Protein AF-0000000069438773 (afdb_homodimer)

Structure (mmCIF, N/CA/C/O backbone):
data_AF-0000000069438773-model_v1
#
loop_
_entity.id
_entity.type
_entity.pdbx_description
1 polymer 'NAD-dependent epimerase/dehydratase domain-containing protein'
#
loop_
_atom_site.group_PDB
_atom_site.id
_atom_site.type_symbol
_atom_site.label_atom_id
_atom_site.label_alt_id
_atom_site.label_comp_id
_atom_site.label_asym_id
_atom_site.label_entity_id
_atom_site.label_seq_id
_atom_site.pdbx_PDB_ins_code
_atom_site.Cartn_x
_atom_site.Cartn_y
_atom_site.Cartn_z
_atom_site.occupancy
_atom_site.B_iso_or_equiv
_atom_site.auth_seq_id
_atom_site.auth_comp_id
_atom_site.auth_asym_id
_atom_site.auth_atom_id
_atom_site.pdbx_PDB_model_num
ATOM 1 N N . MET A 1 1 ? 11.805 35.062 -4.734 1 87.69 1 MET A N 1
ATOM 2 C CA . MET A 1 1 ? 10.352 35.062 -4.895 1 87.69 1 MET A CA 1
ATOM 3 C C . MET A 1 1 ? 9.93 34.094 -5.996 1 87.69 1 MET A C 1
ATOM 5 O O . MET A 1 1 ? 10.508 34.094 -7.086 1 87.69 1 MET A O 1
ATOM 9 N N . GLY A 1 2 ? 9.188 33.094 -5.648 1 96.06 2 GLY A N 1
ATOM 10 C CA . GLY A 1 2 ? 8.773 32.125 -6.648 1 96.06 2 GLY A CA 1
ATOM 11 C C . GLY A 1 2 ? 7.305 31.75 -6.555 1 96.06 2 GLY A C 1
ATOM 12 O O . GLY A 1 2 ? 6.57 32.312 -5.746 1 96.06 2 GLY A O 1
ATOM 13 N N . ILE A 1 3 ? 6.883 30.969 -7.504 1 98.62 3 ILE A N 1
ATOM 14 C CA . ILE A 1 3 ? 5.523 30.453 -7.539 1 98.62 3 ILE A CA 1
ATOM 15 C C . ILE A 1 3 ? 5.473 29.094 -6.844 1 98.62 3 ILE A C 1
ATOM 17 O O . ILE A 1 3 ? 6.27 28.203 -7.152 1 98.62 3 ILE A O 1
ATOM 21 N N . HIS A 1 4 ? 4.602 28.969 -5.91 1 98.88 4 HIS A N 1
ATOM 22 C CA . HIS A 1 4 ? 4.359 27.719 -5.199 1 98.88 4 HIS A CA 1
ATOM 23 C C . HIS A 1 4 ? 2.922 27.25 -5.383 1 98.88 4 HIS A C 1
ATOM 25 O O . HIS A 1 4 ? 1.986 28.047 -5.281 1 98.88 4 HIS A O 1
ATOM 31 N N . VAL A 1 5 ? 2.752 26 -5.727 1 98.94 5 VAL A N 1
ATOM 32 C CA . VAL A 1 5 ? 1.425 25.422 -5.895 1 98.94 5 VAL A CA 1
ATOM 33 C C . VAL A 1 5 ? 1.112 24.5 -4.715 1 98.94 5 VAL A C 1
ATOM 35 O O . VAL A 1 5 ? 1.876 23.578 -4.418 1 98.94 5 VAL A O 1
ATOM 38 N N . VAL A 1 6 ? 0.029 24.766 -4.02 1 98.94 6 VAL A N 1
ATOM 39 C CA . VAL A 1 6 ? -0.393 23.969 -2.873 1 98.94 6 VAL A CA 1
ATOM 40 C C . VAL A 1 6 ? -1.68 23.219 -3.211 1 98.94 6 VAL A C 1
ATOM 42 O O . VAL A 1 6 ? -2.738 23.828 -3.373 1 98.94 6 VAL A O 1
ATOM 45 N N . VAL A 1 7 ? -1.591 21.906 -3.359 1 98.88 7 VAL A N 1
ATOM 46 C CA . VAL A 1 7 ? -2.768 21.062 -3.555 1 98.88 7 VAL A CA 1
ATOM 47 C C . VAL A 1 7 ? -3.309 20.609 -2.201 1 98.88 7 VAL A C 1
ATOM 49 O O . VAL A 1 7 ? -2.566 20.062 -1.38 1 98.88 7 VAL A O 1
ATOM 52 N N . GLY A 1 8 ? -4.574 20.734 -1.988 1 98.06 8 GLY A N 1
ATOM 53 C CA . GLY A 1 8 ? -5.148 20.609 -0.657 1 98.06 8 GLY A CA 1
ATOM 54 C C . GLY A 1 8 ? -5.051 21.875 0.157 1 98.06 8 GLY A C 1
ATOM 55 O O . GLY A 1 8 ? -4.844 21.828 1.371 1 98.06 8 GLY A O 1
ATOM 56 N N . ALA A 1 9 ? -5.227 23 -0.482 1 98 9 ALA A N 1
ATOM 57 C CA . ALA A 1 9 ? -4.906 24.312 0.073 1 98 9 ALA A CA 1
ATOM 58 C C . ALA A 1 9 ? -5.945 24.734 1.104 1 98 9 ALA A C 1
ATOM 60 O O . ALA A 1 9 ? -5.707 25.672 1.886 1 98 9 ALA A O 1
ATOM 61 N N . ASN A 1 10 ? -7.094 24.125 1.098 1 95.19 10 ASN A N 1
ATOM 62 C CA . ASN A 1 10 ? -8.141 24.562 2.025 1 95.19 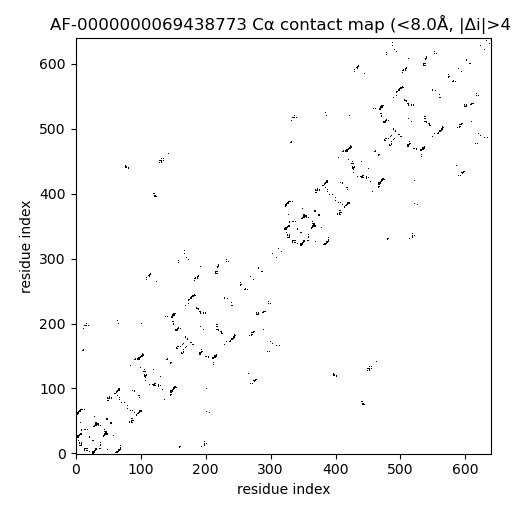10 ASN A CA 1
ATOM 63 C C . ASN A 1 10 ? -8.234 23.625 3.23 1 95.19 10 ASN A C 1
ATOM 65 O O . ASN A 1 10 ? -9.156 23.734 4.035 1 95.19 10 ASN A O 1
ATOM 69 N N . GLY A 1 11 ? -7.328 22.688 3.32 1 95.06 11 GLY A N 1
ATOM 70 C CA . GLY A 1 11 ? -7.227 21.844 4.508 1 95.06 11 GLY A CA 1
ATOM 71 C C . GLY A 1 11 ? -6.391 22.469 5.609 1 95.06 11 GLY A C 1
ATOM 72 O O . GLY A 1 11 ? -5.871 23.578 5.445 1 95.06 11 GLY A O 1
ATOM 73 N N . ALA A 1 12 ? -6.289 21.781 6.742 1 94.25 12 ALA A N 1
ATOM 74 C CA . ALA A 1 12 ? -5.559 22.281 7.902 1 94.25 12 ALA A CA 1
ATOM 75 C C . ALA A 1 12 ? -4.102 22.578 7.547 1 94.25 12 ALA A C 1
ATOM 77 O O . ALA A 1 12 ? -3.596 23.672 7.824 1 94.25 12 ALA A O 1
ATOM 78 N N . THR A 1 13 ? -3.439 21.625 6.934 1 97.19 13 THR A N 1
ATOM 79 C CA . THR A 1 13 ? -2.037 21.781 6.562 1 97.19 13 THR A CA 1
ATOM 80 C C . THR A 1 13 ? -1.884 22.812 5.453 1 97.19 13 THR A C 1
ATOM 82 O O . THR A 1 13 ? -1.046 23.719 5.551 1 97.19 13 THR A O 1
ATOM 85 N N . GLY A 1 14 ? -2.707 22.719 4.426 1 98.19 14 GLY A N 1
ATOM 86 C CA . GLY A 1 14 ? -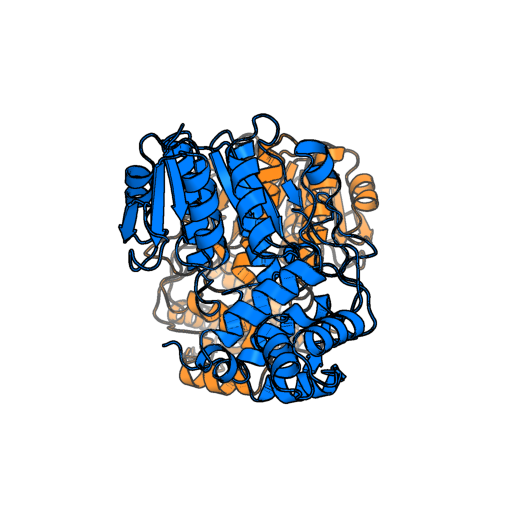2.609 23.594 3.268 1 98.19 14 GLY A CA 1
ATOM 87 C C . GLY A 1 14 ? -2.799 25.047 3.609 1 98.19 14 GLY A C 1
ATOM 88 O O . GLY A 1 14 ? -2.107 25.922 3.066 1 98.19 14 GLY A O 1
ATOM 89 N N . THR A 1 15 ? -3.715 25.344 4.508 1 97.56 15 THR A N 1
ATOM 90 C CA . THR A 1 15 ? -3.998 26.734 4.883 1 97.56 15 THR A CA 1
ATOM 91 C C . THR A 1 15 ? -2.789 27.359 5.562 1 97.56 15 THR A C 1
ATOM 93 O O . THR A 1 15 ? -2.422 28.5 5.25 1 97.56 15 THR A O 1
ATOM 96 N N . VAL A 1 16 ? -2.17 26.672 6.48 1 98.12 16 VAL A N 1
ATOM 97 C CA . VAL A 1 16 ? -0.993 27.172 7.176 1 98.12 16 VAL A CA 1
ATOM 98 C C . VAL A 1 16 ? 0.15 27.375 6.184 1 98.12 16 VAL A C 1
ATOM 100 O O . VAL A 1 16 ? 0.833 28.391 6.207 1 98.12 16 VAL A O 1
ATOM 103 N N . LEU A 1 17 ? 0.326 26.375 5.316 1 98.69 17 LEU A N 1
ATOM 104 C CA . LEU A 1 17 ? 1.387 26.438 4.316 1 98.69 17 LEU A CA 1
ATOM 105 C C . LEU A 1 17 ? 1.206 27.641 3.395 1 98.69 17 LEU A C 1
ATOM 107 O O . LEU A 1 17 ? 2.162 28.375 3.131 1 98.69 17 LEU A O 1
ATOM 111 N N . CYS A 1 18 ? -0.009 27.875 2.934 1 98.69 18 CYS A N 1
ATOM 112 C CA . CYS A 1 18 ? -0.308 29.031 2.084 1 98.69 18 CYS A CA 1
ATOM 113 C C . CYS A 1 18 ? 0.06 30.328 2.781 1 98.69 18 CYS A C 1
ATOM 115 O O . CYS A 1 18 ? 0.705 31.203 2.188 1 98.69 18 CYS A O 1
ATOM 117 N N . ARG A 1 19 ? -0.324 30.5 4.031 1 98.31 19 ARG A N 1
ATOM 118 C CA . ARG A 1 19 ? -0.033 31.719 4.785 1 98.31 19 ARG A CA 1
ATOM 119 C C . ARG A 1 19 ? 1.471 31.922 4.914 1 98.31 19 ARG A C 1
ATOM 121 O O . ARG A 1 19 ? 1.954 33.062 4.773 1 98.31 19 ARG A O 1
ATOM 128 N N . GLU A 1 20 ? 2.168 30.812 5.223 1 97.94 20 GLU A N 1
ATOM 129 C CA . GLU A 1 20 ? 3.615 30.891 5.402 1 97.94 20 GLU A CA 1
ATOM 130 C C . GLU A 1 20 ? 4.305 31.344 4.113 1 97.94 20 GLU A C 1
ATOM 132 O O . GLU A 1 20 ? 5.199 32.188 4.145 1 97.94 20 GLU A O 1
ATOM 137 N N . LEU A 1 21 ? 3.947 30.781 2.969 1 98.69 21 LEU A N 1
ATOM 138 C CA . LEU A 1 21 ? 4.539 31.109 1.677 1 98.69 21 LEU A CA 1
ATOM 139 C C . LEU A 1 21 ? 4.203 32.531 1.271 1 98.69 21 LEU A C 1
ATOM 141 O O . LEU A 1 21 ? 5.062 33.25 0.757 1 98.69 21 LEU A O 1
ATOM 145 N N . LEU A 1 22 ? 2.977 33 1.536 1 98.12 22 LEU A N 1
ATOM 146 C CA . LEU A 1 22 ? 2.568 34.375 1.256 1 98.12 22 LEU A CA 1
ATOM 147 C C . LEU A 1 22 ? 3.385 35.375 2.078 1 98.12 22 LEU A C 1
ATOM 149 O O . LEU A 1 22 ? 3.854 36.375 1.554 1 98.12 22 LEU A O 1
ATOM 153 N N . ALA A 1 23 ? 3.469 35.031 3.342 1 97.38 23 ALA A N 1
ATOM 154 C CA . ALA A 1 23 ? 4.211 35.906 4.25 1 97.38 23 ALA A CA 1
ATOM 155 C C . ALA A 1 23 ? 5.66 36.062 3.803 1 97.38 23 ALA A C 1
ATOM 157 O O . ALA A 1 23 ? 6.285 37.094 4.039 1 97.38 23 ALA A O 1
ATOM 158 N N . ALA A 1 24 ? 6.18 35.062 3.166 1 97.06 24 ALA A N 1
ATOM 159 C CA . ALA A 1 24 ? 7.555 35.062 2.682 1 97.06 24 ALA A CA 1
ATOM 160 C C . ALA A 1 24 ? 7.66 35.812 1.345 1 97.06 24 ALA A C 1
ATOM 162 O O . ALA A 1 24 ? 8.75 35.906 0.77 1 97.06 24 ALA A O 1
ATOM 163 N N . GLY A 1 25 ? 6.547 36.219 0.786 1 97.38 25 GLY A N 1
ATOM 164 C CA . GLY A 1 25 ? 6.559 37.062 -0.392 1 97.38 25 GLY A CA 1
ATOM 165 C C . GLY A 1 25 ? 6.379 36.312 -1.688 1 97.38 25 GLY A C 1
ATOM 166 O O . GLY A 1 25 ? 6.59 36.844 -2.773 1 97.38 25 GLY A O 1
ATOM 167 N N . HIS A 1 26 ? 5.961 35.062 -1.612 1 98.5 26 HIS A N 1
ATOM 168 C CA . HIS A 1 26 ? 5.816 34.219 -2.803 1 98.5 26 HIS A CA 1
ATOM 169 C C . HIS A 1 26 ? 4.418 34.344 -3.398 1 98.5 26 HIS A C 1
ATOM 171 O O . HIS A 1 26 ? 3.498 34.844 -2.73 1 98.5 26 HIS A O 1
ATOM 177 N N . THR A 1 27 ? 4.32 34.031 -4.668 1 98.62 27 THR A N 1
ATOM 178 C CA . THR A 1 27 ? 3.021 33.812 -5.289 1 98.62 27 THR A CA 1
ATOM 179 C C . THR A 1 27 ? 2.531 32.406 -5.004 1 98.62 27 THR A C 1
ATOM 181 O O . THR A 1 27 ? 3.266 31.422 -5.207 1 98.62 27 THR A O 1
ATOM 184 N N . VAL A 1 28 ? 1.314 32.312 -4.508 1 98.88 28 VAL A N 1
ATOM 185 C CA . VAL A 1 28 ? 0.79 31 -4.125 1 98.88 28 VAL A CA 1
ATOM 186 C C . VAL A 1 28 ? -0.445 30.672 -4.961 1 98.88 28 VAL A C 1
ATOM 188 O O . VAL A 1 28 ? -1.411 31.438 -4.98 1 98.88 28 VAL A O 1
ATOM 191 N N . ARG A 1 29 ? -0.417 29.609 -5.715 1 98.88 29 ARG A N 1
ATOM 192 C CA . ARG A 1 29 ? -1.595 29 -6.332 1 98.88 29 ARG A CA 1
ATOM 193 C C . ARG A 1 29 ? -2.188 27.922 -5.434 1 98.88 29 ARG A C 1
ATOM 195 O O . ARG A 1 29 ? -1.565 26.875 -5.215 1 98.88 29 ARG A O 1
ATOM 202 N N . ALA A 1 30 ? -3.371 28.203 -4.914 1 98.81 30 ALA A N 1
ATOM 203 C CA . ALA A 1 30 ? -4.043 27.344 -3.943 1 98.81 30 ALA A CA 1
ATOM 204 C C . ALA A 1 30 ? -5.102 26.484 -4.617 1 98.81 30 ALA A C 1
ATOM 206 O O . ALA A 1 30 ? -6.164 26.969 -5.008 1 98.81 30 ALA A O 1
ATOM 207 N N . VAL A 1 31 ? -4.832 25.203 -4.648 1 98.81 31 VAL A N 1
ATOM 208 C CA . VAL A 1 31 ? -5.688 24.281 -5.398 1 98.81 31 VAL A CA 1
ATOM 209 C C . VAL A 1 31 ? -6.547 23.469 -4.43 1 98.81 31 VAL A C 1
ATOM 211 O O . VAL A 1 31 ? -6.043 22.938 -3.443 1 98.81 31 VAL A O 1
ATOM 214 N N . SER A 1 32 ? -7.77 23.422 -4.625 1 97.88 32 SER A N 1
ATOM 215 C CA . SER A 1 32 ? -8.734 22.531 -3.979 1 97.88 32 SER A CA 1
ATOM 216 C C . SER A 1 32 ? -9.852 22.141 -4.938 1 97.88 32 SER A C 1
ATOM 218 O O . SER A 1 32 ? -9.969 22.703 -6.027 1 97.88 32 SER A O 1
ATOM 220 N N . ARG A 1 33 ? -10.68 21.125 -4.551 1 94.44 33 ARG A N 1
ATOM 221 C CA . ARG A 1 33 ? -11.789 20.688 -5.395 1 94.44 33 ARG A CA 1
ATOM 222 C C . ARG A 1 33 ? -12.789 21.812 -5.609 1 94.44 33 ARG A C 1
ATOM 224 O O . ARG A 1 33 ? -13.297 22 -6.719 1 94.44 33 ARG A O 1
ATOM 231 N N . SER A 1 34 ? -13.023 22.641 -4.551 1 93.69 34 SER A N 1
ATOM 232 C CA . SER A 1 34 ? -14.016 23.703 -4.598 1 93.69 34 SER A CA 1
ATOM 233 C C . SER A 1 34 ? -13.414 25.016 -5.125 1 93.69 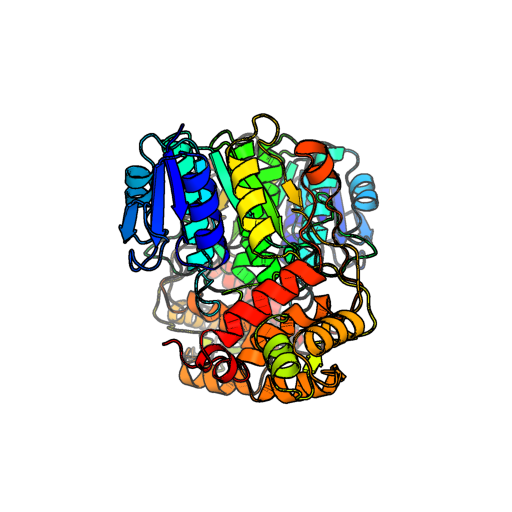34 SER A C 1
ATOM 235 O O . SER A 1 34 ? -14.141 25.891 -5.605 1 93.69 34 SER A O 1
ATOM 237 N N . GLY A 1 35 ? -12.141 25.188 -4.98 1 95.38 35 GLY A N 1
ATOM 238 C CA . GLY A 1 35 ? -11.484 26.453 -5.297 1 95.38 35 GLY A CA 1
ATOM 239 C C . GLY A 1 35 ? -11.797 27.547 -4.301 1 95.38 35 GLY A C 1
ATOM 240 O O . GLY A 1 35 ? -11.75 28.734 -4.641 1 95.38 35 GLY A O 1
ATOM 241 N N . ARG A 1 36 ? -12.172 27.094 -3.127 1 94.62 36 ARG A N 1
ATOM 242 C CA . ARG A 1 36 ? -12.531 28.062 -2.092 1 94.62 36 ARG A CA 1
ATOM 243 C C . ARG A 1 36 ? -11.938 27.656 -0.745 1 94.62 36 ARG A C 1
ATOM 245 O O . ARG A 1 36 ? -11.508 26.516 -0.557 1 94.62 36 ARG A O 1
ATOM 252 N N . GLY A 1 37 ? -11.828 28.641 0.153 1 93.44 37 GLY A N 1
ATOM 253 C CA . GLY A 1 37 ? -11.484 28.344 1.536 1 93.44 37 GLY A CA 1
ATOM 254 C C . GLY A 1 37 ? -10.016 28.531 1.839 1 93.44 37 GLY A C 1
ATOM 255 O O . GLY A 1 37 ? -9.578 28.359 2.98 1 93.44 37 GLY A O 1
ATOM 256 N N . ALA A 1 38 ? -9.242 28.875 0.837 1 93.81 38 ALA A N 1
ATOM 257 C CA . ALA A 1 38 ? -7.836 29.203 1.061 1 93.81 38 ALA A CA 1
ATOM 258 C C . ALA A 1 38 ? -7.691 30.609 1.64 1 93.81 38 ALA A C 1
ATOM 260 O O . ALA A 1 38 ? -8.641 31.406 1.62 1 93.81 38 ALA A O 1
ATOM 261 N N . PRO A 1 39 ? -6.566 30.906 2.221 1 95.31 39 PRO A N 1
ATOM 262 C CA . PRO A 1 39 ? -6.355 32.25 2.801 1 95.31 39 PRO A CA 1
ATOM 263 C C . PRO A 1 39 ? -6.426 33.344 1.759 1 95.31 39 PRO A C 1
ATOM 265 O O . PRO A 1 39 ? -6.199 33.094 0.57 1 95.31 39 PRO A O 1
ATOM 268 N N . SER A 1 40 ? -6.691 34.562 2.26 1 96 40 SER A N 1
ATOM 269 C CA . SER A 1 40 ? -6.703 35.719 1.391 1 96 40 SER A CA 1
ATOM 270 C C . SER A 1 40 ? -5.32 36 0.799 1 96 40 SER A C 1
ATOM 272 O O . SER A 1 40 ? -4.305 35.781 1.462 1 96 40 SER A O 1
ATOM 274 N N . GLY A 1 41 ? -5.273 36.406 -0.434 1 97.31 41 GLY A N 1
ATOM 275 C CA . GLY A 1 41 ? -4.016 36.781 -1.055 1 97.31 41 GLY A CA 1
ATOM 276 C C . GLY A 1 41 ? -3.461 35.719 -1.985 1 97.31 41 GLY A C 1
ATOM 277 O O . GLY A 1 41 ? -2.572 36 -2.793 1 97.31 41 GLY A O 1
ATOM 278 N N . VAL A 1 42 ? -4.004 34.531 -1.888 1 97.88 42 VAL A N 1
ATOM 279 C CA . VAL A 1 42 ? -3.547 33.469 -2.768 1 97.88 42 VAL A CA 1
ATOM 280 C C . VAL A 1 42 ? -4.387 33.438 -4.043 1 97.88 42 VAL A C 1
ATOM 282 O O . VAL A 1 42 ? -5.438 34.094 -4.109 1 97.88 42 VAL A O 1
ATOM 285 N N . ASP A 1 43 ? -3.916 32.781 -5.086 1 98.12 43 ASP A N 1
ATOM 286 C CA . ASP A 1 43 ? -4.695 32.469 -6.277 1 98.12 43 ASP A CA 1
ATOM 287 C C . ASP A 1 43 ? -5.469 31.172 -6.102 1 98.12 43 ASP A C 1
ATOM 289 O O . ASP A 1 43 ? -4.91 30.094 -6.277 1 98.12 43 ASP A O 1
ATOM 293 N N . GLU A 1 44 ? -6.742 31.297 -5.812 1 98.19 44 GLU A N 1
ATOM 294 C CA . GLU A 1 44 ? -7.57 30.109 -5.602 1 98.19 44 GLU A CA 1
ATOM 295 C C . GLU A 1 44 ? -7.945 29.453 -6.926 1 98.19 44 GLU A C 1
ATOM 297 O O . GLU A 1 44 ? -8.398 30.125 -7.852 1 98.19 44 GLU A O 1
ATOM 302 N N . ILE A 1 45 ? -7.762 28.203 -6.996 1 98.62 45 ILE A N 1
ATOM 303 C CA . ILE A 1 45 ? -8.031 27.484 -8.234 1 98.62 45 ILE A CA 1
ATOM 304 C C . ILE A 1 45 ? -8.82 26.203 -7.922 1 98.62 45 ILE A C 1
ATOM 306 O O . ILE A 1 45 ? -8.422 25.406 -7.074 1 98.62 45 ILE A O 1
ATOM 310 N N . ALA A 1 46 ? -9.984 26.078 -8.547 1 98.5 46 ALA A N 1
ATOM 311 C CA . ALA A 1 46 ? -10.742 24.828 -8.484 1 98.5 46 ALA A CA 1
ATOM 312 C C . ALA A 1 46 ? -10.203 23.797 -9.477 1 98.5 46 ALA A C 1
ATOM 314 O O . ALA A 1 46 ? -10.117 24.078 -10.68 1 98.5 46 ALA A O 1
ATOM 315 N N . ALA A 1 47 ? -9.773 22.641 -8.984 1 98.38 47 ALA A N 1
ATOM 316 C CA . ALA A 1 47 ? -9.289 21.578 -9.867 1 98.38 47 ALA A CA 1
ATOM 317 C C . ALA A 1 47 ? -9.367 20.219 -9.18 1 98.38 47 ALA A C 1
ATOM 319 O O . ALA A 1 47 ? -9.297 20.125 -7.953 1 98.38 47 ALA A O 1
ATOM 320 N N . ASP A 1 48 ? -9.633 19.219 -9.961 1 97.62 48 ASP A N 1
ATOM 321 C CA . ASP A 1 48 ? -9.469 17.844 -9.531 1 97.62 48 ASP A CA 1
ATOM 322 C C . ASP A 1 48 ? -8 17.422 -9.555 1 97.62 48 ASP A C 1
ATOM 324 O O . ASP A 1 48 ? -7.391 17.328 -10.617 1 97.62 48 ASP A O 1
ATOM 328 N N . ALA A 1 49 ? -7.438 17.156 -8.414 1 97.62 49 ALA A N 1
ATOM 329 C CA . ALA A 1 49 ? -6.012 16.891 -8.281 1 97.62 49 ALA A CA 1
ATOM 330 C C . ALA A 1 49 ? -5.629 15.586 -8.977 1 97.62 49 ALA A C 1
ATOM 332 O O . ALA A 1 49 ? -4.445 15.312 -9.188 1 97.62 49 ALA A O 1
ATOM 333 N N . THR A 1 50 ? -6.625 14.75 -9.359 1 97.44 50 THR A N 1
ATOM 334 C CA . THR A 1 50 ? -6.324 13.508 -10.07 1 97.44 50 THR A CA 1
ATOM 335 C C . THR A 1 50 ? -6.129 13.781 -11.562 1 97.44 50 THR A C 1
ATOM 337 O O . THR A 1 50 ? -5.738 12.883 -12.312 1 97.44 50 THR A O 1
ATOM 340 N N . ASP A 1 51 ? -6.41 14.961 -12.023 1 98.25 51 ASP A N 1
ATOM 341 C CA . ASP A 1 51 ? -6.238 15.359 -13.414 1 98.25 51 ASP A CA 1
ATOM 342 C C . ASP A 1 51 ? -4.828 15.898 -13.656 1 98.25 51 ASP A C 1
ATOM 344 O O . ASP A 1 51 ? -4.578 17.094 -13.508 1 98.25 51 ASP A O 1
ATOM 348 N N . ALA A 1 52 ? -3.971 15.07 -14.109 1 98.25 52 ALA A N 1
ATOM 349 C CA . ALA A 1 52 ? -2.559 15.406 -14.266 1 98.25 52 ALA A CA 1
ATOM 350 C C . ALA A 1 52 ? -2.369 16.531 -15.281 1 98.25 52 ALA A C 1
ATOM 352 O O . ALA A 1 52 ? -1.48 17.375 -15.133 1 98.25 52 ALA A O 1
ATOM 353 N N . VAL A 1 53 ? -3.121 16.516 -16.312 1 98.56 53 VAL A N 1
ATOM 354 C CA . VAL A 1 53 ? -3.012 17.531 -17.344 1 98.56 53 VAL A CA 1
ATOM 355 C C . VAL A 1 53 ? -3.338 18.906 -16.766 1 98.56 53 VAL A C 1
ATOM 357 O O . VAL A 1 53 ? -2.568 19.859 -16.938 1 98.56 53 VAL A O 1
ATOM 360 N N . ARG A 1 54 ? -4.461 18.969 -16.047 1 98.75 54 ARG A N 1
ATOM 361 C CA . ARG A 1 54 ? -4.883 20.234 -15.438 1 98.75 54 ARG A CA 1
ATOM 362 C C . ARG A 1 54 ? -3.879 20.703 -14.398 1 98.75 54 ARG A C 1
ATOM 364 O O . ARG A 1 54 ? -3.535 21.891 -14.352 1 98.75 54 ARG A O 1
ATOM 371 N N . ILE A 1 55 ? -3.385 19.828 -13.57 1 98.88 55 ILE A N 1
ATOM 372 C CA . ILE A 1 55 ? -2.428 20.203 -12.531 1 98.88 55 ILE A CA 1
ATOM 373 C C . ILE A 1 55 ? -1.127 20.672 -13.172 1 98.88 55 ILE A C 1
ATOM 375 O O . ILE A 1 55 ? -0.488 21.609 -12.68 1 98.88 55 ILE A O 1
ATOM 379 N N . THR A 1 56 ? -0.72 20.016 -14.289 1 98.88 56 THR A N 1
ATOM 380 C CA . THR A 1 56 ? 0.475 20.453 -15 1 98.88 56 THR A CA 1
ATOM 381 C C . THR A 1 56 ? 0.331 21.891 -15.477 1 98.88 56 THR A C 1
ATOM 383 O O . THR A 1 56 ? 1.25 22.688 -15.32 1 98.88 56 THR A O 1
ATOM 386 N N . GLU A 1 57 ? -0.828 22.203 -15.977 1 98.88 57 GLU A N 1
ATOM 387 C CA . GLU A 1 57 ? -1.099 23.562 -16.422 1 98.88 57 GLU A CA 1
ATOM 388 C C . GLU A 1 57 ? -0.99 24.547 -15.258 1 98.88 57 GLU A C 1
ATOM 390 O O . GLU A 1 57 ? -0.379 25.609 -15.391 1 98.88 57 GLU A O 1
ATOM 395 N N . ILE A 1 58 ? -1.534 24.172 -14.148 1 98.81 58 ILE A N 1
ATOM 396 C CA . ILE A 1 58 ? -1.555 25.031 -12.969 1 98.81 58 ILE A CA 1
ATOM 397 C C . ILE A 1 58 ? -0.13 25.234 -12.453 1 98.81 58 ILE A C 1
ATOM 399 O O . ILE A 1 58 ? 0.214 26.312 -11.969 1 98.81 58 ILE A O 1
ATOM 403 N N . CYS A 1 59 ? 0.749 24.266 -12.633 1 98.81 59 CYS A N 1
ATOM 404 C CA . CYS A 1 59 ? 2.098 24.281 -12.078 1 98.81 59 CYS A CA 1
ATOM 405 C C . CYS A 1 59 ? 3.064 25 -13.008 1 98.81 59 CYS A C 1
ATOM 407 O O . CYS A 1 59 ? 4.258 25.109 -12.711 1 98.81 59 CYS A O 1
ATOM 409 N N . ALA A 1 60 ? 2.572 25.531 -14.133 1 98.56 60 ALA A N 1
ATOM 410 C CA . ALA A 1 60 ? 3.467 26.234 -15.055 1 98.56 60 ALA A CA 1
ATOM 411 C C . ALA A 1 60 ? 4.262 27.312 -14.336 1 98.56 60 ALA A C 1
ATOM 413 O O . ALA A 1 60 ? 3.686 28.203 -13.695 1 98.56 60 ALA A O 1
ATOM 414 N N . GLY A 1 61 ? 5.625 27.203 -14.352 1 98.5 61 GLY A N 1
ATOM 415 C CA . GLY A 1 61 ? 6.512 28.203 -13.773 1 98.5 61 GLY A CA 1
ATOM 416 C C . GLY A 1 61 ? 6.734 28.016 -12.289 1 98.5 61 GLY A C 1
ATOM 417 O O . GLY A 1 61 ? 7.488 28.766 -11.664 1 98.5 61 GLY A O 1
ATOM 418 N N . ALA A 1 62 ? 6.16 27 -11.688 1 98.75 62 ALA A N 1
ATOM 419 C CA . ALA A 1 62 ? 6.242 26.812 -10.242 1 98.75 62 ALA A CA 1
ATOM 420 C C . ALA A 1 62 ? 7.605 26.25 -9.844 1 98.75 62 ALA A C 1
ATOM 422 O O . ALA A 1 62 ? 8.18 25.438 -10.555 1 98.75 62 ALA A O 1
ATOM 423 N N . THR A 1 63 ? 8.055 26.703 -8.711 1 98.31 63 THR A N 1
ATOM 424 C CA . THR A 1 63 ? 9.289 26.172 -8.133 1 98.31 63 THR A CA 1
ATOM 425 C C . THR A 1 63 ? 9.016 24.922 -7.316 1 98.31 63 THR A C 1
ATOM 427 O O . THR A 1 63 ? 9.828 23.984 -7.301 1 98.31 63 THR A O 1
ATOM 430 N N . SER A 1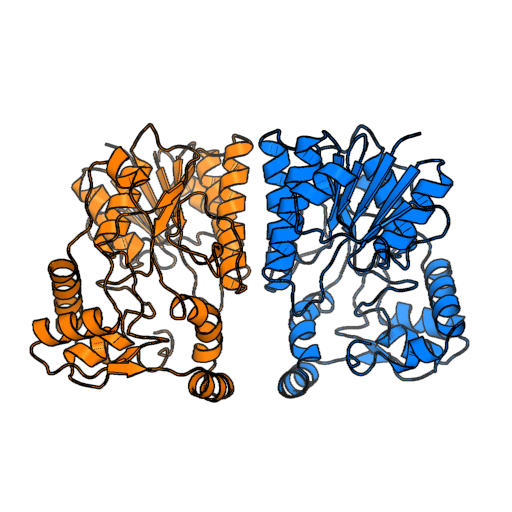 64 ? 7.887 24.906 -6.629 1 98.81 64 SER A N 1
ATOM 431 C CA . SER A 1 64 ? 7.523 23.766 -5.797 1 98.81 64 SER A CA 1
ATOM 432 C C . SER A 1 64 ? 6.035 23.438 -5.914 1 98.81 64 SER A C 1
ATOM 434 O O . SER A 1 64 ? 5.223 24.344 -6.148 1 98.81 64 SER A O 1
ATOM 436 N N . LEU A 1 65 ? 5.695 22.219 -5.871 1 98.94 65 LEU A N 1
ATOM 437 C CA . LEU A 1 65 ? 4.355 21.656 -5.777 1 98.94 65 LEU A CA 1
ATOM 438 C C . LEU A 1 65 ? 4.184 20.875 -4.477 1 98.94 65 LEU A C 1
ATOM 440 O O . LEU A 1 65 ? 4.961 19.953 -4.188 1 98.94 65 LEU A O 1
ATOM 444 N N . TYR A 1 66 ? 3.223 21.297 -3.666 1 98.94 66 TYR A N 1
ATOM 445 C CA . TYR A 1 66 ? 3.012 20.688 -2.359 1 98.94 66 TYR A CA 1
ATOM 446 C C . TYR A 1 66 ? 1.812 19.734 -2.383 1 98.94 66 TYR A C 1
ATOM 448 O O . TYR A 1 66 ? 0.703 20.141 -2.736 1 98.94 66 TYR A O 1
ATOM 456 N N . HIS A 1 67 ? 2.031 18.469 -2.045 1 98.94 67 HIS A N 1
ATOM 457 C CA . HIS A 1 67 ? 0.984 17.469 -1.879 1 98.94 67 HIS A CA 1
ATOM 458 C C . HIS A 1 67 ? 0.436 17.484 -0.456 1 98.94 67 HIS A C 1
ATOM 460 O O . HIS A 1 67 ? 0.837 16.656 0.372 1 98.94 67 HIS A O 1
ATOM 466 N N . CYS A 1 68 ? -0.574 18.281 -0.216 1 98.56 68 CYS A N 1
ATOM 467 C CA . CYS A 1 68 ? -1.217 18.375 1.09 1 98.56 68 CYS A CA 1
ATOM 468 C C . CYS A 1 68 ? -2.646 17.844 1.033 1 98.56 68 CYS A C 1
ATOM 470 O O . CYS A 1 68 ? -3.42 18.031 1.974 1 98.56 68 CYS A O 1
ATOM 472 N N . ALA A 1 69 ? -2.973 17.234 -0.049 1 96.5 69 ALA A N 1
ATOM 473 C CA . ALA A 1 69 ? -4.352 16.797 -0.246 1 96.5 69 ALA A CA 1
ATOM 474 C C . ALA A 1 69 ? -4.586 15.422 0.368 1 96.5 69 ALA A C 1
ATOM 476 O O . ALA A 1 69 ? -3.785 14.5 0.169 1 96.5 69 ALA A O 1
ATOM 477 N N . LEU A 1 70 ? -5.59 15.328 1.101 1 91.56 70 LEU A N 1
ATOM 478 C CA . LEU A 1 70 ? -6.121 14.078 1.624 1 91.56 70 LEU A CA 1
ATOM 479 C C . LEU A 1 70 ? -7.609 13.953 1.324 1 91.56 70 LEU A C 1
ATOM 481 O O . LEU A 1 70 ? -8.422 14.695 1.874 1 91.56 70 LEU A O 1
ATOM 485 N N . PRO A 1 71 ? -7.988 13.008 0.475 1 89.62 71 PRO A N 1
ATOM 486 C CA . PRO A 1 71 ? -9.422 12.781 0.268 1 89.62 71 PRO A CA 1
ATOM 487 C C . PRO A 1 71 ? -10.133 12.297 1.532 1 89.62 71 PRO A C 1
ATOM 489 O O . PRO A 1 71 ? -9.477 11.906 2.5 1 89.62 71 PRO A O 1
ATOM 492 N N . PRO A 1 72 ? -11.484 12.422 1.459 1 82.81 72 PRO A N 1
ATOM 493 C CA . PRO A 1 72 ? -12.18 11.789 2.578 1 82.81 72 PRO A CA 1
ATOM 494 C C . PRO A 1 72 ? -11.797 10.32 2.758 1 82.81 72 PRO A C 1
ATOM 496 O O . PRO A 1 72 ? -11.594 9.609 1.772 1 82.81 72 PRO A O 1
ATOM 499 N N . MET A 1 73 ? -11.633 9.922 3.963 1 76.88 73 MET A N 1
ATOM 500 C CA . MET A 1 73 ? -11.047 8.633 4.305 1 76.88 73 MET A CA 1
ATOM 501 C C . MET A 1 73 ? -11.781 7.5 3.594 1 76.88 73 MET A C 1
ATOM 503 O O . MET A 1 73 ? -11.156 6.523 3.172 1 76.88 73 MET A O 1
ATOM 507 N N . GLY A 1 74 ? -13.117 7.602 3.498 1 78.62 74 GLY A N 1
ATOM 508 C CA . GLY A 1 74 ? -13.898 6.59 2.811 1 78.62 74 GLY A CA 1
ATOM 509 C C . GLY A 1 74 ? -13.609 6.512 1.324 1 78.62 74 GLY A C 1
ATOM 510 O O . GLY A 1 74 ? -13.984 5.547 0.66 1 78.62 74 GLY A O 1
ATOM 511 N N . SER A 1 75 ? -12.789 7.457 0.833 1 86.06 75 SER A N 1
ATOM 512 C CA . SER A 1 75 ? -12.547 7.543 -0.603 1 86.06 75 SER A CA 1
ATOM 513 C C . SER A 1 75 ? -11.055 7.523 -0.916 1 86.06 75 SER A C 1
ATOM 515 O O . SER A 1 75 ? -10.633 8.008 -1.966 1 86.06 75 SER A O 1
ATOM 517 N N . TRP A 1 76 ? -10.305 7 -0.066 1 92.38 76 TRP A N 1
ATOM 518 C CA . TRP A 1 76 ? -8.867 7.008 -0.298 1 92.38 76 TRP A CA 1
ATOM 519 C C . TRP A 1 76 ? -8.508 6.172 -1.524 1 92.38 76 TRP A C 1
ATOM 521 O O . TRP A 1 76 ? -7.652 6.566 -2.32 1 92.38 76 TRP A O 1
ATOM 531 N N . LEU A 1 77 ? -9.258 5.051 -1.675 1 93.38 77 LEU A N 1
ATOM 532 C CA . LEU A 1 77 ? -8.977 4.215 -2.838 1 93.38 77 LEU A CA 1
ATOM 533 C C . LEU A 1 77 ? -10.062 4.363 -3.893 1 93.38 77 LEU A C 1
ATOM 535 O O . LEU A 1 77 ? -11.258 4.32 -3.574 1 93.38 77 LEU A O 1
ATOM 539 N N . PRO A 1 78 ? -9.656 4.594 -5.035 1 95.69 78 PRO A N 1
ATOM 540 C CA . PRO A 1 78 ? -8.297 4.691 -5.562 1 95.69 78 PRO A CA 1
ATOM 541 C C . PRO A 1 78 ? -7.77 6.125 -5.582 1 95.69 78 PRO A C 1
ATOM 543 O O . PRO A 1 78 ? -6.633 6.363 -5.996 1 95.69 78 PRO A O 1
ATOM 546 N N . THR A 1 79 ? -8.5 7.016 -5.062 1 96.56 79 THR A N 1
ATOM 547 C CA . THR A 1 79 ? -8.32 8.445 -5.289 1 96.56 79 THR A CA 1
ATOM 548 C C . THR A 1 79 ? -6.961 8.906 -4.773 1 96.56 79 THR A C 1
ATOM 550 O O . THR A 1 79 ? -6.277 9.695 -5.43 1 96.56 79 THR A O 1
ATOM 553 N N . TYR A 1 80 ? -6.512 8.492 -3.637 1 97.69 80 TYR A N 1
ATOM 554 C CA . TYR A 1 80 ? -5.254 8.938 -3.045 1 97.69 80 TYR A CA 1
ATOM 555 C C . TYR A 1 80 ? -4.07 8.547 -3.926 1 97.69 80 TYR A C 1
ATOM 557 O O . TYR A 1 80 ? -3.131 9.328 -4.09 1 97.69 80 TYR A O 1
ATOM 565 N N . VAL A 1 81 ? -4.125 7.352 -4.496 1 98 81 VAL A N 1
ATOM 566 C CA . VAL A 1 81 ? -3.076 6.879 -5.398 1 98 81 VAL A CA 1
ATOM 567 C C . VAL A 1 81 ? -3.092 7.699 -6.684 1 98 81 VAL A C 1
ATOM 569 O O . VAL A 1 81 ? -2.047 8.156 -7.152 1 98 81 VAL A O 1
ATOM 572 N N . ASP A 1 82 ? -4.297 7.93 -7.25 1 97.38 82 ASP A N 1
ATOM 573 C CA . ASP A 1 82 ? -4.457 8.719 -8.469 1 97.38 82 ASP A CA 1
ATOM 574 C C . ASP A 1 82 ? -3.9 10.125 -8.289 1 97.38 82 ASP A C 1
ATOM 576 O O . ASP A 1 82 ? -3.209 10.641 -9.172 1 97.38 82 ASP A O 1
ATOM 580 N N . LEU A 1 83 ? -4.238 10.688 -7.191 1 97.38 83 LEU A N 1
ATOM 581 C CA . LEU A 1 83 ? -3.805 12.055 -6.934 1 97.38 83 LEU A CA 1
ATOM 582 C C . LEU A 1 83 ? -2.291 12.125 -6.773 1 97.38 83 LEU A C 1
ATOM 584 O O . LEU A 1 83 ? -1.649 13.047 -7.289 1 97.38 83 LEU A O 1
ATOM 588 N N . THR A 1 84 ? -1.702 11.188 -6.09 1 98.44 84 THR A N 1
ATOM 589 C CA . THR A 1 84 ? -0.253 11.133 -5.93 1 98.44 84 THR A CA 1
ATOM 590 C C . THR A 1 84 ? 0.435 11 -7.285 1 98.44 84 THR A C 1
ATOM 592 O O . THR A 1 84 ? 1.384 11.727 -7.582 1 98.44 84 THR A O 1
ATOM 595 N N . ARG A 1 85 ? -0.04 10.133 -8.109 1 98 85 ARG A N 1
ATOM 596 C CA . ARG A 1 85 ? 0.513 9.938 -9.445 1 98 85 ARG A CA 1
ATOM 597 C C . ARG A 1 85 ? 0.407 11.211 -10.273 1 98 85 ARG A C 1
ATOM 599 O O . ARG A 1 85 ? 1.351 11.586 -10.977 1 98 85 ARG A O 1
ATOM 606 N N . SER A 1 86 ? -0.748 11.828 -10.203 1 98.56 86 SER A N 1
ATOM 607 C CA . SER A 1 86 ? -0.983 13.07 -10.93 1 98.56 86 SER A CA 1
ATOM 608 C C . SER A 1 86 ? 0.025 14.141 -10.531 1 98.56 86 SER A C 1
ATOM 610 O O . SER A 1 86 ? 0.592 14.82 -11.391 1 98.56 86 SER A O 1
ATOM 612 N N . LEU A 1 87 ? 0.269 14.281 -9.289 1 98.88 87 LEU A N 1
ATOM 613 C CA . LEU A 1 87 ? 1.171 15.312 -8.789 1 98.88 87 LEU A CA 1
ATOM 614 C C . LEU A 1 87 ? 2.617 14.992 -9.148 1 98.88 87 LEU A C 1
ATOM 616 O O . LEU A 1 87 ? 3.398 15.891 -9.461 1 98.88 87 LEU A O 1
ATOM 620 N N . ILE A 1 88 ? 3.008 13.727 -9.117 1 98.75 88 ILE A N 1
ATOM 621 C CA . ILE A 1 88 ? 4.324 13.305 -9.578 1 98.75 88 ILE A CA 1
ATOM 622 C C . ILE A 1 88 ? 4.516 13.703 -11.039 1 98.75 88 ILE A C 1
ATOM 624 O O . ILE A 1 88 ? 5.535 14.289 -11.398 1 98.75 88 ILE A O 1
ATOM 628 N N . THR A 1 89 ? 3.512 13.375 -11.828 1 98.69 89 THR A N 1
ATOM 629 C CA . THR A 1 89 ? 3.568 13.664 -13.25 1 98.69 89 THR A CA 1
ATOM 630 C C . THR A 1 89 ? 3.693 15.164 -13.5 1 98.69 89 THR A C 1
ATOM 632 O O . THR A 1 89 ? 4.559 15.609 -14.258 1 98.69 89 THR A O 1
ATOM 635 N N . ALA A 1 90 ? 2.863 15.938 -12.82 1 98.88 90 ALA A N 1
ATOM 636 C CA . ALA A 1 90 ? 2.848 17.391 -13.008 1 98.88 90 ALA A CA 1
ATOM 637 C C . ALA A 1 90 ? 4.18 18.016 -12.586 1 98.88 90 ALA A C 1
ATOM 639 O O . ALA A 1 90 ? 4.746 18.828 -13.312 1 98.88 90 ALA A O 1
ATOM 640 N N . ALA A 1 91 ? 4.664 17.641 -11.406 1 98.88 91 ALA A N 1
ATOM 641 C CA . ALA A 1 91 ? 5.945 18.156 -10.93 1 98.88 91 ALA A CA 1
ATOM 642 C C . ALA A 1 91 ? 7.062 17.844 -11.922 1 98.88 91 ALA A C 1
ATOM 644 O O . ALA A 1 91 ? 7.895 18.688 -12.227 1 98.88 91 ALA A O 1
ATOM 645 N N . GLY A 1 92 ? 7.066 16.609 -12.43 1 98.69 92 GLY A N 1
ATOM 646 C CA . GLY A 1 92 ? 8.07 16.203 -13.406 1 98.69 92 GLY A CA 1
ATOM 647 C C . GLY A 1 92 ? 7.996 16.984 -14.695 1 98.69 92 GLY A C 1
ATOM 648 O O . GLY A 1 92 ? 9.023 17.375 -15.258 1 98.69 92 GLY A O 1
ATOM 649 N N . ASN A 1 93 ? 6.805 17.203 -15.156 1 98.62 93 ASN A N 1
ATOM 650 C CA . ASN A 1 93 ? 6.59 17.891 -16.422 1 98.62 93 ASN A CA 1
ATOM 651 C C . ASN A 1 93 ? 7.121 19.312 -16.375 1 98.62 93 ASN A C 1
ATOM 653 O O . ASN A 1 93 ? 7.648 19.812 -17.375 1 98.62 93 ASN A O 1
ATOM 657 N N . VAL A 1 94 ? 7.031 20 -15.219 1 98.62 94 VAL A N 1
ATOM 658 C CA . VAL A 1 94 ? 7.352 21.422 -15.188 1 98.62 94 VAL A CA 1
ATOM 659 C C . VAL A 1 94 ? 8.688 21.641 -14.477 1 98.62 94 VAL A C 1
ATOM 661 O O . VAL A 1 94 ? 9.203 22.766 -14.438 1 98.62 94 VAL A O 1
ATOM 664 N N . GLY A 1 95 ? 9.203 20.578 -13.859 1 98.31 95 GLY A N 1
ATOM 665 C CA . GLY A 1 95 ? 10.477 20.672 -13.156 1 98.31 95 GLY A CA 1
ATOM 666 C C . GLY A 1 95 ? 10.352 21.266 -11.766 1 98.31 95 GLY A C 1
ATOM 667 O O . GLY A 1 95 ? 11.305 21.844 -11.25 1 98.31 95 GLY A O 1
ATOM 668 N N . ALA A 1 96 ? 9.18 21.219 -11.148 1 98.62 96 ALA A N 1
ATOM 669 C CA . ALA A 1 96 ? 8.961 21.703 -9.789 1 98.62 96 ALA A CA 1
ATOM 670 C C . ALA A 1 96 ? 9.375 20.656 -8.766 1 98.62 96 ALA A C 1
ATOM 672 O O . ALA A 1 96 ? 9.25 19.453 -9.008 1 98.62 96 ALA A O 1
ATOM 673 N N . ARG A 1 97 ? 9.836 21.078 -7.625 1 98.62 97 ARG A N 1
ATOM 674 C CA . ARG A 1 97 ? 10.062 20.172 -6.508 1 98.62 97 ARG A CA 1
ATOM 675 C C . ARG A 1 97 ? 8.75 19.703 -5.902 1 98.62 97 ARG A C 1
ATOM 677 O O . ARG A 1 97 ? 7.898 20.516 -5.543 1 98.62 97 ARG A O 1
ATOM 684 N N . LEU A 1 98 ? 8.57 18.406 -5.844 1 98.88 98 LEU A N 1
ATOM 685 C CA . LEU A 1 98 ? 7.395 17.844 -5.191 1 98.88 98 LEU A CA 1
ATOM 686 C C . LEU A 1 98 ? 7.625 17.688 -3.693 1 98.88 98 LEU A C 1
ATOM 688 O O . LEU A 1 98 ? 8.531 16.969 -3.275 1 98.88 98 LEU A O 1
ATOM 692 N N . VAL A 1 99 ? 6.914 18.406 -2.834 1 98.94 99 VAL A N 1
ATOM 693 C CA . VAL A 1 99 ? 6.949 18.312 -1.379 1 98.94 99 VAL A CA 1
ATOM 694 C C . VAL A 1 99 ? 5.738 17.516 -0.886 1 98.94 99 VAL A C 1
ATOM 696 O O . VAL A 1 99 ? 4.594 17.906 -1.128 1 98.94 99 VAL A O 1
ATOM 699 N N . TYR A 1 100 ? 5.961 16.438 -0.244 1 98.88 100 TYR A N 1
ATOM 700 C CA . TYR A 1 100 ? 4.887 15.547 0.182 1 98.88 100 TYR A CA 1
ATOM 701 C C . TYR A 1 100 ? 4.637 15.672 1.68 1 98.88 100 TYR A C 1
ATOM 703 O O . TYR A 1 100 ? 5.539 15.445 2.488 1 98.88 100 TYR A O 1
ATOM 711 N N . ALA A 1 101 ? 3.426 16.094 2.07 1 98.81 101 ALA A N 1
ATOM 712 C CA . ALA A 1 101 ? 2.982 16.094 3.461 1 98.81 101 ALA A CA 1
ATOM 713 C C . ALA A 1 101 ? 2.602 14.695 3.922 1 98.81 101 ALA A C 1
ATOM 715 O O . ALA A 1 101 ? 1.492 14.227 3.652 1 98.81 101 ALA A O 1
ATOM 716 N N . ASP A 1 102 ? 3.48 14.062 4.656 1 98.5 102 ASP A N 1
ATOM 717 C CA . ASP A 1 102 ? 3.332 12.656 5.031 1 98.5 102 ASP A CA 1
ATOM 718 C C . ASP A 1 102 ? 3.121 12.508 6.535 1 98.5 102 ASP A C 1
ATOM 720 O O . ASP A 1 102 ? 2.992 13.508 7.25 1 98.5 102 ASP A O 1
ATOM 724 N N . ASP A 1 103 ? 2.902 11.297 7 1 96.75 103 ASP A N 1
ATOM 725 C CA . ASP A 1 103 ? 2.715 10.969 8.414 1 96.75 103 ASP A CA 1
ATOM 726 C C . ASP A 1 103 ? 3.609 9.805 8.828 1 96.75 103 ASP A C 1
ATOM 728 O O . ASP A 1 103 ? 4.637 9.547 8.195 1 96.75 103 ASP A O 1
ATOM 732 N N . THR A 1 104 ? 3.289 9.188 9.984 1 97.12 104 THR A N 1
ATOM 733 C CA . THR A 1 104 ? 4.176 8.156 10.508 1 97.12 104 THR A CA 1
ATOM 734 C C . THR A 1 104 ? 3.482 6.797 10.523 1 97.12 104 THR A C 1
ATOM 736 O O . THR A 1 104 ? 3.943 5.863 11.18 1 97.12 104 THR A O 1
ATOM 739 N N . TRP A 1 105 ? 2.33 6.676 9.852 1 95.62 105 TRP A N 1
ATOM 740 C CA . TRP A 1 105 ? 1.532 5.457 9.922 1 95.62 105 TRP A CA 1
ATOM 741 C C . TRP A 1 105 ? 2.275 4.281 9.297 1 95.62 105 TRP A C 1
ATOM 743 O O . TRP A 1 105 ? 2.057 3.127 9.68 1 95.62 105 TRP A O 1
ATOM 753 N N . MET A 1 106 ? 3.186 4.523 8.391 1 96.94 106 MET A N 1
ATOM 754 C CA . MET A 1 106 ? 3.885 3.465 7.668 1 96.94 106 MET A CA 1
ATOM 755 C C . MET A 1 106 ? 4.863 2.738 8.586 1 96.94 106 MET A C 1
ATOM 757 O O . MET A 1 106 ? 5.316 1.636 8.266 1 96.94 106 MET A O 1
ATOM 761 N N . TYR A 1 107 ? 5.23 3.344 9.727 1 97.25 107 TYR A N 1
ATOM 762 C CA . TYR A 1 107 ? 6.219 2.742 10.617 1 97.25 107 TYR A CA 1
ATOM 763 C C . TYR A 1 107 ? 5.609 1.594 11.414 1 97.25 107 TYR A C 1
ATOM 765 O O . TYR A 1 107 ? 6.312 0.67 11.82 1 97.25 107 TYR A O 1
ATOM 773 N N . GLY A 1 108 ? 4.25 1.674 11.68 1 96.44 108 GLY A N 1
ATOM 774 C CA . GLY A 1 108 ? 3.602 0.635 12.469 1 96.44 108 GLY A CA 1
ATOM 775 C C . GLY A 1 108 ? 4.086 0.584 13.906 1 96.44 108 GLY A C 1
ATOM 776 O O . GLY A 1 108 ? 4.27 1.624 14.539 1 96.44 108 GLY A O 1
ATOM 777 N N . LYS A 1 109 ? 4.176 -0.62 14.484 1 95.06 109 LYS A N 1
ATOM 778 C CA . LYS A 1 109 ? 4.699 -0.811 15.828 1 95.06 109 LYS A CA 1
ATOM 779 C C . LYS A 1 109 ? 6.219 -0.676 15.852 1 95.06 109 LYS A C 1
ATOM 781 O O . LYS A 1 109 ? 6.91 -1.228 15 1 95.06 109 LYS A O 1
ATOM 786 N N . VAL A 1 110 ? 6.703 0.089 16.734 1 95.69 110 VAL A N 1
ATOM 787 C CA . VAL A 1 110 ? 8.133 0.384 16.781 1 95.69 110 VAL A CA 1
ATOM 788 C C . VAL A 1 110 ? 8.664 0.112 18.188 1 95.69 110 VAL A C 1
ATOM 790 O O . VAL A 1 110 ? 7.906 0.099 19.156 1 95.69 110 VAL A O 1
ATOM 793 N N . ASN A 1 111 ? 9.992 -0.214 18.188 1 92.31 111 ASN A N 1
ATOM 794 C CA . ASN A 1 111 ? 10.719 -0.316 19.438 1 92.31 111 ASN A CA 1
ATOM 795 C C . ASN A 1 111 ? 11.609 0.902 19.688 1 92.31 111 ASN A C 1
ATOM 797 O O . ASN A 1 111 ? 12.75 0.947 19.219 1 92.31 111 ASN A O 1
ATOM 801 N N . GLY A 1 112 ? 11.055 1.979 20.344 1 95.25 112 GLY A N 1
ATOM 802 C CA . GLY A 1 112 ? 11.797 3.203 20.594 1 95.25 112 GLY A CA 1
ATOM 803 C C . GLY A 1 112 ? 11.367 4.348 19.688 1 95.25 112 GLY A C 1
ATOM 804 O O . GLY A 1 112 ? 10.32 4.281 19.047 1 95.25 112 GLY A O 1
ATOM 805 N N . PRO A 1 113 ? 12.188 5.43 19.672 1 97.56 113 PRO A N 1
ATOM 806 C CA . PRO A 1 113 ? 11.82 6.602 18.875 1 97.56 113 PRO A CA 1
ATOM 807 C C . PRO A 1 113 ? 11.867 6.336 17.375 1 97.56 113 PRO A C 1
ATOM 809 O O . PRO A 1 113 ? 12.758 5.621 16.906 1 97.56 113 PRO A O 1
ATOM 812 N N . MET A 1 114 ? 10.898 6.848 16.719 1 98.25 114 MET A N 1
ATOM 813 C CA . MET A 1 114 ? 10.875 6.781 15.258 1 98.25 114 MET A CA 1
ATOM 814 C C . MET A 1 114 ? 11.898 7.734 14.648 1 98.25 114 MET A C 1
ATOM 816 O O . MET A 1 114 ? 12.016 8.883 15.086 1 98.25 114 MET A O 1
ATOM 820 N N . ARG A 1 115 ? 12.602 7.297 13.727 1 98.25 115 ARG A N 1
ATOM 821 C CA . ARG A 1 115 ? 13.539 8.086 12.922 1 98.25 115 ARG A CA 1
ATOM 822 C C . ARG A 1 115 ? 13.188 8 11.438 1 98.25 115 ARG A C 1
ATOM 824 O O . ARG A 1 115 ? 12.398 7.148 11.031 1 98.25 115 ARG A O 1
ATOM 831 N N . GLU A 1 116 ? 13.789 8.883 10.672 1 98 116 GLU A N 1
ATOM 832 C CA . GLU A 1 116 ? 13.438 8.953 9.258 1 98 116 GLU A CA 1
ATOM 833 C C . GLU A 1 116 ? 13.797 7.656 8.539 1 98 116 GLU A C 1
ATOM 835 O O . GLU A 1 116 ? 13.203 7.324 7.508 1 98 116 GLU A O 1
ATOM 840 N N . ASP A 1 117 ? 14.773 6.926 9.156 1 95.06 117 ASP A N 1
ATOM 841 C CA . ASP A 1 117 ? 15.219 5.684 8.523 1 95.06 117 ASP A CA 1
ATOM 842 C C . ASP A 1 117 ? 14.578 4.469 9.195 1 95.06 117 ASP A C 1
ATOM 844 O O . ASP A 1 117 ? 14.977 3.33 8.938 1 95.06 117 ASP A O 1
ATOM 848 N N . SER A 1 118 ? 13.609 4.727 10.109 1 96.81 118 SER A N 1
ATOM 849 C CA . SER A 1 118 ? 12.867 3.604 10.672 1 96.81 118 SER A CA 1
ATOM 850 C C . SER A 1 118 ? 12.219 2.771 9.57 1 96.81 118 SER A C 1
ATOM 852 O O . SER A 1 118 ? 11.758 3.314 8.555 1 96.81 118 SER A O 1
ATOM 854 N N . PRO A 1 119 ? 12.133 1.483 9.773 1 94.88 119 PRO A N 1
ATOM 855 C CA . PRO A 1 119 ? 11.609 0.621 8.711 1 94.88 119 PRO A CA 1
ATOM 856 C C . PRO A 1 119 ? 10.125 0.853 8.445 1 94.88 119 PRO A C 1
ATOM 858 O O . PRO A 1 119 ? 9.359 1.13 9.375 1 94.88 119 PRO A O 1
ATOM 861 N N . VAL A 1 120 ? 9.766 0.763 7.215 1 95.75 120 VAL A N 1
ATOM 862 C CA . VAL A 1 120 ? 8.367 0.73 6.816 1 95.75 120 VAL A CA 1
ATOM 863 C C . VAL A 1 120 ? 7.75 -0.615 7.199 1 95.75 120 VAL A C 1
ATOM 865 O O . VAL A 1 120 ? 8.031 -1.636 6.57 1 95.75 120 VAL A O 1
ATOM 868 N N . ARG A 1 121 ? 6.93 -0.652 8.211 1 96.81 121 ARG A N 1
ATOM 869 C CA . ARG A 1 121 ? 6.352 -1.864 8.773 1 96.81 121 ARG A CA 1
ATOM 870 C C . ARG A 1 121 ? 4.906 -1.63 9.211 1 96.81 121 ARG A C 1
ATOM 872 O O . ARG A 1 121 ? 4.57 -1.801 10.383 1 96.81 121 ARG A O 1
ATOM 879 N N . PRO A 1 122 ? 4.113 -1.257 8.203 1 96.81 122 PRO A N 1
ATOM 880 C CA . PRO A 1 122 ? 2.734 -0.918 8.562 1 96.81 122 PRO A CA 1
ATOM 881 C C . PRO A 1 122 ? 1.98 -2.096 9.18 1 96.81 122 PRO A C 1
ATOM 883 O O . PRO A 1 122 ? 2.16 -3.238 8.758 1 96.81 122 PRO A O 1
ATOM 886 N N . VAL A 1 123 ? 1.108 -1.853 10.172 1 95.06 123 VAL A N 1
ATOM 887 C CA . VAL A 1 123 ? 0.301 -2.883 10.82 1 95.06 123 VAL A CA 1
ATOM 888 C C . VAL A 1 123 ? -1.18 -2.621 10.555 1 95.06 123 VAL A C 1
ATOM 890 O O . VAL A 1 123 ? -2.045 -3.33 11.078 1 95.06 123 VAL A O 1
ATOM 893 N N . ALA A 1 124 ? -1.465 -1.588 9.828 1 92.75 124 ALA A N 1
ATOM 894 C CA . ALA A 1 124 ? -2.791 -1.229 9.336 1 92.75 124 ALA A CA 1
ATOM 895 C C . ALA A 1 124 ? -2.748 -0.903 7.844 1 92.75 124 ALA A C 1
ATOM 897 O O . ALA A 1 124 ? -1.749 -0.381 7.344 1 92.75 124 ALA A O 1
ATOM 898 N N . TYR A 1 125 ? -3.801 -1.138 7.121 1 92.69 125 TYR A N 1
ATOM 899 C CA . TYR A 1 125 ? -3.811 -0.976 5.672 1 92.69 125 TYR A CA 1
ATOM 900 C C . TYR A 1 125 ? -3.715 0.496 5.285 1 92.69 125 TYR A C 1
ATOM 902 O O . TYR A 1 125 ? -3.15 0.835 4.242 1 92.69 125 TYR A O 1
ATOM 910 N N . LYS A 1 126 ? -4.215 1.362 6.113 1 93.12 126 LYS A N 1
ATOM 911 C CA . LYS A 1 126 ? -4.047 2.787 5.836 1 93.12 126 LYS A CA 1
ATOM 912 C C . LYS A 1 126 ? -2.574 3.184 5.883 1 93.12 126 LYS A C 1
ATOM 914 O O . LYS A 1 126 ? -2.135 4.047 5.121 1 93.12 126 LYS A O 1
ATOM 919 N N . GLY A 1 127 ? -1.829 2.582 6.805 1 95.94 127 GLY A N 1
ATOM 920 C CA . GLY A 1 127 ? -0.387 2.775 6.824 1 95.94 127 GLY A CA 1
ATOM 921 C C . GLY A 1 127 ? 0.3 2.262 5.57 1 95.94 127 GLY A C 1
ATOM 922 O O . GLY A 1 127 ? 1.237 2.887 5.07 1 95.94 127 GLY A O 1
ATOM 923 N N . ALA A 1 128 ? -0.203 1.15 5.062 1 96.88 128 AL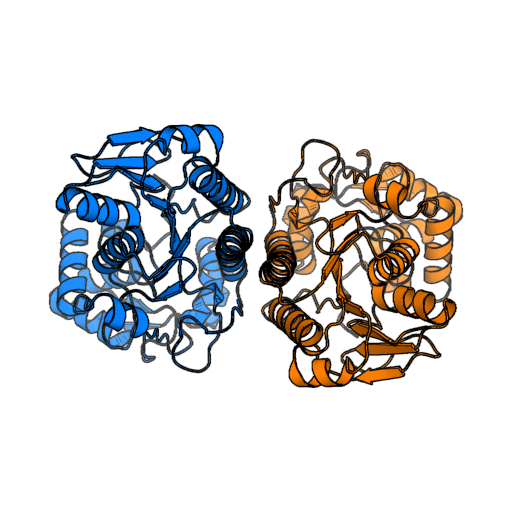A A N 1
ATOM 924 C CA . ALA A 1 128 ? 0.342 0.6 3.822 1 96.88 128 ALA A CA 1
ATOM 925 C C . ALA A 1 128 ? 0.075 1.532 2.645 1 96.88 128 ALA A C 1
ATOM 927 O O . ALA A 1 128 ? 0.923 1.688 1.763 1 96.88 128 ALA A O 1
ATOM 928 N N . LEU A 1 129 ? -1.104 2.096 2.629 1 96.75 129 LEU A N 1
ATOM 929 C CA . LEU A 1 129 ? -1.451 3.031 1.564 1 96.75 129 LEU A CA 1
ATOM 930 C C . LEU A 1 129 ? -0.548 4.258 1.604 1 96.75 129 LEU A C 1
ATOM 932 O O . LEU A 1 129 ? -0.075 4.719 0.562 1 96.75 129 LEU A O 1
ATOM 936 N N . ARG A 1 130 ? -0.299 4.777 2.783 1 97.12 130 ARG A N 1
ATOM 937 C CA . ARG A 1 130 ? 0.606 5.914 2.912 1 97.12 130 ARG A CA 1
ATOM 938 C C . ARG A 1 130 ? 2.025 5.535 2.498 1 97.12 130 ARG A C 1
ATOM 940 O O . ARG A 1 130 ? 2.727 6.328 1.869 1 97.12 130 ARG A O 1
ATOM 947 N N . ALA A 1 131 ? 2.418 4.355 2.885 1 98.19 131 ALA A N 1
ATOM 948 C CA . ALA A 1 131 ? 3.717 3.848 2.451 1 98.19 131 ALA A CA 1
ATOM 949 C C . ALA A 1 131 ? 3.803 3.787 0.929 1 98.19 131 ALA A C 1
ATOM 951 O O . ALA A 1 131 ? 4.836 4.125 0.345 1 98.19 131 ALA A O 1
ATOM 952 N N . LEU A 1 132 ? 2.709 3.32 0.29 1 98.44 132 LEU A N 1
ATOM 953 C CA . LEU A 1 132 ? 2.676 3.236 -1.166 1 98.44 132 LEU A CA 1
ATOM 954 C C . LEU A 1 132 ? 2.879 4.613 -1.794 1 98.44 132 LEU A C 1
ATOM 956 O O . LEU A 1 132 ? 3.691 4.77 -2.707 1 98.44 132 LEU A O 1
ATOM 960 N N . ALA A 1 133 ? 2.184 5.617 -1.31 1 98.31 133 ALA A N 1
ATOM 961 C CA . ALA A 1 133 ? 2.314 6.973 -1.837 1 98.31 133 ALA A CA 1
ATOM 962 C C . ALA A 1 133 ? 3.748 7.477 -1.707 1 98.31 133 ALA A C 1
ATOM 964 O O . ALA A 1 133 ? 4.316 8 -2.666 1 98.31 133 ALA A O 1
ATOM 965 N N . ALA A 1 134 ? 4.328 7.309 -0.534 1 98.25 134 ALA A N 1
ATOM 966 C CA . ALA A 1 134 ? 5.703 7.738 -0.295 1 98.25 134 ALA A CA 1
ATOM 967 C C . ALA A 1 134 ? 6.676 7.004 -1.212 1 98.25 134 ALA A C 1
ATOM 969 O O . ALA A 1 134 ? 7.621 7.598 -1.732 1 98.25 134 ALA A O 1
ATOM 970 N N . GLU A 1 135 ? 6.461 5.699 -1.401 1 97.56 135 GLU A N 1
ATOM 971 C CA . GLU A 1 135 ? 7.324 4.895 -2.264 1 97.56 135 GLU A CA 1
ATOM 972 C C . GLU A 1 135 ? 7.223 5.348 -3.717 1 97.56 135 GLU A C 1
ATOM 974 O O . GLU A 1 135 ? 8.227 5.383 -4.434 1 97.56 135 GLU A O 1
ATOM 979 N N . MET A 1 136 ? 6.008 5.625 -4.172 1 97.88 136 MET A N 1
ATOM 980 C CA . MET A 1 136 ? 5.824 6.141 -5.527 1 97.88 136 MET A CA 1
ATOM 981 C C . MET A 1 136 ? 6.645 7.406 -5.742 1 97.88 136 MET A C 1
ATOM 983 O O . MET A 1 136 ? 7.273 7.574 -6.789 1 97.88 136 MET A O 1
ATOM 987 N N . ILE A 1 137 ? 6.645 8.273 -4.777 1 98.19 137 ILE A N 1
ATOM 988 C CA . ILE A 1 137 ? 7.379 9.531 -4.859 1 98.19 137 ILE A CA 1
ATOM 989 C C . ILE A 1 137 ? 8.883 9.258 -4.844 1 98.19 137 ILE A C 1
ATOM 991 O O . ILE A 1 137 ? 9.633 9.828 -5.633 1 98.19 137 ILE A O 1
ATOM 995 N N . ALA A 1 138 ? 9.32 8.391 -3.965 1 96.06 138 ALA A N 1
ATOM 996 C CA . ALA A 1 138 ? 10.734 8.016 -3.902 1 96.06 138 ALA A CA 1
ATOM 997 C C . ALA A 1 138 ? 11.203 7.406 -5.223 1 96.06 138 ALA A C 1
ATOM 999 O O . ALA A 1 138 ? 12.297 7.703 -5.695 1 96.06 138 ALA A O 1
ATOM 1000 N N . SER A 1 139 ? 10.352 6.543 -5.766 1 96 139 SER A N 1
ATOM 1001 C CA . SER A 1 139 ? 10.672 5.898 -7.035 1 96 139 SER A CA 1
ATOM 1002 C C . SER A 1 139 ? 10.797 6.918 -8.164 1 96 139 SER A C 1
ATOM 1004 O O . SER A 1 139 ? 11.695 6.82 -9 1 96 139 SER A O 1
ATOM 1006 N N . ALA A 1 140 ? 9.891 7.855 -8.219 1 97.19 140 ALA A N 1
ATOM 1007 C CA . ALA A 1 140 ? 9.93 8.906 -9.234 1 97.19 140 ALA A CA 1
ATOM 1008 C C . ALA A 1 140 ? 11.227 9.703 -9.148 1 97.19 140 ALA A C 1
ATOM 1010 O O . ALA A 1 140 ? 11.836 10.023 -10.172 1 97.19 140 ALA A O 1
ATOM 1011 N N . TYR A 1 141 ? 11.688 9.984 -7.953 1 97.25 141 TYR A N 1
ATOM 1012 C CA . TYR A 1 141 ? 12.953 10.68 -7.758 1 97.25 141 TYR A CA 1
ATOM 1013 C C . TYR A 1 141 ? 14.125 9.82 -8.227 1 97.25 141 TYR A C 1
ATOM 1015 O O . TYR A 1 141 ? 15.008 10.305 -8.945 1 97.25 141 TYR A O 1
ATOM 1023 N N . ALA A 1 142 ? 14.086 8.555 -7.836 1 94.75 142 ALA A N 1
ATOM 1024 C CA . ALA A 1 142 ? 15.18 7.645 -8.164 1 94.75 142 ALA A CA 1
ATOM 1025 C C . ALA A 1 142 ? 15.328 7.496 -9.68 1 94.75 142 ALA A C 1
ATOM 1027 O O . ALA A 1 142 ? 16.438 7.332 -10.188 1 94.75 142 ALA A O 1
ATOM 1028 N N . ARG A 1 143 ? 14.203 7.594 -10.383 1 94.62 143 ARG A N 1
ATOM 1029 C CA . ARG A 1 143 ? 14.234 7.441 -11.836 1 94.62 143 ARG A CA 1
ATOM 1030 C C . ARG A 1 143 ? 14.539 8.773 -12.516 1 94.62 143 ARG A C 1
ATOM 1032 O O . ARG A 1 143 ? 14.516 8.859 -13.75 1 94.62 143 ARG A O 1
ATOM 1039 N N . GLY A 1 144 ? 14.695 9.852 -11.773 1 96.25 144 GLY A N 1
ATOM 1040 C CA . GLY A 1 144 ? 15.047 11.156 -12.312 1 96.25 144 GLY A CA 1
ATOM 1041 C C . GLY A 1 144 ? 13.852 11.938 -12.828 1 96.25 144 GLY A C 1
ATOM 1042 O O . GLY A 1 144 ? 14.008 12.961 -13.492 1 96.25 144 GLY A O 1
ATOM 1043 N N . GLN A 1 145 ? 12.664 11.438 -12.453 1 96.81 145 GLN A N 1
ATOM 1044 C CA . GLN A 1 145 ? 11.445 12.078 -12.953 1 96.81 145 GLN A CA 1
ATOM 1045 C C . GLN A 1 145 ? 11.156 13.367 -12.195 1 96.81 145 GLN A C 1
ATOM 1047 O O . GLN A 1 145 ? 10.695 14.352 -12.789 1 96.81 145 GLN A O 1
ATOM 1052 N N . THR A 1 146 ? 11.375 13.375 -10.859 1 96.62 146 THR A N 1
ATOM 1053 C CA . THR A 1 146 ? 11.039 14.531 -10.039 1 96.62 146 THR A CA 1
ATOM 1054 C C . THR A 1 146 ? 12.117 14.773 -8.984 1 96.62 146 THR A C 1
ATOM 1056 O O . THR A 1 146 ? 12.719 13.82 -8.477 1 96.62 146 THR A O 1
ATOM 1059 N N . GLU A 1 147 ? 12.367 16.047 -8.719 1 97.5 147 GLU A N 1
ATOM 1060 C CA . GLU A 1 147 ? 12.914 16.375 -7.402 1 97.5 147 GLU A CA 1
ATOM 1061 C C . GLU A 1 147 ? 11.836 16.312 -6.324 1 97.5 147 GLU A C 1
ATOM 1063 O O . GLU A 1 147 ? 10.727 16.812 -6.52 1 97.5 147 GLU A O 1
ATOM 1068 N N . SER A 1 148 ? 12.125 15.602 -5.27 1 98.44 148 SER A N 1
ATOM 1069 C CA . SER A 1 148 ? 11.078 15.484 -4.258 1 98.44 148 SER A CA 1
ATOM 1070 C C . SER A 1 148 ? 11.664 15.492 -2.852 1 98.44 148 SER A C 1
ATOM 1072 O O . SER A 1 148 ? 12.867 15.273 -2.67 1 98.44 148 SER A O 1
ATOM 1074 N N . VAL A 1 149 ? 10.883 15.844 -1.871 1 98.75 149 VAL A N 1
ATOM 1075 C CA . VAL A 1 149 ? 11.203 15.773 -0.449 1 98.75 149 VAL A CA 1
ATOM 1076 C C . VAL A 1 149 ? 9.945 15.445 0.348 1 98.75 149 VAL A C 1
ATOM 1078 O O . VAL A 1 149 ? 8.836 15.828 -0.038 1 98.75 149 VAL A O 1
ATOM 1081 N N . VAL A 1 150 ? 10.117 14.656 1.403 1 98.81 150 VAL A N 1
ATOM 1082 C CA . VAL A 1 150 ? 8.992 14.219 2.229 1 98.81 150 VAL A CA 1
ATOM 1083 C C . VAL A 1 150 ? 9.117 14.82 3.627 1 98.81 150 VAL A C 1
ATOM 1085 O O . VAL A 1 150 ? 10.18 14.734 4.254 1 98.81 150 VAL A O 1
ATOM 1088 N N . GLY A 1 151 ? 8.133 15.523 4.082 1 98.81 151 GLY A N 1
ATOM 1089 C CA . GLY A 1 151 ? 7.988 15.922 5.469 1 98.81 151 GLY A CA 1
ATOM 1090 C C . GLY A 1 151 ? 6.992 15.078 6.238 1 98.81 151 GLY A C 1
ATOM 1091 O O . GLY A 1 151 ? 5.816 15.008 5.875 1 98.81 151 GLY A O 1
ATOM 1092 N N . ARG A 1 152 ? 7.449 14.391 7.289 1 98.81 152 ARG A N 1
ATOM 1093 C CA . ARG A 1 152 ? 6.586 13.523 8.086 1 98.81 152 ARG A CA 1
ATOM 1094 C C . ARG A 1 152 ? 6.23 14.172 9.422 1 98.81 152 ARG A C 1
ATOM 1096 O O . ARG A 1 152 ? 7.121 14.57 10.172 1 98.81 152 ARG A O 1
ATOM 1103 N N . ALA A 1 153 ? 4.973 14.234 9.672 1 98.12 153 ALA A N 1
ATOM 1104 C CA . ALA A 1 153 ? 4.477 14.773 10.938 1 98.12 153 ALA A CA 1
ATOM 1105 C C . ALA A 1 153 ? 4.066 13.656 11.883 1 98.12 153 ALA A C 1
ATOM 1107 O O . ALA A 1 153 ? 3.602 12.602 11.445 1 98.12 153 ALA A O 1
ATOM 1108 N N . ALA A 1 154 ? 4.27 13.898 13.195 1 96.56 154 ALA A N 1
ATOM 1109 C CA . ALA A 1 154 ? 3.607 13.094 14.211 1 96.56 154 ALA A CA 1
ATOM 1110 C C . ALA A 1 154 ? 2.104 13.344 14.227 1 96.56 154 ALA A C 1
ATOM 1112 O O . ALA A 1 154 ? 1.56 13.938 13.289 1 96.56 154 ALA A O 1
ATOM 1113 N N . GLU A 1 155 ? 1.405 12.82 15.203 1 93.31 155 GLU A N 1
ATOM 1114 C CA . GLU A 1 155 ? -0.014 13.141 15.312 1 93.31 155 GLU A CA 1
ATOM 1115 C C . GLU A 1 155 ? -0.236 14.648 15.367 1 93.31 155 GLU A C 1
ATOM 1117 O O . GLU A 1 155 ? 0.371 15.344 16.188 1 93.31 155 GLU A O 1
ATOM 1122 N N . LEU A 1 156 ? -1.062 15.078 14.508 1 95.56 156 LEU A N 1
ATOM 1123 C CA . LEU A 1 156 ? -1.27 16.516 14.383 1 95.56 156 LEU A CA 1
ATOM 1124 C C . LEU A 1 156 ? -2.285 17.016 15.406 1 95.56 156 LEU A C 1
ATOM 1126 O O . LEU A 1 156 ? -3.221 16.297 15.758 1 95.56 156 LEU A O 1
ATOM 1130 N N . TYR A 1 157 ? -2.109 18.156 15.859 1 95 157 TYR A N 1
ATOM 1131 C CA . TYR A 1 157 ? -3.107 18.922 16.594 1 95 157 TYR A CA 1
ATOM 1132 C C . TYR A 1 157 ? -3.02 20.406 16.266 1 95 157 TYR A C 1
ATOM 1134 O O . TYR A 1 157 ? -2.021 20.859 15.711 1 95 157 TYR A O 1
ATOM 1142 N N . GLY A 1 158 ? -4.039 21.078 16.516 1 96.25 158 GLY A N 1
ATOM 1143 C CA . GLY A 1 158 ? -4.09 22.516 16.25 1 96.25 158 GLY A CA 1
ATOM 1144 C C . GLY A 1 158 ? -5.367 22.938 15.555 1 96.25 158 GLY A C 1
ATOM 1145 O O . GLY A 1 158 ? -6.266 22.125 15.336 1 96.25 158 GLY A O 1
ATOM 1146 N N . PRO A 1 159 ? -5.449 24.234 15.242 1 94.38 159 PRO A N 1
ATOM 1147 C CA . PRO A 1 159 ? -6.633 24.75 14.555 1 94.38 159 PRO A CA 1
ATOM 1148 C C . PRO A 1 159 ? -6.961 23.984 13.281 1 94.38 159 PRO A C 1
ATOM 1150 O O . PRO A 1 159 ? -6.066 23.719 12.469 1 94.38 159 PRO A O 1
ATOM 1153 N N . ARG A 1 160 ? -8.156 23.547 13.07 1 91.25 160 ARG A N 1
ATOM 1154 C CA . ARG A 1 160 ? -8.727 22.953 11.859 1 91.25 160 ARG A CA 1
ATOM 1155 C C . ARG A 1 160 ? -8.297 21.5 11.719 1 91.25 160 ARG A C 1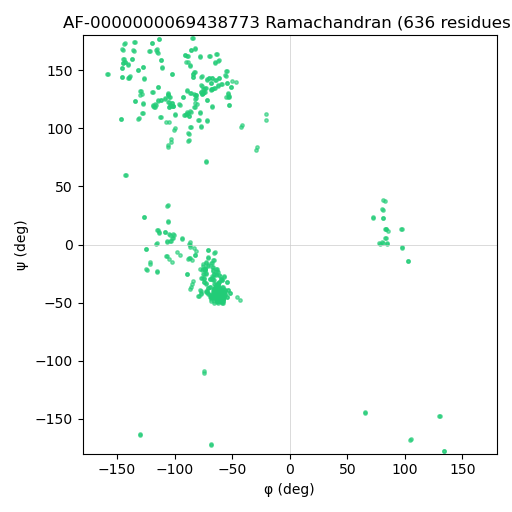
ATOM 1157 O O . ARG A 1 160 ? -8.695 20.812 10.766 1 91.25 160 ARG A O 1
ATOM 1164 N N . VAL A 1 161 ? -7.496 21 12.703 1 91.62 161 VAL A N 1
ATOM 1165 C CA . VAL A 1 161 ? -7.008 19.625 12.602 1 91.62 161 VAL A CA 1
ATOM 1166 C C . VAL A 1 161 ? -8.086 18.656 13.078 1 91.62 161 VAL A C 1
ATOM 1168 O O . VAL A 1 161 ? -8.672 18.859 14.148 1 91.62 161 VAL A O 1
ATOM 1171 N N . GLU A 1 162 ? -8.375 17.75 12.242 1 79.12 162 GLU A N 1
ATOM 1172 C CA . GLU A 1 162 ? -9.203 16.609 12.625 1 79.12 162 GLU A CA 1
ATOM 1173 C C . GLU A 1 162 ? -8.352 15.383 12.906 1 79.12 162 GLU A C 1
ATOM 1175 O O . GLU A 1 162 ? -7.832 14.758 11.977 1 79.12 162 GLU A O 1
ATOM 1180 N N . SER A 1 163 ? -8.078 15.109 14.133 1 78.31 163 SER A N 1
ATOM 1181 C CA . SER A 1 163 ? -7.238 13.992 14.531 1 78.31 163 SER A CA 1
ATOM 1182 C C . SER A 1 163 ? -7.754 13.344 15.812 1 78.31 163 SER A C 1
ATOM 1184 O O . SER A 1 163 ? -8.742 13.797 16.391 1 78.31 163 SER A O 1
ATOM 1186 N N . LEU A 1 164 ? -7.168 12.289 16.156 1 71.75 164 LEU A N 1
ATOM 1187 C CA . LEU A 1 164 ? -7.52 11.602 17.391 1 71.75 164 LEU A CA 1
ATOM 1188 C C . LEU A 1 164 ? -7.277 12.5 18.594 1 71.75 164 LEU A C 1
ATOM 1190 O O . LEU A 1 164 ? -7.938 12.359 19.625 1 71.75 164 LEU A O 1
ATOM 1194 N N . LEU A 1 165 ? -6.332 13.477 18.484 1 74.06 165 LEU A N 1
ATOM 1195 C CA . LEU A 1 165 ? -6.031 14.422 19.547 1 74.06 165 LEU A CA 1
ATOM 1196 C C . LEU A 1 165 ? -6.934 15.648 19.453 1 74.06 165 LEU A C 1
ATOM 1198 O O . LEU A 1 165 ? -6.949 16.484 20.359 1 74.06 165 LEU A O 1
ATOM 1202 N N . GLY A 1 166 ? -7.547 15.703 18.391 1 75.56 166 GLY A N 1
ATOM 1203 C CA . GLY A 1 166 ? -8.312 16.906 18.078 1 75.56 166 GLY A CA 1
ATOM 1204 C C . GLY A 1 166 ? -9.602 17 18.875 1 75.56 166 GLY A C 1
ATOM 1205 O O . GLY A 1 166 ? -9.586 16.984 20.109 1 75.56 166 GLY A O 1
ATOM 1206 N N . ALA A 1 167 ? -10.594 16.797 18.078 1 70.06 167 ALA A N 1
ATOM 1207 C CA . ALA A 1 167 ? -11.914 17.25 18.516 1 70.06 167 ALA A CA 1
ATOM 1208 C C . ALA A 1 167 ? -12.32 16.578 19.828 1 70.06 167 ALA A C 1
ATOM 1210 O O . ALA A 1 167 ? -12.758 17.25 20.75 1 70.06 167 ALA A O 1
ATOM 1211 N N . GLY A 1 168 ? -12 15.305 19.922 1 77.62 168 GLY A N 1
ATOM 1212 C CA . GLY A 1 168 ? -12.5 14.625 21.109 1 77.62 168 GLY A CA 1
ATOM 1213 C C . GLY A 1 168 ? -11.805 15.055 22.391 1 77.62 168 GLY A C 1
ATOM 1214 O O . GLY A 1 168 ? -12.461 15.336 23.391 1 77.62 168 GLY A O 1
ATOM 1215 N N . VAL A 1 169 ? -10.586 15.203 22.359 1 88.31 169 VAL A N 1
ATOM 1216 C CA . VAL A 1 169 ? -9.797 15.5 23.547 1 88.31 169 VAL A CA 1
ATOM 1217 C C . VAL A 1 169 ? -9.906 16.984 23.875 1 88.31 169 VAL A C 1
ATOM 1219 O O . VAL A 1 169 ? -10.156 17.359 25.031 1 88.31 169 VAL A O 1
ATOM 1222 N N . PHE A 1 170 ? -9.805 17.844 22.906 1 91.5 170 PHE A N 1
ATOM 1223 C CA . PHE A 1 170 ? -9.875 19.281 23.125 1 91.5 170 PHE A CA 1
ATOM 1224 C C . PHE A 1 170 ? -11.273 19.688 23.562 1 91.5 170 PHE A C 1
ATOM 1226 O O . PHE A 1 170 ? -11.43 20.5 24.484 1 91.5 170 PHE A O 1
ATOM 1233 N N . ALA A 1 171 ? -12.242 19.141 22.891 1 87 171 ALA A N 1
ATOM 1234 C CA . ALA A 1 171 ? -13.609 19.469 23.266 1 87 171 ALA A CA 1
ATOM 1235 C C . ALA A 1 171 ? -13.898 19.094 24.719 1 87 171 ALA A C 1
ATOM 1237 O O . ALA A 1 171 ? -14.492 19.875 25.469 1 87 171 ALA A O 1
ATOM 1238 N N . ALA A 1 172 ? -13.539 17.953 25.062 1 88.81 172 ALA A N 1
ATOM 1239 C CA . ALA A 1 172 ? -13.742 17.484 26.438 1 88.81 172 ALA A CA 1
ATOM 1240 C C . ALA A 1 172 ? -13 18.375 27.422 1 88.81 172 ALA A C 1
ATOM 1242 O O . ALA A 1 172 ? -13.555 18.781 28.453 1 88.81 172 ALA A O 1
ATOM 1243 N N . GLY A 1 173 ? -11.773 18.688 27.203 1 89.88 173 GLY A N 1
ATOM 1244 C CA . GLY A 1 173 ? -10.969 19.531 28.078 1 89.88 173 GLY A CA 1
ATOM 1245 C C . GLY A 1 173 ? -11.523 20.938 28.234 1 89.88 173 GLY A C 1
ATOM 1246 O O . GLY A 1 173 ? -11.516 21.484 29.344 1 89.88 173 GLY A O 1
ATOM 1247 N N . ILE A 1 174 ? -12.031 21.438 27.109 1 90.88 174 ILE A N 1
ATOM 1248 C CA . ILE A 1 174 ? -12.539 22.797 27.094 1 90.88 174 ILE A CA 1
ATOM 1249 C C . ILE A 1 174 ? -13.867 22.859 27.859 1 90.88 174 ILE A C 1
ATOM 1251 O O . ILE A 1 174 ? -14.148 23.844 28.547 1 90.88 174 ILE A O 1
ATOM 1255 N N . THR A 1 175 ? -14.656 21.766 27.797 1 90 175 THR A N 1
ATOM 1256 C CA . THR A 1 175 ? -16 21.781 28.375 1 90 175 THR A CA 1
ATOM 1257 C C . THR A 1 175 ? -15.984 21.156 29.766 1 90 175 THR A C 1
ATOM 1259 O O . THR A 1 175 ? -17.016 21.141 30.453 1 90 175 THR A O 1
ATOM 1262 N N . GLY A 1 176 ? -14.891 20.609 30.156 1 91.5 176 GLY A N 1
ATOM 1263 C CA . GLY A 1 176 ? -14.781 20.031 31.469 1 91.5 176 GLY A CA 1
ATOM 1264 C C . GLY A 1 176 ? -15.328 18.609 31.547 1 91.5 176 GLY A C 1
ATOM 1265 O O . GLY A 1 176 ? -15.57 18.094 32.656 1 91.5 176 GLY A O 1
ATOM 1266 N N . ARG A 1 177 ? -15.547 18.047 30.469 1 91.69 177 ARG A N 1
ATOM 1267 C CA . ARG A 1 177 ? -16 16.672 30.406 1 91.69 177 ARG A CA 1
ATOM 1268 C C . ARG A 1 177 ? -14.82 15.703 30.438 1 91.69 177 ARG A C 1
ATOM 1270 O O . ARG A 1 177 ? -13.664 16.125 30.312 1 91.69 177 ARG A O 1
ATOM 1277 N N . LYS A 1 178 ? -15.156 14.422 30.656 1 92.88 178 LYS A N 1
ATOM 1278 C CA . LYS A 1 178 ? -14.125 13.391 30.656 1 92.88 178 LYS A CA 1
ATOM 1279 C C . LYS A 1 178 ? -13.531 13.203 29.266 1 92.88 178 LYS A C 1
ATOM 1281 O O . LYS A 1 178 ? -14.266 12.969 28.297 1 92.88 178 LYS A O 1
ATOM 1286 N N . ALA A 1 179 ? -12.25 13.453 29.156 1 92.38 179 ALA A N 1
ATOM 1287 C CA . ALA A 1 179 ? -11.547 13.211 27.906 1 92.38 179 ALA A CA 1
ATOM 1288 C C . ALA A 1 179 ? -11.148 11.742 27.781 1 92.38 179 ALA A C 1
ATOM 1290 O O . ALA A 1 179 ? -10.359 11.234 28.578 1 92.38 179 ALA A O 1
ATOM 1291 N N . ILE A 1 180 ? -11.648 11.055 26.781 1 88.88 180 ILE A N 1
ATOM 1292 C CA . ILE A 1 180 ? -11.344 9.641 26.578 1 88.88 180 ILE A CA 1
ATOM 1293 C C . ILE A 1 180 ? -10.102 9.508 25.688 1 88.88 180 ILE A C 1
ATOM 1295 O O . ILE A 1 180 ? -10.125 9.883 24.516 1 88.88 180 ILE A O 1
ATOM 1299 N N . TRP A 1 181 ? -9.039 9.031 26.219 1 91.06 181 TRP A N 1
ATOM 1300 C CA . TRP A 1 181 ? -7.785 8.828 25.5 1 91.06 181 TRP A CA 1
ATOM 1301 C C . TRP A 1 181 ? -7.805 7.508 24.734 1 91.06 181 TRP A C 1
ATOM 1303 O O . TRP A 1 181 ? -8.18 6.473 25.281 1 91.06 181 TRP A O 1
ATOM 1313 N N . PRO A 1 182 ? -7.465 7.57 23.438 1 86.12 182 PRO A N 1
ATOM 1314 C CA . PRO A 1 182 ? -7.453 6.34 22.641 1 86.12 182 PRO A CA 1
ATOM 1315 C C . PRO A 1 182 ? -6.273 5.43 22.984 1 86.12 182 PRO A C 1
ATOM 1317 O O . PRO A 1 182 ? -5.398 5.207 22.141 1 86.12 182 PRO A O 1
ATOM 1320 N N . GLY A 1 183 ? -6.188 4.773 24.078 1 89.06 183 GLY A N 1
ATOM 1321 C CA . GLY A 1 183 ? -5.09 3.926 24.516 1 89.06 183 GLY A CA 1
ATOM 1322 C C . GLY A 1 183 ? -4.621 4.242 25.938 1 89.06 183 GLY A C 1
ATOM 1323 O O . GLY A 1 183 ? -5.422 4.617 26.781 1 89.06 183 GLY A O 1
ATOM 1324 N N . ASP A 1 184 ? -3.361 4.07 26.219 1 93 184 ASP A N 1
ATOM 1325 C CA . ASP A 1 184 ? -2.803 4.305 27.547 1 93 184 ASP A CA 1
ATOM 1326 C C . ASP A 1 184 ? -2.389 5.762 27.719 1 93 184 ASP A C 1
ATOM 1328 O O . ASP A 1 184 ? -1.402 6.207 27.141 1 93 184 ASP A O 1
ATOM 1332 N N . PRO A 1 185 ? -3.113 6.508 28.562 1 95.12 185 PRO A N 1
ATOM 1333 C CA . PRO A 1 185 ? -2.832 7.938 28.703 1 95.12 185 PRO A CA 1
ATOM 1334 C C . PRO A 1 185 ? -1.516 8.219 29.422 1 95.12 185 PRO A C 1
ATOM 1336 O O . PRO A 1 185 ? -1.062 9.359 29.469 1 95.12 185 PRO A O 1
ATOM 1339 N N . ASP A 1 186 ? -0.899 7.207 29.875 1 97.19 186 ASP A N 1
ATOM 1340 C CA . ASP A 1 186 ? 0.311 7.41 30.672 1 97.19 186 ASP A CA 1
ATOM 1341 C C . ASP A 1 186 ? 1.561 7.094 29.859 1 97.19 186 ASP A C 1
ATOM 1343 O O . ASP A 1 186 ? 2.682 7.188 30.359 1 97.19 186 ASP A O 1
ATOM 1347 N N . LEU A 1 187 ? 1.392 6.754 28.578 1 96.69 187 LEU A N 1
ATOM 1348 C CA . LEU A 1 187 ? 2.525 6.543 27.688 1 96.69 187 LEU A CA 1
ATOM 1349 C C . LEU A 1 187 ? 3.012 7.867 27.109 1 96.69 187 LEU A C 1
ATOM 1351 O O . LEU A 1 187 ? 2.207 8.75 26.797 1 96.69 187 LEU A O 1
ATOM 1355 N N . PRO A 1 188 ? 4.301 7.977 26.938 1 97.69 188 PRO A N 1
ATOM 1356 C CA . PRO A 1 188 ? 4.828 9.203 26.344 1 97.69 188 PRO A CA 1
ATOM 1357 C C . PRO A 1 188 ? 4.48 9.344 24.859 1 97.69 188 PRO A C 1
ATOM 1359 O O . PRO A 1 188 ? 4.453 8.344 24.141 1 97.69 188 PRO A O 1
ATOM 1362 N N . MET A 1 189 ? 4.234 10.555 24.484 1 96 189 MET A N 1
ATOM 1363 C CA . MET A 1 189 ? 3.932 10.812 23.078 1 96 189 MET A CA 1
ATOM 1364 C C . MET A 1 189 ? 4.477 12.172 22.641 1 96 189 MET A C 1
ATOM 1366 O O . MET A 1 189 ? 4.723 13.039 23.469 1 96 189 MET A O 1
ATOM 1370 N N . THR A 1 190 ? 4.781 12.273 21.391 1 97.12 190 THR A N 1
ATOM 1371 C CA . THR A 1 190 ? 5.023 13.539 20.703 1 97.12 190 THR A CA 1
ATOM 1372 C C . THR A 1 190 ? 3.906 13.836 19.703 1 97.12 190 THR A C 1
ATOM 1374 O O . THR A 1 190 ? 3.189 12.93 19.281 1 97.12 190 THR A O 1
ATOM 1377 N N . ALA A 1 191 ? 3.691 15.062 19.469 1 96.38 191 ALA A N 1
ATOM 1378 C CA . ALA A 1 191 ? 2.721 15.523 18.484 1 96.38 191 ALA A CA 1
ATOM 1379 C C . ALA A 1 191 ? 3.248 16.734 17.719 1 96.38 191 ALA A C 1
ATOM 1381 O O . ALA A 1 191 ? 4.184 17.391 18.156 1 96.38 191 ALA A O 1
ATOM 1382 N N . THR A 1 192 ? 2.777 16.891 16.594 1 97.44 192 THR A N 1
ATOM 1383 C CA . THR A 1 192 ? 3.148 18.016 15.75 1 97.44 192 THR A CA 1
ATOM 1384 C C . THR A 1 192 ? 2.039 19.062 15.742 1 97.44 192 THR A C 1
ATOM 1386 O O . THR A 1 192 ? 0.884 18.75 15.445 1 97.44 192 THR A O 1
ATOM 1389 N N . PHE A 1 193 ? 2.414 20.266 16.188 1 98.25 193 PHE A N 1
ATOM 1390 C CA . PHE A 1 193 ? 1.498 21.391 16.031 1 98.25 193 PHE A CA 1
ATOM 1391 C C . PHE A 1 193 ? 1.336 21.75 14.562 1 98.25 193 PHE A C 1
ATOM 1393 O O . PHE A 1 193 ? 2.32 21.828 13.82 1 98.25 193 PHE A O 1
ATOM 1400 N N . ILE A 1 194 ? 0.095 21.953 14.086 1 97.94 194 ILE A N 1
ATOM 1401 C CA . ILE A 1 194 ? -0.231 22.141 12.68 1 97.94 194 ILE A CA 1
ATOM 1402 C C . ILE A 1 194 ? 0.538 23.344 12.125 1 97.94 194 ILE A C 1
ATOM 1404 O O . ILE A 1 194 ? 0.98 23.328 10.977 1 97.94 194 ILE A O 1
ATOM 1408 N N . GLY A 1 195 ? 0.719 24.391 12.898 1 98.12 195 GLY A N 1
ATOM 1409 C CA . GLY A 1 195 ? 1.512 25.531 12.492 1 98.12 195 GLY A CA 1
ATOM 1410 C C . GLY A 1 195 ? 2.941 25.172 12.133 1 98.12 195 GLY A C 1
ATOM 1411 O O . GLY A 1 195 ? 3.486 25.672 11.148 1 98.12 195 GLY A O 1
ATOM 1412 N N . ASP A 1 196 ? 3.529 24.312 12.906 1 98.5 196 ASP A N 1
ATOM 1413 C CA . ASP A 1 196 ? 4.898 23.875 12.664 1 98.5 196 ASP A CA 1
ATOM 1414 C C . ASP A 1 196 ? 4.988 23.016 11.406 1 98.5 196 ASP A C 1
ATOM 1416 O O . ASP A 1 196 ? 5.988 23.062 10.688 1 98.5 196 ASP A O 1
ATOM 1420 N N . PHE A 1 197 ? 3.963 22.203 11.18 1 98.56 197 PHE A N 1
ATOM 1421 C CA . PHE A 1 197 ? 3.963 21.344 10 1 98.56 197 PHE A CA 1
ATOM 1422 C C . PHE A 1 197 ? 3.957 22.172 8.727 1 98.56 197 PHE A C 1
ATOM 1424 O O . PHE A 1 197 ? 4.785 21.969 7.836 1 98.56 197 PHE A O 1
ATOM 1431 N N . GLY A 1 198 ? 3.043 23.156 8.641 1 98.19 198 GLY A N 1
ATOM 1432 C CA . GLY A 1 198 ? 2.994 24.031 7.473 1 98.19 198 GLY A CA 1
ATOM 1433 C C . GLY A 1 198 ? 4.293 24.766 7.227 1 98.19 198 GLY A C 1
ATOM 1434 O O . GLY A 1 198 ? 4.777 24.828 6.094 1 98.19 198 GLY A O 1
ATOM 1435 N N . LYS A 1 199 ? 4.859 25.328 8.289 1 98 199 LYS A N 1
ATOM 1436 C CA . LYS A 1 199 ? 6.121 26.062 8.188 1 98 199 LYS A CA 1
ATOM 1437 C C . LYS A 1 199 ? 7.246 25.141 7.711 1 98 199 LYS A C 1
ATOM 1439 O O . LYS A 1 199 ? 8.07 25.547 6.883 1 98 199 LYS A O 1
ATOM 1444 N N . ALA A 1 200 ? 7.273 23.953 8.281 1 98.62 200 ALA A N 1
ATOM 1445 C CA . ALA A 1 200 ? 8.312 23 7.914 1 98.62 200 ALA A CA 1
ATOM 1446 C C . ALA A 1 200 ? 8.219 22.625 6.434 1 98.62 200 ALA A C 1
ATOM 1448 O O . ALA A 1 200 ? 9.242 22.531 5.75 1 98.62 200 ALA A O 1
ATOM 1449 N N . LEU A 1 201 ? 7.008 22.422 5.918 1 98.75 201 LEU A N 1
ATOM 1450 C CA . LEU A 1 201 ? 6.84 22.094 4.508 1 98.75 201 LEU A CA 1
ATOM 1451 C C . LEU A 1 201 ? 7.309 23.234 3.623 1 98.75 201 LEU A C 1
ATOM 1453 O O . LEU A 1 201 ? 7.918 23.016 2.574 1 98.75 201 LEU A O 1
ATOM 1457 N N . ALA A 1 202 ? 7.027 24.484 4.039 1 98.56 202 ALA A N 1
ATOM 1458 C CA . ALA A 1 202 ? 7.52 25.641 3.305 1 98.56 202 ALA A CA 1
ATOM 1459 C C . ALA A 1 202 ? 9.039 25.641 3.227 1 98.56 202 ALA A C 1
ATOM 1461 O O . ALA A 1 202 ? 9.617 25.891 2.164 1 98.56 202 ALA A O 1
ATOM 1462 N N . ASP A 1 203 ? 9.695 25.359 4.363 1 98 203 ASP A N 1
ATOM 1463 C CA . ASP A 1 203 ? 11.156 25.266 4.395 1 98 203 ASP A CA 1
ATOM 1464 C C . ASP A 1 203 ? 11.656 24.203 3.434 1 98 203 ASP A C 1
ATOM 1466 O O . ASP A 1 203 ? 12.594 24.438 2.662 1 98 203 ASP A O 1
ATOM 1470 N N . LEU A 1 204 ? 11.039 23.031 3.447 1 98.31 204 LEU A N 1
ATOM 1471 C CA . LEU A 1 204 ? 11.477 21.906 2.627 1 98.31 204 LEU A CA 1
ATOM 1472 C C . LEU A 1 204 ? 11.297 22.219 1.145 1 98.31 204 LEU A C 1
ATOM 1474 O O . LEU A 1 204 ? 12.086 21.75 0.312 1 98.31 204 LEU A O 1
ATOM 1478 N N . GLY A 1 205 ? 10.258 22.984 0.805 1 98.19 205 GLY A N 1
ATOM 1479 C CA . GLY A 1 205 ? 10.016 23.344 -0.581 1 98.19 205 GLY A CA 1
ATOM 1480 C C . GLY A 1 205 ? 11.031 24.344 -1.12 1 98.19 205 GLY A C 1
ATOM 1481 O O . GLY A 1 205 ? 11.141 24.531 -2.334 1 98.19 205 GLY A O 1
ATOM 1482 N N . GLN A 1 206 ? 11.867 24.938 -0.227 1 96.81 206 GLN A N 1
ATOM 1483 C CA . GLN A 1 206 ? 12.727 26.031 -0.643 1 96.81 206 GLN A CA 1
ATOM 1484 C C . GLN A 1 206 ? 14.195 25.734 -0.331 1 96.81 206 GLN A C 1
ATOM 1486 O O . GLN A 1 206 ? 15.094 26.312 -0.942 1 96.81 206 GLN A O 1
ATOM 1491 N N . HIS A 1 207 ? 14.484 24.828 0.601 1 95.94 207 HIS A N 1
ATOM 1492 C CA . HIS A 1 207 ? 15.852 24.578 1.047 1 95.94 207 HIS A CA 1
ATOM 1493 C C . HIS A 1 207 ? 16.625 23.781 0.01 1 95.94 207 HIS A C 1
ATOM 1495 O O . HIS A 1 207 ? 16.156 22.75 -0.469 1 95.94 207 HIS A O 1
ATOM 1501 N N . PRO A 1 208 ? 17.797 24.094 -0.359 1 93.56 208 PRO A N 1
ATOM 1502 C CA . PRO A 1 208 ? 18.547 23.438 -1.438 1 93.56 208 PRO A CA 1
ATOM 1503 C C . PRO A 1 208 ? 19.062 22.062 -1.042 1 93.56 208 PRO A C 1
ATOM 1505 O O . PRO A 1 208 ? 19.312 21.219 -1.909 1 93.56 208 PRO A O 1
ATOM 1508 N N . ALA A 1 209 ? 19.219 21.641 0.218 1 94.06 209 ALA A N 1
ATOM 1509 C CA . ALA A 1 209 ? 19.922 20.438 0.643 1 94.06 209 ALA A CA 1
ATOM 1510 C C . ALA A 1 209 ? 18.938 19.359 1.1 1 94.06 209 ALA A C 1
ATOM 1512 O O . ALA A 1 209 ? 19.281 18.516 1.932 1 94.06 209 ALA A O 1
ATOM 1513 N N . VAL A 1 210 ? 17.734 19.328 0.435 1 96.12 210 VAL A N 1
ATOM 1514 C CA . VAL A 1 210 ? 16.75 18.453 1.047 1 96.12 210 VAL A CA 1
ATOM 1515 C C . VAL A 1 210 ? 16.25 17.438 0.018 1 96.12 210 VAL A C 1
ATOM 1517 O O . VAL A 1 210 ? 15.523 16.5 0.362 1 96.12 210 VAL A O 1
ATOM 1520 N N . VAL A 1 211 ? 16.703 17.547 -1.237 1 95.38 211 VAL A N 1
ATOM 1521 C CA . VAL A 1 211 ? 16.094 16.797 -2.338 1 95.38 211 VAL A CA 1
ATOM 1522 C C . VAL A 1 211 ? 16.375 15.312 -2.168 1 95.38 211 VAL A C 1
ATOM 1524 O O . VAL A 1 211 ? 17.5 14.914 -1.859 1 95.38 211 VAL A O 1
ATOM 1527 N N . GLY A 1 212 ? 15.336 14.484 -2.324 1 96.06 212 GLY A N 1
ATOM 1528 C CA . GLY A 1 212 ? 15.445 13.039 -2.258 1 96.06 212 GLY A CA 1
ATOM 1529 C C . GLY A 1 212 ? 15.406 12.5 -0.839 1 96.06 212 GLY A C 1
ATOM 1530 O O . GLY A 1 212 ? 15.547 11.297 -0.622 1 96.06 212 GLY A O 1
ATOM 1531 N N . GLN A 1 213 ? 15.164 13.383 0.16 1 97.56 213 GLN A N 1
ATOM 1532 C CA . GLN A 1 213 ? 15.289 12.992 1.561 1 97.56 213 GLN A CA 1
ATOM 1533 C C . GLN A 1 213 ? 13.93 13.047 2.262 1 97.56 213 GLN A C 1
ATOM 1535 O O . GLN A 1 213 ? 12.945 13.5 1.685 1 97.56 213 GLN A O 1
ATOM 1540 N N . VAL A 1 214 ? 13.859 12.438 3.418 1 98.38 214 VAL A N 1
ATOM 1541 C CA . VAL A 1 214 ? 12.719 12.453 4.332 1 98.38 214 VAL A CA 1
ATOM 1542 C C . VAL A 1 214 ? 13.102 13.164 5.625 1 98.38 214 VAL A C 1
ATOM 1544 O O . VAL A 1 214 ? 14.195 12.953 6.156 1 98.38 214 VAL A O 1
ATOM 1547 N N . PHE A 1 215 ? 12.234 14.016 6.082 1 98.75 215 PHE A N 1
ATOM 1548 C CA . PHE A 1 215 ? 12.469 14.719 7.34 1 98.75 215 PHE A CA 1
ATOM 1549 C C . PHE A 1 215 ? 11.258 14.594 8.258 1 98.75 215 PHE A C 1
ATOM 1551 O O . PHE A 1 215 ? 10.117 14.758 7.816 1 98.75 215 PHE A O 1
ATOM 1558 N N . HIS A 1 216 ? 11.5 14.25 9.523 1 98.69 216 HIS A N 1
ATOM 1559 C CA . HIS A 1 216 ? 10.484 14.484 10.547 1 98.69 216 HIS A CA 1
ATOM 1560 C C . HIS A 1 216 ? 10.398 15.969 10.898 1 98.69 216 HIS A C 1
ATOM 1562 O O . HIS A 1 216 ? 11.422 16.609 11.148 1 98.69 216 HIS A O 1
ATOM 1568 N N . VAL A 1 217 ? 9.227 16.484 10.914 1 98.44 217 VAL A N 1
ATOM 1569 C CA . VAL A 1 217 ? 9.047 17.891 11.227 1 98.44 217 VAL A CA 1
ATOM 1570 C C . VAL A 1 217 ? 9.047 18.094 12.742 1 98.44 217 VAL A C 1
ATOM 1572 O O . VAL A 1 217 ? 8.953 17.125 13.5 1 98.44 217 VAL A O 1
ATOM 1575 N N . PRO A 1 218 ? 9.117 19.266 13.164 1 97.69 218 PRO A N 1
ATOM 1576 C CA . PRO A 1 218 ? 9.352 19.547 14.586 1 97.69 218 PRO A CA 1
ATOM 1577 C C . PRO A 1 218 ? 8.25 19.016 15.492 1 97.69 218 PRO A C 1
ATOM 1579 O O . PRO A 1 218 ? 7.066 19.125 15.164 1 97.69 218 PRO A O 1
ATOM 1582 N N . VAL A 1 219 ? 8.625 18.438 16.562 1 97.94 219 VAL A N 1
ATOM 1583 C CA . VAL A 1 219 ? 7.727 17.984 17.625 1 97.94 219 VAL A CA 1
ATOM 1584 C C . VAL A 1 219 ? 8.172 18.562 18.953 1 97.94 219 VAL A C 1
ATOM 1586 O O . VAL A 1 219 ? 9.375 18.734 19.203 1 97.94 219 VAL A O 1
ATOM 1589 N N . ALA A 1 220 ? 7.262 18.922 19.812 1 96.75 220 ALA A N 1
ATOM 1590 C CA . ALA A 1 220 ? 7.574 19.359 21.172 1 96.75 220 ALA A CA 1
ATOM 1591 C C . ALA A 1 220 ? 8.07 18.188 22.016 1 96.75 220 ALA A C 1
ATOM 1593 O O . ALA A 1 220 ? 7.902 17.031 21.641 1 96.75 220 ALA A O 1
ATOM 1594 N N . PRO A 1 221 ? 8.727 18.5 23.141 1 97 221 PRO A N 1
ATOM 1595 C CA . PRO A 1 221 ? 9.188 17.422 24.016 1 97 221 PRO A CA 1
ATOM 1596 C C . PRO A 1 221 ? 8.062 16.469 24.422 1 97 221 PRO A C 1
ATOM 1598 O O . PRO A 1 221 ? 6.922 16.906 24.609 1 97 221 PRO A O 1
ATOM 1601 N N . ALA A 1 222 ? 8.398 15.219 24.641 1 98.06 222 ALA A N 1
ATOM 1602 C CA . ALA A 1 222 ? 7.414 14.18 24.953 1 98.06 222 ALA A CA 1
ATOM 1603 C C . ALA A 1 222 ? 6.629 14.516 26.219 1 98.06 222 ALA A C 1
ATOM 1605 O O . ALA A 1 222 ? 7.191 15.016 27.188 1 98.06 222 ALA A O 1
ATOM 1606 N N . ILE A 1 223 ? 5.367 14.258 26.141 1 97.94 223 ILE A N 1
ATOM 1607 C CA . ILE A 1 223 ? 4.477 14.305 27.297 1 97.94 223 ILE A CA 1
ATOM 1608 C C . ILE A 1 223 ? 3.551 13.086 27.281 1 97.94 223 ILE A C 1
ATOM 1610 O O . ILE A 1 223 ? 3.512 12.344 26.297 1 97.94 223 ILE A O 1
ATOM 1614 N N . THR A 1 224 ? 2.865 12.82 28.344 1 97.75 224 THR A N 1
ATOM 1615 C CA . THR A 1 224 ? 1.875 11.75 28.344 1 97.75 224 THR A CA 1
ATOM 1616 C C . THR A 1 224 ? 0.512 12.273 27.906 1 97.75 224 THR A C 1
ATOM 1618 O O . THR A 1 224 ? 0.273 13.484 27.922 1 97.75 224 THR A O 1
ATOM 1621 N N . GLY A 1 225 ? -0.325 11.352 27.531 1 95.88 225 GLY A N 1
ATOM 1622 C CA . GLY A 1 225 ? -1.699 11.734 27.25 1 95.88 225 GLY A CA 1
ATOM 1623 C C . GLY A 1 225 ? -2.377 12.422 28.422 1 95.88 225 GLY A C 1
ATOM 1624 O O . GLY A 1 225 ? -3.09 13.406 28.234 1 95.88 225 GLY A O 1
ATOM 1625 N N . ARG A 1 226 ? -2.137 11.922 29.594 1 97 226 ARG A N 1
ATOM 1626 C CA . ARG A 1 226 ? -2.682 12.516 30.812 1 97 226 ARG A CA 1
ATOM 1627 C C . ARG A 1 226 ? -2.199 13.945 30.984 1 97 226 ARG A C 1
ATOM 1629 O O . ARG A 1 226 ? -2.996 14.852 31.25 1 97 226 ARG A O 1
ATOM 1636 N N . GLN A 1 227 ? -0.921 14.172 30.828 1 97.62 227 GLN A N 1
ATOM 1637 C CA . GLN A 1 227 ? -0.359 15.508 30.938 1 97.62 227 GLN A CA 1
ATOM 1638 C C . GLN A 1 227 ? -0.941 16.438 29.875 1 97.62 227 GLN A C 1
ATOM 1640 O O . GLN A 1 227 ? -1.188 17.625 30.156 1 97.62 227 GLN A O 1
ATOM 1645 N N . PHE A 1 228 ? -1.131 15.953 28.672 1 97.25 228 PHE A N 1
ATOM 1646 C CA . PHE A 1 228 ? -1.717 16.719 27.578 1 97.25 228 PHE A CA 1
ATOM 1647 C C . PHE A 1 228 ? -3.115 17.203 27.938 1 97.25 228 PHE A C 1
ATOM 1649 O O . PHE A 1 228 ? -3.432 18.375 27.781 1 97.25 228 PHE A O 1
ATOM 1656 N N . ILE A 1 229 ? -3.918 16.281 28.469 1 96.06 229 ILE A N 1
ATOM 1657 C CA . ILE A 1 229 ? -5.285 16.594 28.859 1 96.06 229 ILE A CA 1
ATOM 1658 C C . ILE A 1 229 ? -5.27 17.594 30.016 1 96.06 229 ILE A C 1
ATOM 1660 O O . ILE A 1 229 ? -6.062 18.547 30.031 1 96.06 229 ILE A O 1
ATOM 1664 N N . GLU A 1 230 ? -4.387 17.406 30.922 1 97.44 230 GLU A N 1
ATOM 1665 C CA . GLU A 1 230 ? -4.266 18.312 32.062 1 97.44 230 GLU A CA 1
ATOM 1666 C C . GLU A 1 230 ? -3.887 19.719 31.609 1 97.44 230 GLU A C 1
ATOM 1668 O O . GLU A 1 230 ? -4.41 20.719 32.125 1 97.44 230 GLU A O 1
ATOM 1673 N N . LEU A 1 231 ? -2.951 19.797 30.688 1 97.56 231 LEU A N 1
ATOM 1674 C CA . LEU A 1 231 ? -2.543 21.094 30.156 1 97.56 231 LEU A CA 1
ATOM 1675 C C . LEU A 1 231 ? -3.711 21.797 29.453 1 97.56 231 LEU A C 1
ATOM 1677 O O . LEU A 1 231 ? -3.908 23 29.625 1 97.56 231 LEU A O 1
ATOM 1681 N N . ILE A 1 232 ? -4.477 21.047 28.641 1 97.12 232 ILE A N 1
ATOM 1682 C CA . ILE A 1 232 ? -5.641 21.594 27.953 1 97.12 232 ILE A CA 1
ATOM 1683 C C . ILE A 1 232 ? -6.637 22.125 28.984 1 97.12 232 ILE A C 1
ATOM 1685 O O . ILE A 1 232 ? -7.105 23.266 28.875 1 97.12 232 ILE A O 1
ATOM 1689 N N . ALA A 1 233 ? -6.941 21.344 30 1 97 233 ALA A N 1
ATOM 1690 C CA . ALA A 1 233 ? -7.914 21.719 31.016 1 97 233 ALA A CA 1
ATOM 1691 C C . ALA A 1 233 ? -7.449 22.953 31.781 1 97 233 ALA A C 1
ATOM 1693 O O . ALA A 1 233 ? -8.234 23.875 32.031 1 97 233 ALA A O 1
ATOM 1694 N N . SER A 1 234 ? -6.219 22.922 32.125 1 97.62 234 SER A N 1
ATOM 1695 C CA . SER A 1 234 ? -5.652 24.031 32.875 1 97.62 234 SER A CA 1
ATOM 1696 C C . SER A 1 234 ? -5.777 25.344 32.094 1 97.62 234 SER A C 1
ATOM 1698 O O . SER A 1 234 ? -6.184 26.359 32.625 1 97.62 234 SER A O 1
ATOM 1700 N N . GLN A 1 235 ? -5.43 25.312 30.812 1 97.81 235 GLN A N 1
ATOM 1701 C CA . GLN A 1 235 ? -5.48 26.5 29.969 1 97.81 235 GLN A CA 1
ATOM 1702 C C . GLN A 1 235 ? -6.922 26.891 29.641 1 97.81 235 GLN A C 1
ATOM 1704 O O . GLN A 1 235 ? -7.219 28.047 29.375 1 97.81 235 GLN A O 1
ATOM 1709 N N . ALA A 1 236 ? -7.789 25.922 29.672 1 96.44 236 ALA A N 1
ATOM 1710 C CA . ALA A 1 236 ? -9.203 26.156 29.391 1 96.44 236 ALA A CA 1
ATOM 1711 C C . ALA A 1 236 ? -9.945 26.609 30.641 1 96.44 236 ALA A C 1
ATOM 1713 O O . ALA A 1 236 ? -11.094 27.062 30.562 1 96.44 236 ALA A O 1
ATOM 1714 N N . GLY A 1 237 ? -9.305 26.453 31.797 1 97.12 237 GLY A N 1
ATOM 1715 C CA . GLY A 1 237 ? -9.93 26.844 33.062 1 97.12 237 GLY A CA 1
ATOM 1716 C C . GLY A 1 237 ? -10.906 25.797 33.594 1 97.12 237 GLY A C 1
ATOM 1717 O O . GLY A 1 237 ? -11.93 26.141 34.156 1 97.12 237 GLY A O 1
ATOM 1718 N N . THR A 1 238 ? -10.633 24.531 33.281 1 96.75 238 THR A N 1
ATOM 1719 C CA . THR A 1 238 ? -11.492 23.453 33.719 1 96.75 238 THR A CA 1
ATOM 1720 C C . THR A 1 238 ? -10.703 22.469 34.594 1 96.75 238 THR A C 1
ATOM 1722 O O . THR A 1 238 ? -9.484 22.609 34.75 1 96.75 238 THR A O 1
ATOM 1725 N N . VAL A 1 239 ? -11.438 21.469 35.188 1 96.44 239 VAL A N 1
ATOM 1726 C CA . VAL A 1 239 ? -10.812 20.391 35.969 1 96.44 239 VAL A CA 1
ATOM 1727 C C . VAL A 1 239 ? -10.617 19.172 35.062 1 96.44 239 VAL A C 1
ATOM 1729 O O . VAL A 1 239 ? -11.578 18.656 34.469 1 96.44 239 VAL A O 1
ATOM 1732 N N . PRO A 1 240 ? -9.391 18.734 34.906 1 94.69 240 PRO A N 1
ATOM 1733 C CA . PRO A 1 240 ? -9.117 17.609 34 1 94.69 240 PRO A CA 1
ATOM 1734 C C . PRO A 1 240 ? -9.742 16.297 34.469 1 94.69 240 PRO A C 1
ATOM 1736 O O . PRO A 1 240 ? -9.695 15.984 35.656 1 94.69 240 PRO A O 1
ATOM 1739 N N . LYS A 1 241 ? -10.359 15.578 33.625 1 95.5 241 LYS A N 1
ATOM 1740 C CA . LYS A 1 241 ? -10.836 14.211 33.781 1 95.5 241 LYS A CA 1
ATOM 1741 C C . LYS A 1 241 ? -10.344 13.312 32.656 1 95.5 241 LYS A C 1
ATOM 1743 O O . LYS A 1 241 ? -10.594 13.594 31.484 1 95.5 241 LYS A O 1
ATOM 1748 N N . VAL A 1 242 ? -9.648 12.312 33.062 1 94.81 242 VAL A N 1
ATOM 1749 C CA . VAL A 1 242 ? -9.008 11.477 32.062 1 94.81 242 VAL A CA 1
ATOM 1750 C C . VAL A 1 242 ? -9.656 10.094 32.031 1 94.81 242 VAL A C 1
ATOM 1752 O O . VAL A 1 242 ? -9.812 9.469 33.094 1 94.81 242 VAL A O 1
ATOM 1755 N N . GLY A 1 243 ? -10.125 9.688 30.891 1 92 243 GLY A N 1
ATOM 1756 C CA . GLY A 1 243 ? -10.586 8.328 30.656 1 92 243 GLY A CA 1
ATOM 1757 C C . GLY A 1 243 ? -9.758 7.59 29.609 1 92 243 GLY A C 1
ATOM 1758 O O . GLY A 1 243 ? -8.891 8.18 28.969 1 92 243 GLY A O 1
ATOM 1759 N N . ARG A 1 244 ? -9.992 6.246 29.562 1 89.5 244 ARG A N 1
ATOM 1760 C CA . ARG A 1 244 ? -9.25 5.41 28.625 1 89.5 244 ARG A CA 1
ATOM 1761 C C . ARG A 1 244 ? -10.188 4.539 27.797 1 89.5 244 ARG A C 1
ATOM 1763 O O . ARG A 1 244 ? -11.156 3.98 28.328 1 89.5 244 ARG A O 1
ATOM 1770 N N . LEU A 1 245 ? -9.984 4.594 26.547 1 83.81 245 LEU A N 1
ATOM 1771 C CA . LEU A 1 245 ? -10.664 3.639 25.672 1 83.81 245 LEU A CA 1
ATOM 1772 C C . LEU A 1 245 ? -9.953 2.289 25.688 1 83.81 245 LEU A C 1
ATOM 1774 O O . LEU A 1 245 ? -8.867 2.15 25.125 1 83.81 245 LEU A O 1
ATOM 1778 N N . THR A 1 246 ? -10.516 1.265 26.328 1 80.81 246 THR A N 1
ATOM 1779 C CA . THR A 1 246 ? -9.891 -0.044 26.5 1 80.81 246 THR A CA 1
ATOM 1780 C C . THR A 1 246 ? -10.195 -0.938 25.297 1 80.81 246 THR A C 1
ATOM 1782 O O . THR A 1 246 ? -11.164 -0.709 24.562 1 80.81 246 THR A O 1
ATOM 1785 N N . PRO A 1 247 ? -9.25 -1.892 25.109 1 77.94 247 PRO A N 1
ATOM 1786 C CA . PRO A 1 247 ? -9.453 -2.793 23.984 1 77.94 247 PRO A CA 1
ATOM 1787 C C . PRO A 1 247 ? -10.828 -3.441 23.969 1 77.94 247 PRO A C 1
ATOM 1789 O O . PRO A 1 247 ? -11.484 -3.506 22.938 1 77.94 247 PRO A O 1
ATOM 1792 N N . PRO A 1 248 ? -11.391 -3.885 25.062 1 78.81 248 PRO A N 1
ATOM 1793 C CA . PRO A 1 248 ? -12.742 -4.449 25.062 1 78.81 248 PRO A CA 1
ATOM 1794 C C . PRO A 1 248 ? -13.805 -3.432 24.656 1 78.81 248 PRO A C 1
ATOM 1796 O O . PRO A 1 248 ? -14.773 -3.785 23.984 1 78.81 248 PRO A O 1
ATOM 1799 N N . MET A 1 249 ? -13.617 -2.146 25.047 1 80 249 MET A N 1
ATOM 1800 C CA . MET A 1 249 ? -14.547 -1.096 24.641 1 80 249 MET A CA 1
ATOM 1801 C C . MET A 1 249 ? -14.492 -0.878 23.125 1 80 249 MET A C 1
ATOM 1803 O O . MET A 1 249 ? -15.531 -0.674 22.484 1 80 249 MET A O 1
ATOM 1807 N N . VAL A 1 250 ? -13.297 -0.866 22.641 1 79 250 VAL A N 1
ATOM 1808 C CA . VAL A 1 250 ? -13.102 -0.701 21.203 1 79 250 VAL A CA 1
ATOM 1809 C C . VAL A 1 250 ? -13.805 -1.832 20.453 1 79 250 VAL A C 1
ATOM 1811 O O . VAL A 1 250 ? -14.469 -1.597 19.438 1 79 250 VAL A O 1
ATOM 1814 N N . ALA A 1 251 ? -13.617 -3.07 20.922 1 77.5 251 ALA A N 1
ATOM 1815 C CA . ALA A 1 251 ? -14.234 -4.238 20.312 1 77.5 251 ALA A CA 1
ATOM 1816 C C . ALA A 1 251 ? -15.75 -4.094 20.25 1 77.5 251 ALA A C 1
ATOM 1818 O O . ALA A 1 251 ? -16.375 -4.457 19.266 1 77.5 251 ALA A O 1
ATOM 1819 N N . LEU A 1 252 ? -16.297 -3.545 21.266 1 75.38 252 LEU A N 1
ATOM 1820 C CA . LEU A 1 252 ? -17.734 -3.354 21.359 1 75.38 252 LEU A CA 1
ATOM 1821 C C . LEU A 1 252 ? -18.188 -2.244 20.406 1 75.38 252 LEU A C 1
ATOM 1823 O O . LEU A 1 252 ? -19.203 -2.395 19.719 1 75.38 252 LEU A O 1
ATOM 1827 N N . LEU A 1 253 ? -17.359 -1.211 20.391 1 73.88 253 LEU A N 1
ATOM 1828 C CA . LEU A 1 253 ? -17.75 -0.048 19.594 1 73.88 253 LEU A CA 1
ATOM 1829 C C . LEU A 1 253 ? -17.578 -0.321 18.109 1 73.88 253 LEU A C 1
ATOM 1831 O O . LEU A 1 253 ? -18.297 0.244 17.281 1 73.88 253 LEU A O 1
ATOM 1835 N N . LYS A 1 254 ? -16.594 -1.21 17.781 1 70.38 254 LYS A N 1
ATOM 1836 C CA . LYS A 1 254 ? -16.312 -1.562 16.391 1 70.38 254 LYS A CA 1
ATOM 1837 C C . LYS A 1 254 ? -17.547 -2.162 15.727 1 70.38 254 LYS A C 1
ATOM 1839 O O . LYS A 1 254 ? -17.734 -2.012 14.516 1 70.38 254 LYS A O 1
ATOM 1844 N N . VAL A 1 255 ? -18.344 -2.83 16.562 1 65.19 255 VAL A N 1
ATOM 1845 C CA . VAL A 1 255 ? -19.5 -3.545 16.047 1 65.19 255 VAL A CA 1
ATOM 1846 C C . VAL A 1 255 ? -20.594 -2.551 15.656 1 65.19 255 VAL A C 1
ATOM 1848 O O . VAL A 1 255 ? -21.359 -2.795 14.719 1 65.19 255 VAL A O 1
ATOM 1851 N N . VAL A 1 256 ? -20.562 -1.357 16.188 1 59.22 256 VAL A N 1
ATOM 1852 C CA . VAL A 1 256 ? -21.75 -0.532 16.031 1 59.22 256 VAL A CA 1
ATOM 1853 C C . VAL A 1 256 ? -21.391 0.769 15.32 1 59.22 256 VAL A C 1
ATOM 1855 O O . VAL A 1 256 ? -22.266 1.462 14.797 1 59.22 256 VAL A O 1
ATOM 1858 N N . ALA A 1 257 ? -20.141 1.128 15.25 1 64.06 257 ALA A N 1
ATOM 1859 C CA . ALA A 1 257 ? -19.781 2.439 14.719 1 64.06 257 ALA A CA 1
ATOM 1860 C C . ALA A 1 257 ? -18.672 2.324 13.672 1 64.06 257 ALA A C 1
ATOM 1862 O O . ALA A 1 257 ? -17.516 2.072 14.008 1 64.06 257 ALA A O 1
ATOM 1863 N N . PRO A 1 258 ? -19.094 2.557 12.367 1 59.75 258 PRO A N 1
ATOM 1864 C CA . PRO A 1 258 ? -18.125 2.447 11.281 1 59.75 258 PRO A CA 1
ATOM 1865 C C . PRO A 1 258 ? -16.891 3.326 11.508 1 59.75 258 PRO A C 1
ATOM 1867 O O . PRO A 1 258 ? -15.766 2.912 11.203 1 59.75 258 PRO A O 1
ATOM 1870 N N . ILE A 1 259 ? -17.094 4.461 12.156 1 58.5 259 ILE A N 1
ATOM 1871 C CA . ILE A 1 259 ? -15.984 5.383 12.383 1 58.5 259 ILE A CA 1
ATOM 1872 C C . ILE A 1 259 ? -14.984 4.766 13.359 1 58.5 259 ILE A C 1
ATOM 1874 O O . ILE A 1 259 ? -13.781 4.961 13.234 1 58.5 259 ILE A O 1
ATOM 1878 N N . VAL A 1 260 ? -15.555 3.957 14.18 1 64.12 260 VAL A N 1
ATOM 1879 C CA . VAL A 1 260 ? -14.695 3.291 15.156 1 64.12 260 VAL A CA 1
ATOM 1880 C C . VAL A 1 260 ? -13.891 2.193 14.461 1 64.12 260 VAL A C 1
ATOM 1882 O O . VAL A 1 260 ? -12.711 1.996 14.758 1 64.12 260 VAL A O 1
ATOM 1885 N N . ARG A 1 261 ? -14.461 1.611 13.484 1 64.38 261 ARG A N 1
ATOM 1886 C CA . ARG A 1 261 ? -13.75 0.569 12.75 1 64.38 261 ARG A CA 1
ATOM 1887 C C . ARG A 1 261 ? -12.547 1.144 12.016 1 64.38 261 ARG A C 1
ATOM 1889 O O . ARG A 1 261 ? -11.453 0.572 12.062 1 64.38 261 ARG A O 1
ATOM 1896 N N . GLU A 1 262 ? -12.844 2.316 11.531 1 64.94 262 GLU A N 1
ATOM 1897 C CA . GLU A 1 262 ? -11.781 2.957 10.773 1 64.94 262 GLU A CA 1
ATOM 1898 C C . GLU A 1 262 ? -10.672 3.457 11.695 1 64.94 262 GLU A C 1
ATOM 1900 O O . GLU A 1 262 ? -9.484 3.318 11.375 1 64.94 262 GLU A O 1
ATOM 1905 N N . GLY A 1 263 ? -11.07 3.986 12.75 1 71.31 263 GLY A N 1
ATOM 1906 C CA . GLY A 1 263 ? -10.109 4.52 13.703 1 71.31 263 GLY A CA 1
ATOM 1907 C C . GLY A 1 263 ? -9.422 3.447 14.523 1 71.31 263 GLY A C 1
ATOM 1908 O O . GLY A 1 263 ? -8.281 3.625 14.961 1 71.31 263 GLY A O 1
ATOM 1909 N N . ALA A 1 264 ? -10.109 2.314 14.57 1 75.75 264 ALA A N 1
ATOM 1910 C CA . ALA A 1 264 ? -9.625 1.235 15.422 1 75.75 264 ALA A CA 1
ATOM 1911 C C . ALA A 1 264 ? -8.305 0.676 14.898 1 75.75 264 ALA A C 1
ATOM 1913 O O . ALA A 1 264 ? -7.438 0.275 15.68 1 75.75 264 ALA A O 1
ATOM 1914 N N . GLU A 1 265 ? -8.164 0.804 13.641 1 80.38 265 GLU A N 1
ATOM 1915 C CA . GLU A 1 265 ? -6.965 0.231 13.039 1 80.38 265 GLU A CA 1
ATOM 1916 C C . GLU A 1 265 ? -5.727 1.055 13.391 1 80.38 265 GLU A C 1
ATOM 1918 O O . GLU A 1 265 ? -4.602 0.567 13.289 1 80.38 265 GLU A O 1
ATOM 1923 N N . LEU A 1 266 ? -5.906 2.25 13.859 1 83 266 LEU A N 1
ATOM 1924 C CA . LEU A 1 266 ? -4.777 3.127 14.141 1 83 266 LEU A CA 1
ATOM 1925 C C . LEU A 1 266 ? -4.551 3.254 15.648 1 83 266 LEU A C 1
ATOM 1927 O O . LEU A 1 266 ? -3.617 3.936 16.078 1 83 266 LEU A O 1
ATOM 1931 N N . LEU A 1 267 ? -5.336 2.553 16.422 1 86.06 267 LEU A N 1
ATOM 1932 C CA . LEU A 1 267 ? -5.266 2.666 17.875 1 86.06 267 LEU A CA 1
ATOM 1933 C C . LEU A 1 267 ? -3.938 2.135 18.406 1 86.06 267 LEU A C 1
ATOM 1935 O O . LEU A 1 267 ? -3.516 2.484 19.5 1 86.06 267 LEU A O 1
ATOM 1939 N N . TYR A 1 268 ? -3.264 1.317 17.578 1 87.5 268 TYR A N 1
ATOM 1940 C CA . TYR A 1 268 ? -1.979 0.759 17.984 1 87.5 268 TYR A CA 1
ATOM 1941 C C . TYR A 1 268 ? -0.987 1.865 18.328 1 87.5 268 TYR A C 1
ATOM 1943 O O . TYR A 1 268 ? -0.116 1.685 19.188 1 87.5 268 TYR A O 1
ATOM 1951 N N . GLN A 1 269 ? -1.14 3.018 17.75 1 88.94 269 GLN A N 1
ATOM 1952 C CA . GLN A 1 269 ? -0.224 4.137 17.938 1 88.94 269 GLN A CA 1
ATOM 1953 C C . GLN A 1 269 ? -0.241 4.621 19.391 1 88.94 269 GLN A C 1
ATOM 1955 O O . GLN A 1 269 ? 0.763 5.133 19.891 1 88.94 269 GLN A O 1
ATOM 1960 N N . PHE A 1 270 ? -1.365 4.383 20.031 1 88.69 270 PHE A N 1
ATOM 1961 C CA . PHE A 1 270 ? -1.556 4.91 21.375 1 88.69 270 PHE A CA 1
ATOM 1962 C C . PHE A 1 270 ? -1.4 3.811 22.406 1 88.69 270 PHE A C 1
ATOM 1964 O O . PHE A 1 270 ? -1.717 4.012 23.594 1 88.69 270 PHE A O 1
ATOM 1971 N N . GLU A 1 271 ? -0.966 2.676 21.953 1 90.5 271 GLU A N 1
ATOM 1972 C CA . GLU A 1 271 ? -0.691 1.548 22.844 1 90.5 271 GLU A CA 1
ATOM 1973 C C . GLU A 1 271 ? 0.81 1.309 22.984 1 90.5 271 GLU A C 1
ATOM 1975 O O . GLU A 1 271 ? 1.233 0.268 23.484 1 90.5 271 GLU A O 1
ATOM 1980 N N . GLN A 1 272 ? 1.531 2.211 22.516 1 94 272 GLN A N 1
ATOM 1981 C CA . GLN A 1 272 ? 2.986 2.246 22.609 1 94 272 GLN A CA 1
ATOM 1982 C C . GLN A 1 272 ? 3.49 3.678 22.766 1 94 272 GLN A C 1
ATOM 1984 O O . GLN A 1 272 ? 2.775 4.633 22.453 1 94 272 GLN A O 1
ATOM 1989 N N . PRO A 1 273 ? 4.75 3.826 23.359 1 96.69 273 PRO A N 1
ATOM 1990 C CA . PRO A 1 273 ? 5.324 5.168 23.266 1 96.69 273 PRO A CA 1
ATOM 1991 C C . PRO A 1 273 ? 5.355 5.699 21.828 1 96.69 273 PRO A C 1
ATOM 1993 O O . PRO A 1 273 ? 5.727 4.969 20.906 1 96.69 273 PRO A O 1
ATOM 1996 N N . PHE A 1 274 ? 4.824 6.848 21.641 1 96.5 274 PHE A N 1
ATOM 1997 C CA . PHE A 1 274 ? 4.801 7.5 20.328 1 96.5 274 PHE A CA 1
ATOM 1998 C C . PHE A 1 274 ? 5.816 8.633 20.281 1 96.5 274 PHE A C 1
ATOM 2000 O O . PHE A 1 274 ? 5.48 9.789 20.531 1 96.5 274 PHE A O 1
ATOM 2007 N N . LEU A 1 275 ? 7.047 8.312 19.969 1 98.25 275 LEU A N 1
ATOM 2008 C CA . LEU A 1 275 ? 8.164 9.25 20.031 1 98.25 275 LEU A CA 1
ATOM 2009 C C . LEU A 1 275 ? 8.766 9.453 18.641 1 98.25 275 LEU A C 1
ATOM 2011 O O . LEU A 1 275 ? 9.203 8.492 18 1 98.25 275 LEU A O 1
ATOM 2015 N N . VAL A 1 276 ? 8.734 10.641 18.156 1 98.44 276 VAL A N 1
ATOM 2016 C CA . VAL A 1 276 ? 9.289 11.008 16.844 1 98.44 276 VAL A CA 1
ATOM 2017 C C . VAL A 1 276 ? 10.555 11.836 17.047 1 98.44 276 VAL A C 1
ATOM 2019 O O . VAL A 1 276 ? 10.555 12.82 17.781 1 98.44 276 VAL A O 1
ATOM 2022 N N . ASP A 1 277 ? 11.648 11.438 16.453 1 98.5 277 ASP A N 1
ATOM 2023 C CA . ASP A 1 277 ? 12.906 12.18 16.484 1 98.5 277 ASP A CA 1
ATOM 2024 C C . ASP A 1 277 ? 12.984 13.164 15.32 1 98.5 277 ASP A C 1
ATOM 2026 O O . ASP A 1 277 ? 13.031 12.766 14.156 1 98.5 277 ASP A O 1
ATOM 2030 N N . ASP A 1 278 ? 12.977 14.477 15.664 1 98.25 278 ASP A N 1
ATOM 2031 C CA . ASP A 1 278 ? 12.992 15.492 14.617 1 98.25 278 ASP A CA 1
ATOM 2032 C C . ASP A 1 278 ? 14.367 16.156 14.516 1 98.25 278 ASP A C 1
ATOM 2034 O O . ASP A 1 278 ? 14.5 17.25 13.969 1 98.25 278 ASP A O 1
ATOM 2038 N N . SER A 1 279 ? 15.43 15.562 15.008 1 97.81 279 SER A N 1
ATOM 2039 C CA . SER A 1 279 ? 16.766 16.156 15.109 1 97.81 279 SER A CA 1
ATOM 2040 C C . SER A 1 279 ? 17.297 16.516 13.727 1 97.81 279 SER A C 1
ATOM 2042 O O . SER A 1 279 ? 17.984 17.531 13.57 1 97.81 279 SER A O 1
ATOM 2044 N N . ARG A 1 280 ? 17.047 15.688 12.711 1 97.56 280 ARG A N 1
ATOM 2045 C CA . ARG A 1 280 ? 17.547 15.938 11.359 1 97.56 280 ARG A CA 1
ATOM 2046 C C . ARG A 1 280 ? 17.047 17.266 10.828 1 97.56 280 ARG A C 1
ATOM 2048 O O . ARG A 1 280 ? 17.812 18.047 10.266 1 97.56 280 ARG A O 1
ATOM 2055 N N . PHE A 1 281 ? 15.758 17.516 11.016 1 98.19 281 PHE A N 1
ATOM 2056 C CA . PHE A 1 281 ? 15.148 18.75 10.539 1 98.19 281 PHE A CA 1
ATOM 2057 C C . PHE A 1 281 ? 15.68 19.953 11.32 1 98.19 281 PHE A C 1
ATOM 2059 O O . PHE A 1 281 ? 16 20.984 10.727 1 98.19 281 PHE A O 1
ATOM 2066 N N . ARG A 1 282 ? 15.758 19.812 12.617 1 96.88 282 ARG A N 1
ATOM 2067 C CA . ARG A 1 282 ? 16.266 20.891 13.461 1 96.88 282 ARG A CA 1
ATOM 2068 C C . ARG A 1 282 ? 17.688 21.25 13.086 1 96.88 282 ARG A C 1
ATOM 2070 O O . ARG A 1 282 ? 18.047 22.422 13.062 1 96.88 282 ARG A O 1
ATOM 2077 N N . ALA A 1 283 ? 18.484 20.281 12.859 1 96.56 283 ALA A N 1
ATOM 2078 C CA . ALA A 1 283 ? 19.875 20.516 12.477 1 96.56 283 ALA A CA 1
ATOM 2079 C C . ALA A 1 283 ? 19.953 21.266 11.148 1 96.56 283 ALA A C 1
ATOM 2081 O O . ALA A 1 283 ? 20.844 22.094 10.953 1 96.56 283 ALA A O 1
ATOM 2082 N N . LEU A 1 284 ? 19.016 20.984 10.297 1 95.62 284 LEU A N 1
ATOM 2083 C CA . LEU A 1 284 ? 19 21.562 8.953 1 95.62 284 LEU A CA 1
ATOM 2084 C C . LEU A 1 284 ? 18.516 23 8.984 1 95.62 284 LEU A C 1
ATOM 2086 O O . LEU A 1 284 ? 19.094 23.859 8.305 1 95.62 284 LEU A O 1
ATOM 2090 N N . THR A 1 285 ? 17.469 23.328 9.773 1 95.5 285 THR A N 1
ATOM 2091 C CA . THR A 1 285 ? 16.766 24.594 9.617 1 95.5 285 THR A CA 1
ATOM 2092 C C . THR A 1 285 ? 16.938 25.469 10.852 1 95.5 285 THR A C 1
ATOM 2094 O O . THR A 1 285 ? 16.688 26.672 10.797 1 95.5 285 THR A O 1
ATOM 2097 N N . GLY A 1 286 ? 17.234 24.859 11.984 1 94.5 286 GLY A N 1
ATOM 2098 C CA . GLY A 1 286 ? 17.297 25.594 13.25 1 94.5 286 GLY A CA 1
ATOM 2099 C C . GLY A 1 286 ? 15.93 25.828 13.859 1 94.5 286 GLY A C 1
ATOM 2100 O O . GLY A 1 286 ? 15.82 26.406 14.938 1 94.5 286 GLY A O 1
ATOM 2101 N N . ARG A 1 287 ? 14.891 25.344 13.242 1 94.19 287 ARG A N 1
ATOM 2102 C CA . ARG A 1 287 ? 13.531 25.562 13.734 1 94.19 287 ARG A CA 1
ATOM 2103 C C . ARG A 1 287 ? 13.227 24.656 14.922 1 94.19 287 ARG A C 1
ATOM 2105 O O . ARG A 1 287 ? 13.609 23.469 14.922 1 94.19 287 ARG A O 1
ATOM 2112 N N . THR A 1 288 ? 12.602 25.297 15.859 1 93.06 288 THR A N 1
ATOM 2113 C CA . THR A 1 288 ? 12.148 24.516 17 1 93.06 288 THR A CA 1
ATOM 2114 C C . THR A 1 288 ? 10.625 24.438 17.031 1 93.06 288 THR A C 1
ATOM 2116 O O . THR A 1 288 ? 9.938 25.281 16.453 1 93.06 288 THR A O 1
ATOM 2119 N N . ALA A 1 289 ? 10.18 23.469 17.703 1 98 289 ALA A N 1
ATOM 2120 C CA . ALA A 1 289 ? 8.742 23.234 17.781 1 98 289 ALA A CA 1
ATOM 2121 C C . ALA A 1 289 ? 8.047 24.281 18.641 1 98 289 ALA A C 1
ATOM 2123 O O . ALA A 1 289 ? 8.617 24.766 19.625 1 98 289 ALA A O 1
ATOM 2124 N N . THR A 1 290 ? 6.852 24.688 18.219 1 98.31 290 THR A N 1
ATOM 2125 C CA . THR A 1 290 ? 5.953 25.406 19.109 1 98.31 290 THR A CA 1
ATOM 2126 C C . THR A 1 290 ? 5.785 24.656 20.422 1 98.31 290 THR A C 1
ATOM 2128 O O . THR A 1 290 ? 5.645 23.438 20.438 1 98.31 290 THR A O 1
ATOM 2131 N N . THR A 1 291 ? 5.848 25.375 21.547 1 98.19 291 THR A N 1
ATOM 2132 C CA . THR A 1 291 ? 5.676 24.719 22.844 1 98.19 291 THR A CA 1
ATOM 2133 C C . THR A 1 291 ? 4.266 24.156 22.984 1 98.19 291 THR A C 1
ATOM 2135 O O . THR A 1 291 ? 3.334 24.625 22.328 1 98.19 291 THR A O 1
ATOM 2138 N N . TRP A 1 292 ? 4.117 23.141 23.875 1 98.12 292 TRP A N 1
ATOM 2139 C CA . TRP A 1 292 ? 2.797 22.594 24.172 1 98.12 292 TRP A CA 1
ATOM 2140 C C . TRP A 1 292 ? 1.834 23.688 24.609 1 98.12 292 TRP A C 1
ATOM 2142 O O . TRP A 1 292 ? 0.704 23.766 24.109 1 98.12 292 TRP A O 1
ATOM 2152 N N . ARG A 1 293 ? 2.289 24.578 25.5 1 98.12 293 ARG A N 1
ATOM 2153 C CA . ARG A 1 293 ? 1.445 25.641 26.031 1 98.12 293 ARG A CA 1
ATOM 2154 C C . ARG A 1 293 ? 0.938 26.547 24.906 1 98.12 293 ARG A C 1
ATOM 2156 O O . ARG A 1 293 ? -0.259 26.828 24.828 1 98.12 293 ARG A O 1
ATOM 2163 N N . ALA A 1 294 ? 1.845 27 24.031 1 98.5 294 ALA A N 1
ATOM 2164 C CA . ALA A 1 294 ? 1.483 27.922 22.953 1 98.5 294 ALA A CA 1
ATOM 2165 C C . ALA A 1 294 ? 0.554 27.25 21.953 1 98.5 294 ALA A C 1
ATOM 2167 O O . ALA A 1 294 ? -0.434 27.844 21.516 1 98.5 294 ALA A O 1
ATOM 2168 N N . GLY A 1 295 ? 0.876 25.984 21.547 1 98.19 295 GLY A N 1
ATOM 2169 C CA . GLY A 1 295 ? 0.044 25.266 20.594 1 98.19 295 GLY A CA 1
ATOM 2170 C C . GLY A 1 295 ? -1.35 24.984 21.125 1 98.19 295 GLY A C 1
ATOM 2171 O O . GLY A 1 295 ? -2.336 25.141 20.406 1 98.19 295 GLY A O 1
ATOM 2172 N N . ILE A 1 296 ? -1.433 24.562 22.391 1 97.75 296 ILE A N 1
ATOM 2173 C CA . ILE A 1 296 ? -2.711 24.25 23.031 1 97.75 296 ILE A CA 1
ATOM 2174 C C . ILE A 1 296 ? -3.541 25.531 23.156 1 97.75 296 ILE A C 1
ATOM 2176 O O . ILE A 1 296 ? -4.742 25.516 22.875 1 97.75 296 ILE A O 1
ATOM 2180 N N . GLU A 1 297 ? -2.898 26.641 23.516 1 98.06 297 GLU A N 1
ATOM 2181 C CA . GLU A 1 297 ? -3.6 27.906 23.641 1 98.06 297 GLU A CA 1
ATOM 2182 C C . GLU A 1 297 ? -4.215 28.328 22.297 1 98.06 297 GLU A C 1
ATOM 2184 O O . GLU A 1 297 ? -5.375 28.734 22.25 1 98.06 297 GLU A O 1
ATOM 2189 N N . GLN A 1 298 ? -3.428 28.219 21.234 1 97.62 298 GLN A N 1
ATOM 2190 C CA . GLN A 1 298 ? -3.922 28.578 19.906 1 97.62 298 GLN A CA 1
ATOM 2191 C C . GLN A 1 298 ? -5.082 27.672 19.5 1 97.62 298 GLN A C 1
ATOM 2193 O O . GLN A 1 298 ? -6.031 28.125 18.859 1 97.62 298 GLN A O 1
ATOM 2198 N N . THR A 1 299 ? -5.008 26.391 19.859 1 96.56 299 THR A N 1
ATOM 2199 C CA . THR A 1 299 ? -6.047 25.422 19.516 1 96.56 299 THR A CA 1
ATOM 2200 C C . THR A 1 299 ? -7.332 25.719 20.266 1 96.56 299 THR A C 1
ATOM 2202 O O . THR A 1 299 ? -8.422 25.719 19.688 1 96.56 299 THR A O 1
ATOM 2205 N N . ILE A 1 300 ? -7.227 26.031 21.578 1 95.75 300 ILE A N 1
ATOM 2206 C CA . ILE A 1 300 ? -8.375 26.375 22.422 1 95.75 300 ILE A CA 1
ATOM 2207 C C . ILE A 1 300 ? -9.047 27.625 21.875 1 95.75 300 ILE A C 1
ATOM 2209 O O . ILE A 1 300 ? -10.273 27.672 21.75 1 95.75 300 ILE A O 1
ATOM 2213 N N . THR A 1 301 ? -8.219 28.625 21.531 1 96.38 301 THR A N 1
ATOM 2214 C CA . THR A 1 301 ? -8.742 29.875 20.984 1 96.38 301 THR A CA 1
ATOM 2215 C C . THR A 1 301 ? -9.555 29.609 19.719 1 96.38 301 THR A C 1
ATOM 2217 O O . THR A 1 301 ? -10.617 30.203 19.531 1 96.38 301 THR A O 1
ATOM 2220 N N . TRP A 1 302 ? -9.07 28.734 18.875 1 94.62 302 TRP A N 1
ATOM 2221 C CA . TRP A 1 302 ? -9.766 28.375 17.641 1 94.62 302 TRP A CA 1
ATOM 2222 C C . TRP A 1 302 ? -11.117 27.75 17.938 1 94.62 302 TRP A C 1
ATOM 2224 O O . TRP A 1 302 ? -12.125 28.109 17.328 1 94.62 302 TRP A O 1
ATOM 2234 N N . TYR A 1 303 ? -11.219 26.781 18.875 1 91.94 303 TYR A N 1
ATOM 2235 C CA . TYR A 1 303 ? -12.469 26.125 19.234 1 91.94 303 TYR A CA 1
ATOM 2236 C C . TYR A 1 303 ? -13.453 27.109 19.844 1 91.94 303 TYR A C 1
ATOM 2238 O O . TYR A 1 303 ? -14.656 27.062 19.562 1 91.94 303 TYR A O 1
ATOM 2246 N N . ARG A 1 304 ? -12.977 28.047 20.594 1 92.88 304 ARG A N 1
ATOM 2247 C CA . ARG A 1 304 ? -13.836 29 21.297 1 92.88 304 ARG A CA 1
ATOM 2248 C C . ARG A 1 304 ? -14.414 30.031 20.359 1 92.88 304 ARG A C 1
ATOM 2250 O O . ARG A 1 304 ? -15.453 30.641 20.641 1 92.88 304 ARG A O 1
ATOM 2257 N N . ALA A 1 305 ? -13.711 30.266 19.266 1 92.94 305 ALA A N 1
ATOM 2258 C CA . ALA A 1 305 ? -14.164 31.266 18.312 1 92.94 305 ALA A CA 1
ATOM 2259 C C . ALA A 1 305 ? -15.461 30.828 17.641 1 92.94 305 ALA A C 1
ATOM 2261 O O . ALA A 1 305 ? -16.203 31.656 17.094 1 92.94 305 ALA A O 1
ATOM 2262 N N . ASP A 1 306 ? -15.789 29.562 17.594 1 89.06 306 ASP A N 1
ATOM 2263 C CA . ASP A 1 306 ? -17.031 29.016 17.047 1 89.06 306 ASP A CA 1
ATOM 2264 C C . ASP A 1 306 ? -17.484 27.781 17.812 1 89.06 306 ASP A C 1
ATOM 2266 O O . ASP A 1 306 ? -16.984 26.688 17.594 1 89.06 306 ASP A O 1
ATOM 2270 N N . PRO A 1 307 ? -18.5 27.969 18.547 1 78.81 307 PRO A N 1
ATOM 2271 C CA . PRO A 1 307 ? -18.953 26.891 19.422 1 78.81 307 PRO A CA 1
ATOM 2272 C C . PRO A 1 307 ? -19.406 25.656 18.641 1 78.81 307 PRO A C 1
ATOM 2274 O O . PRO A 1 307 ? -19.453 24.547 19.188 1 78.81 307 PRO A O 1
ATOM 2277 N N . GLU A 1 308 ? -19.75 25.781 17.391 1 81.5 308 GLU A N 1
ATOM 2278 C CA . GLU A 1 308 ? -20.188 24.656 16.594 1 81.5 308 GLU A CA 1
ATOM 2279 C C . GLU A 1 308 ? -19.062 23.672 16.328 1 81.5 308 GLU A C 1
ATOM 2281 O O . GLU A 1 308 ? -19.297 22.5 16 1 81.5 308 GLU A O 1
ATOM 2286 N N . ARG A 1 309 ? -17.797 24.109 16.547 1 80.75 309 ARG A N 1
ATOM 2287 C CA . ARG A 1 309 ? -16.641 23.266 16.312 1 80.75 309 ARG A CA 1
ATOM 2288 C C . ARG A 1 309 ? -16.5 22.203 17.391 1 80.75 309 ARG A C 1
ATOM 2290 O O . ARG A 1 309 ? -15.859 21.172 17.172 1 80.75 309 ARG A O 1
ATOM 2297 N N . ILE A 1 310 ? -17.078 22.438 18.531 1 72.69 310 ILE A N 1
ATOM 2298 C CA . ILE A 1 310 ? -17.016 21.5 19.641 1 72.69 310 ILE A CA 1
ATOM 2299 C C . ILE A 1 310 ? -18.094 20.438 19.5 1 72.69 310 ILE A C 1
ATOM 2301 O O . ILE A 1 310 ? -17.906 19.297 19.922 1 72.69 310 ILE A O 1
ATOM 2305 N N . LYS A 1 311 ? -19.344 20.656 18.906 1 57.78 311 LYS A N 1
ATOM 2306 C CA . LYS A 1 311 ? -20.469 19.75 18.766 1 57.78 311 LYS A CA 1
ATOM 2307 C C . LYS A 1 311 ? -20.141 18.578 17.844 1 57.78 311 LYS A C 1
ATOM 2309 O O . LYS A 1 311 ? -20.672 17.484 18 1 57.78 311 LYS A O 1
ATOM 2314 N N . TYR A 1 312 ? -19.672 18.875 16.797 1 49.94 312 TYR A N 1
ATOM 2315 C CA . TYR A 1 312 ? -19.469 17.969 15.672 1 49.94 312 TYR A CA 1
ATOM 2316 C C . TYR A 1 312 ? -18.906 16.625 16.141 1 49.94 312 TYR A C 1
ATOM 2318 O O . TYR A 1 312 ? -19.203 15.586 15.562 1 49.94 312 TYR A O 1
ATOM 2326 N N . ARG A 1 313 ? -17.859 16.375 17 1 47.25 313 ARG A N 1
ATOM 2327 C CA . ARG A 1 313 ? -16.797 15.398 16.781 1 47.25 313 ARG A CA 1
ATOM 2328 C C . ARG A 1 313 ? -17.047 14.133 17.609 1 47.25 313 ARG A C 1
ATOM 2330 O O . ARG A 1 313 ? -16.203 13.234 17.641 1 47.25 313 ARG A O 1
ATOM 2337 N N . LEU A 1 314 ? -17.953 14.266 18.562 1 42.5 314 LEU A N 1
ATOM 2338 C CA . LEU A 1 314 ? -18.062 12.984 19.25 1 42.5 314 LEU A CA 1
ATOM 2339 C C . LEU A 1 314 ? -18.547 11.891 18.297 1 42.5 314 LEU A C 1
ATOM 2341 O O . LEU A 1 314 ? -18.359 10.703 18.562 1 42.5 314 LEU A O 1
ATOM 2345 N N . LEU A 1 315 ? -19.5 12.203 17.422 1 39.97 315 LEU A N 1
ATOM 2346 C CA . LEU A 1 315 ? -20.094 11.336 16.406 1 39.97 315 LEU A CA 1
ATOM 2347 C C . LEU A 1 315 ? -19.625 11.727 15.008 1 39.97 315 LEU A C 1
ATOM 2349 O O . LEU A 1 315 ? -19.531 12.922 14.695 1 39.97 315 LEU A O 1
ATOM 2353 N N . PRO A 1 316 ? -18.656 10.93 14.289 1 37.91 316 PRO A N 1
ATOM 2354 C CA . PRO A 1 316 ? -18.359 11.352 12.922 1 37.91 316 PRO A CA 1
ATOM 2355 C C . PRO A 1 316 ? -19.531 12.055 12.25 1 37.91 316 PRO A C 1
ATOM 2357 O O . PRO A 1 316 ? -20.641 11.523 12.211 1 37.91 316 PRO A O 1
ATOM 2360 N N . GLY A 1 317 ? -19.766 13.234 12.445 1 33.41 317 GLY A N 1
ATOM 2361 C CA . GLY A 1 317 ? -20.906 13.945 11.875 1 33.41 317 GLY A CA 1
ATOM 2362 C C . GLY A 1 317 ? -21.047 13.742 10.383 1 33.41 317 GLY A C 1
ATOM 2363 O O . GLY A 1 317 ? -20.094 13.32 9.711 1 33.41 317 GLY A O 1
ATOM 2364 N N . LYS A 1 318 ? -22.359 13.578 9.82 1 37.38 318 LYS A N 1
ATOM 2365 C CA . LYS A 1 318 ? -22.766 13.688 8.422 1 37.38 318 LYS A CA 1
ATOM 2366 C C . LYS A 1 318 ? -22.078 14.859 7.734 1 37.38 318 LYS A C 1
ATOM 2368 O O . LYS A 1 318 ? -21.969 15.945 8.305 1 37.38 318 LYS A O 1
ATOM 2373 N N . SER A 1 319 ? -21.031 14.508 6.914 1 32.06 319 SER A N 1
ATOM 2374 C CA . SER A 1 319 ? -20.406 15.484 6.027 1 32.06 319 SER A CA 1
ATOM 2375 C C . SER A 1 319 ? -21.328 16.672 5.773 1 32.06 319 SER A C 1
ATOM 2377 O O . SER A 1 319 ? -22.5 16.5 5.441 1 32.06 319 SER A O 1
ATOM 2379 N N . ARG A 1 320 ? -20.984 17.875 6.27 1 28.38 320 ARG A N 1
ATOM 2380 C CA . ARG A 1 320 ? -21.703 19.062 5.789 1 28.38 320 ARG A CA 1
ATOM 2381 C C . ARG A 1 320 ? -21.562 19.188 4.273 1 28.38 320 ARG A C 1
ATOM 2383 O O . ARG A 1 320 ? -20.5 18.922 3.711 1 28.38 320 ARG A O 1
ATOM 2390 N N . MET B 1 1 ? 24.031 -23.562 -16.156 1 87.56 1 MET B N 1
ATOM 2391 C CA . MET B 1 1 ? 23.609 -24.156 -14.898 1 87.56 1 MET B CA 1
ATOM 2392 C C . MET B 1 1 ? 23.906 -23.234 -13.727 1 87.56 1 MET B C 1
ATOM 2394 O O . MET B 1 1 ? 25.016 -22.672 -13.633 1 87.56 1 MET B O 1
ATOM 2398 N N . GLY B 1 2 ? 22.891 -22.797 -13.055 1 96.06 2 GLY B N 1
ATOM 2399 C CA . GLY B 1 2 ? 23.109 -21.891 -11.945 1 96.06 2 GLY B CA 1
ATOM 2400 C C . GLY B 1 2 ? 22.312 -22.25 -10.711 1 96.06 2 GLY B C 1
ATOM 2401 O O . GLY B 1 2 ? 21.641 -23.281 -10.68 1 96.06 2 GLY B O 1
ATOM 2402 N N . ILE B 1 3 ? 22.578 -21.516 -9.664 1 98.62 3 ILE B N 1
ATOM 2403 C CA . ILE B 1 3 ? 21.844 -21.672 -8.406 1 98.62 3 ILE B CA 1
ATOM 2404 C C . ILE B 1 3 ? 20.656 -20.703 -8.375 1 98.62 3 ILE B C 1
ATOM 2406 O O . ILE B 1 3 ? 20.812 -19.516 -8.625 1 98.62 3 ILE B O 1
ATOM 2410 N N . HIS B 1 4 ? 19.516 -21.25 -8.133 1 98.88 4 HIS B N 1
ATOM 2411 C CA . HIS B 1 4 ? 18.297 -20.469 -7.98 1 98.88 4 HIS B CA 1
ATOM 2412 C C . HIS B 1 4 ? 17.688 -20.656 -6.598 1 98.88 4 HIS B C 1
ATOM 2414 O O . HIS B 1 4 ? 17.594 -21.781 -6.102 1 98.88 4 HIS B O 1
ATOM 2420 N N . VAL B 1 5 ? 17.344 -19.578 -5.949 1 98.94 5 VAL B N 1
ATOM 2421 C CA . VAL B 1 5 ? 16.703 -19.625 -4.637 1 98.94 5 VAL B CA 1
ATOM 2422 C C . VAL B 1 5 ? 15.219 -19.297 -4.762 1 98.94 5 VAL B C 1
ATOM 2424 O O . VAL B 1 5 ? 14.859 -18.234 -5.301 1 98.94 5 VAL B O 1
ATOM 2427 N N . VAL B 1 6 ? 14.367 -20.172 -4.324 1 98.94 6 VAL B N 1
ATOM 2428 C CA . VAL B 1 6 ? 12.922 -19.969 -4.375 1 98.94 6 VAL B CA 1
ATOM 2429 C C . VAL B 1 6 ? 12.367 -19.828 -2.961 1 98.94 6 VAL B C 1
ATOM 2431 O O . VAL B 1 6 ? 12.367 -20.781 -2.18 1 98.94 6 VAL B O 1
ATOM 2434 N N . VAL B 1 7 ? 11.938 -18.625 -2.609 1 98.88 7 VAL B N 1
ATOM 2435 C CA . VAL B 1 7 ? 11.273 -18.391 -1.335 1 98.88 7 VAL B CA 1
ATOM 2436 C C . VAL B 1 7 ? 9.766 -18.594 -1.491 1 98.88 7 VAL B C 1
ATOM 2438 O O . VAL B 1 7 ? 9.141 -18.016 -2.383 1 98.88 7 VAL B O 1
ATOM 2441 N N . GLY B 1 8 ? 9.156 -19.312 -0.606 1 98.06 8 GLY B N 1
ATOM 2442 C CA . GLY B 1 8 ? 7.809 -19.812 -0.812 1 98.06 8 GLY B CA 1
ATOM 2443 C C . GLY B 1 8 ? 7.758 -21.062 -1.653 1 98.06 8 GLY B C 1
ATOM 2444 O O . GLY B 1 8 ? 6.828 -21.266 -2.438 1 98.06 8 GLY B O 1
ATOM 2445 N N . ALA B 1 9 ? 8.703 -21.938 -1.475 1 98 9 ALA B N 1
ATOM 2446 C CA . ALA B 1 9 ? 8.961 -23.062 -2.371 1 98 9 ALA B CA 1
ATOM 2447 C C . ALA B 1 9 ? 7.926 -24.172 -2.182 1 98 9 ALA B C 1
ATOM 2449 O O . ALA B 1 9 ? 7.793 -25.062 -3.023 1 98 9 ALA B O 1
ATOM 2450 N N . ASN B 1 10 ? 7.219 -24.141 -1.093 1 95.25 10 ASN B N 1
ATOM 2451 C CA . ASN B 1 10 ? 6.258 -25.219 -0.848 1 95.25 10 ASN B CA 1
ATOM 2452 C C . ASN B 1 10 ? 4.832 -24.781 -1.16 1 95.25 10 ASN B C 1
ATOM 2454 O O . ASN B 1 10 ? 3.877 -25.5 -0.864 1 95.25 10 ASN B O 1
ATOM 2458 N N . GLY B 1 11 ? 4.688 -23.594 -1.683 1 95.12 11 GLY B N 1
ATOM 2459 C CA . GLY B 1 11 ? 3.393 -23.141 -2.168 1 95.12 11 GLY B CA 1
ATOM 2460 C C . GLY B 1 11 ? 3.098 -23.594 -3.588 1 95.12 11 GLY B C 1
ATOM 2461 O O . GLY B 1 11 ? 3.92 -24.266 -4.215 1 95.12 11 GLY B O 1
ATOM 2462 N N . ALA B 1 12 ? 1.908 -23.25 -4.086 1 94.25 12 ALA B N 1
ATOM 2463 C CA . ALA B 1 12 ? 1.472 -23.656 -5.418 1 94.25 12 ALA B CA 1
ATOM 2464 C C . ALA B 1 12 ? 2.441 -23.156 -6.488 1 94.25 12 ALA B C 1
ATOM 2466 O O . ALA B 1 12 ? 2.896 -23.938 -7.328 1 94.25 12 ALA B O 1
ATOM 2467 N N . THR B 1 13 ? 2.771 -21.891 -6.449 1 97.19 13 THR B N 1
ATOM 2468 C CA . THR B 1 13 ? 3.676 -21.297 -7.43 1 97.19 13 THR B CA 1
ATOM 2469 C C . THR B 1 13 ? 5.094 -21.844 -7.246 1 97.19 13 THR B C 1
ATOM 2471 O O . THR B 1 13 ? 5.734 -22.266 -8.211 1 97.19 13 THR B O 1
ATOM 2474 N N . GLY B 1 14 ? 5.574 -21.844 -6.008 1 98.19 14 GLY B N 1
ATOM 2475 C CA . GLY B 1 14 ? 6.938 -22.25 -5.711 1 98.19 14 GLY B CA 1
ATOM 2476 C C . GLY B 1 14 ? 7.242 -23.672 -6.121 1 98.19 14 GLY B C 1
ATOM 2477 O O . GLY B 1 14 ? 8.328 -23.969 -6.629 1 98.19 14 GLY B O 1
ATOM 2478 N N . THR B 1 15 ? 6.301 -24.562 -5.926 1 97.56 15 THR B N 1
ATOM 2479 C CA . THR B 1 15 ? 6.508 -25.969 -6.25 1 97.56 15 THR B CA 1
ATOM 2480 C C . THR B 1 15 ? 6.695 -26.156 -7.754 1 97.56 15 THR B C 1
ATOM 2482 O O . THR B 1 15 ? 7.594 -26.875 -8.188 1 97.56 15 THR B O 1
ATOM 2485 N N . VAL B 1 16 ? 5.883 -25.516 -8.555 1 98.12 16 VAL B N 1
ATOM 2486 C CA . VAL B 1 16 ? 5.992 -25.609 -10.008 1 98.12 16 VAL B CA 1
ATOM 2487 C C . VAL B 1 16 ? 7.32 -25.016 -10.469 1 98.12 16 VAL B C 1
ATOM 2489 O O . VAL B 1 16 ? 8.016 -25.594 -11.297 1 98.12 16 VAL B O 1
ATOM 2492 N N . LEU B 1 17 ? 7.641 -23.859 -9.898 1 98.69 17 LEU B N 1
ATOM 2493 C CA . LEU B 1 17 ? 8.875 -23.172 -10.25 1 98.69 17 LEU B CA 1
ATOM 2494 C C . LEU B 1 17 ? 10.094 -24.047 -9.93 1 98.69 17 LEU B C 1
ATOM 2496 O O . LEU B 1 17 ? 10.992 -24.172 -10.758 1 98.69 17 LEU B O 1
ATOM 2500 N N . CYS B 1 18 ? 10.109 -24.672 -8.766 1 98.69 18 CYS B N 1
ATOM 2501 C CA . CYS B 1 18 ? 11.195 -25.562 -8.375 1 98.69 18 CYS B CA 1
ATOM 2502 C C . CYS B 1 18 ? 11.359 -26.703 -9.383 1 98.69 18 CYS B C 1
ATOM 2504 O O . CYS B 1 18 ? 12.469 -27 -9.812 1 98.69 18 CYS B O 1
ATOM 2506 N N . ARG B 1 19 ? 10.273 -27.344 -9.773 1 98.31 19 ARG B N 1
ATOM 2507 C CA . ARG B 1 19 ? 10.312 -28.438 -10.727 1 98.31 19 ARG B CA 1
ATOM 2508 C C . ARG B 1 19 ? 10.875 -28 -12.062 1 98.31 19 ARG B C 1
ATOM 2510 O O . ARG B 1 19 ? 11.68 -28.703 -12.68 1 98.31 19 ARG B O 1
ATOM 2517 N N . GLU B 1 20 ? 10.391 -26.812 -12.5 1 98 20 GLU B N 1
ATOM 2518 C CA . GLU B 1 20 ? 10.836 -26.281 -13.781 1 98 20 GLU B CA 1
ATOM 2519 C C . GLU B 1 20 ? 12.336 -26.031 -13.781 1 98 20 GLU B C 1
ATOM 2521 O O . GLU B 1 20 ? 13.031 -26.359 -14.742 1 98 20 GLU B O 1
ATOM 2526 N N . LEU B 1 21 ? 12.891 -25.391 -12.75 1 98.69 21 LEU B N 1
ATOM 2527 C CA . LEU B 1 21 ? 14.305 -25.078 -12.633 1 98.69 21 LEU B CA 1
ATOM 2528 C C . LEU B 1 21 ? 15.148 -26.344 -12.531 1 98.69 21 LEU B C 1
ATOM 2530 O O . LEU B 1 21 ? 16.203 -26.438 -13.141 1 98.69 21 LEU B O 1
ATOM 2534 N N . LEU B 1 22 ? 14.672 -27.359 -11.781 1 98.19 22 LEU B N 1
ATOM 2535 C CA . LEU B 1 22 ? 15.359 -28.641 -11.656 1 98.19 22 LEU B CA 1
ATOM 2536 C C . LEU B 1 22 ? 15.445 -29.344 -13.016 1 98.19 22 LEU B C 1
ATOM 2538 O O . LEU B 1 22 ? 16.5 -29.859 -13.383 1 98.19 22 LEU B O 1
ATOM 2542 N N . ALA B 1 23 ? 14.305 -29.359 -13.664 1 97.38 23 ALA B N 1
ATOM 2543 C CA . ALA B 1 23 ? 14.242 -30.016 -14.969 1 97.38 23 ALA B CA 1
ATOM 2544 C C . ALA B 1 23 ? 15.219 -29.375 -15.945 1 97.38 23 ALA B C 1
ATOM 2546 O O . ALA B 1 23 ? 15.727 -30.047 -16.844 1 97.38 23 ALA B O 1
ATOM 2547 N N . ALA B 1 24 ? 15.484 -28.109 -15.773 1 97.06 24 ALA B N 1
ATOM 2548 C CA . ALA B 1 24 ? 16.406 -27.391 -16.641 1 97.06 24 ALA B CA 1
ATOM 2549 C C . ALA B 1 24 ? 17.859 -27.609 -16.203 1 97.06 24 ALA B C 1
ATOM 2551 O O . ALA B 1 24 ? 18.781 -27.062 -16.812 1 97.06 24 ALA B O 1
ATOM 2552 N N . GLY B 1 25 ? 18.062 -28.328 -15.117 1 97.38 25 GLY B N 1
ATOM 2553 C CA . GLY B 1 25 ? 19.406 -28.75 -14.734 1 97.38 25 GLY B CA 1
ATOM 2554 C C . GLY B 1 25 ? 20.047 -27.828 -13.703 1 97.38 25 GLY B C 1
ATOM 2555 O O . GLY B 1 25 ? 21.25 -27.906 -13.453 1 97.38 25 GLY B O 1
ATOM 2556 N N . HIS B 1 26 ? 19.266 -26.953 -13.086 1 98.5 26 HIS B N 1
ATOM 2557 C CA . HIS B 1 26 ? 19.797 -26 -12.125 1 98.5 26 HIS B CA 1
ATOM 2558 C C . HIS B 1 26 ? 19.812 -26.578 -10.719 1 98.5 26 HIS B C 1
ATOM 2560 O O . HIS B 1 26 ? 19.141 -27.578 -10.453 1 98.5 26 HIS B O 1
ATOM 2566 N N . THR B 1 27 ? 20.672 -26.031 -9.883 1 98.62 27 THR B N 1
ATOM 2567 C CA . THR B 1 27 ? 20.562 -26.25 -8.445 1 98.62 27 THR B CA 1
ATOM 2568 C C . THR B 1 27 ? 19.516 -25.328 -7.828 1 98.62 27 THR B C 1
ATOM 2570 O O . THR B 1 27 ? 19.531 -24.125 -8.07 1 98.62 27 THR B O 1
ATOM 2573 N N . VAL B 1 28 ? 18.609 -25.922 -7.074 1 98.88 28 VAL B N 1
ATOM 2574 C CA . VAL B 1 28 ? 17.516 -25.141 -6.508 1 98.88 28 VAL B CA 1
ATOM 2575 C C . VAL B 1 28 ? 17.578 -25.203 -4.984 1 98.88 28 VAL B C 1
ATOM 2577 O O . VAL B 1 28 ? 17.562 -26.281 -4.395 1 98.88 28 VAL B O 1
ATOM 2580 N N . ARG B 1 29 ? 17.734 -24.078 -4.336 1 98.88 29 ARG B N 1
ATOM 2581 C CA . ARG B 1 29 ? 17.5 -23.922 -2.902 1 98.88 29 ARG B CA 1
ATOM 2582 C C . ARG B 1 29 ? 16.062 -23.5 -2.611 1 98.88 29 ARG B C 1
ATOM 2584 O O . ARG B 1 29 ? 15.664 -22.375 -2.957 1 98.88 29 ARG B O 1
ATOM 2591 N N . ALA B 1 30 ? 15.328 -24.406 -2.008 1 98.81 30 ALA B N 1
ATOM 2592 C CA . ALA B 1 30 ? 13.898 -24.219 -1.75 1 98.81 30 ALA B CA 1
ATOM 2593 C C . ALA B 1 30 ? 13.656 -23.781 -0.312 1 98.81 30 ALA B C 1
ATOM 2595 O O . ALA B 1 30 ? 13.797 -24.562 0.623 1 98.81 30 ALA B O 1
ATOM 2596 N N . VAL B 1 31 ? 13.203 -22.547 -0.173 1 98.81 31 VAL B N 1
ATOM 2597 C CA . VAL B 1 31 ? 13.078 -21.953 1.153 1 98.81 31 VAL B CA 1
ATOM 2598 C C . VAL B 1 31 ? 11.602 -21.891 1.554 1 98.81 31 VAL B C 1
ATOM 2600 O O . VAL B 1 31 ? 10.758 -21.469 0.765 1 98.81 31 VAL B O 1
ATOM 2603 N N . SER B 1 32 ? 11.273 -22.359 2.658 1 97.88 32 SER B N 1
ATOM 2604 C CA . SER B 1 32 ? 9.992 -22.203 3.33 1 97.88 32 SER B CA 1
ATOM 2605 C C . SER B 1 32 ? 10.164 -22.109 4.844 1 97.88 32 SER B C 1
ATOM 2607 O O . SER B 1 32 ? 11.25 -22.359 5.363 1 97.88 32 SER B O 1
ATOM 2609 N N . ARG B 1 33 ? 9.086 -21.703 5.57 1 94.44 33 ARG B N 1
ATOM 2610 C CA . ARG B 1 33 ? 9.148 -21.609 7.027 1 94.44 33 ARG B CA 1
ATOM 2611 C C . ARG B 1 33 ? 9.445 -22.953 7.656 1 94.44 33 ARG B C 1
ATOM 2613 O O . ARG B 1 33 ? 10.227 -23.047 8.602 1 94.44 33 ARG B O 1
ATOM 2620 N N . SER B 1 34 ? 8.867 -24.047 7.062 1 93.69 34 SER B N 1
ATOM 2621 C CA . SER B 1 34 ? 9 -25.391 7.613 1 93.69 34 SER B CA 1
ATOM 2622 C C . SER B 1 34 ? 10.227 -26.094 7.062 1 93.69 34 SER B C 1
ATOM 2624 O O . SER B 1 34 ? 10.734 -27.047 7.668 1 93.69 34 SER B O 1
ATOM 2626 N N . GLY B 1 35 ? 10.672 -25.719 5.898 1 95.38 35 GLY B N 1
ATOM 2627 C CA . GLY B 1 35 ? 11.742 -26.422 5.203 1 95.38 35 GLY B CA 1
ATOM 2628 C C . GLY B 1 35 ? 11.312 -27.766 4.648 1 95.38 35 GLY B C 1
ATOM 2629 O O . GLY B 1 35 ? 12.133 -28.672 4.488 1 95.38 35 GLY B O 1
ATOM 2630 N N . ARG B 1 36 ? 10.016 -27.844 4.453 1 94.62 36 ARG B N 1
ATOM 2631 C CA . ARG B 1 36 ? 9.469 -29.109 3.951 1 94.62 36 ARG B CA 1
ATOM 2632 C C . ARG B 1 36 ? 8.43 -28.859 2.859 1 94.62 36 ARG B C 1
ATOM 2634 O O . ARG B 1 36 ? 7.945 -27.734 2.705 1 94.62 36 ARG B O 1
ATOM 2641 N N . GLY B 1 37 ? 8.18 -29.859 2.059 1 93.44 37 GLY B N 1
ATOM 2642 C CA . GLY B 1 37 ? 7.066 -29.828 1.128 1 93.44 37 GLY B CA 1
ATOM 2643 C C . GLY B 1 37 ? 7.473 -29.406 -0.274 1 93.44 37 GLY B C 1
ATOM 2644 O O . GLY B 1 37 ? 6.637 -29.375 -1.181 1 93.44 37 GLY B O 1
ATOM 2645 N N . ALA B 1 38 ? 8.734 -29.094 -0.458 1 93.81 38 ALA B N 1
ATOM 2646 C CA . ALA B 1 38 ? 9.234 -28.812 -1.798 1 93.81 38 ALA B CA 1
ATOM 2647 C C . ALA B 1 38 ? 9.453 -30.094 -2.588 1 93.81 38 ALA B C 1
ATOM 2649 O O . ALA B 1 38 ? 9.453 -31.188 -2.018 1 93.81 38 ALA B O 1
ATOM 2650 N N . PRO B 1 39 ? 9.539 -30 -3.883 1 95.38 39 PRO B N 1
ATOM 2651 C CA . PRO B 1 39 ? 9.742 -31.203 -4.707 1 95.38 39 PRO B CA 1
ATOM 2652 C C . PRO B 1 39 ? 11.055 -31.906 -4.395 1 95.38 39 PRO B C 1
ATOM 2654 O O . PRO B 1 39 ? 11.992 -31.297 -3.883 1 95.38 39 PRO B O 1
ATOM 2657 N N . SER B 1 40 ? 11.086 -33.188 -4.746 1 96 40 SER B N 1
ATOM 2658 C CA . SER B 1 40 ? 12.305 -33.969 -4.586 1 96 40 SER B CA 1
ATOM 2659 C C . SER B 1 40 ? 13.43 -33.438 -5.461 1 96 40 SER B C 1
ATOM 2661 O O . SER B 1 40 ? 13.188 -32.969 -6.574 1 96 40 SER B O 1
ATOM 2663 N N . GLY B 1 41 ? 14.633 -33.438 -4.957 1 97.31 41 GLY B N 1
ATOM 2664 C CA . GLY B 1 41 ? 15.789 -33.031 -5.746 1 97.31 41 GLY B CA 1
ATOM 2665 C C . GLY B 1 41 ? 16.281 -31.641 -5.43 1 97.31 41 GLY B C 1
ATOM 2666 O O . GLY B 1 41 ? 17.406 -31.281 -5.797 1 97.31 41 GLY B O 1
ATOM 2667 N N . VAL B 1 42 ? 15.461 -30.891 -4.73 1 97.88 42 VAL B N 1
ATOM 2668 C CA . VAL B 1 42 ? 15.875 -29.547 -4.359 1 97.88 42 VAL B CA 1
ATOM 2669 C C . VAL B 1 42 ? 16.578 -29.562 -3.002 1 97.88 42 VAL B C 1
ATOM 2671 O O . VAL B 1 42 ? 16.5 -30.562 -2.281 1 97.88 42 VAL B O 1
ATOM 2674 N N . ASP B 1 43 ? 17.312 -28.531 -2.654 1 98.12 43 ASP B N 1
ATOM 2675 C CA . ASP B 1 43 ? 17.828 -28.297 -1.312 1 98.12 43 ASP B CA 1
ATOM 2676 C C . ASP B 1 43 ? 16.812 -27.578 -0.44 1 98.12 43 ASP B C 1
ATOM 2678 O O . ASP B 1 43 ? 16.672 -26.344 -0.521 1 98.12 43 ASP B O 1
ATOM 2682 N N . GLU B 1 44 ? 16.141 -28.312 0.399 1 98.19 44 GLU B N 1
ATOM 2683 C CA . GLU B 1 44 ? 15.117 -27.734 1.266 1 98.19 44 GLU B CA 1
ATOM 2684 C C . GLU B 1 44 ? 15.758 -26.984 2.439 1 98.19 44 GLU B C 1
ATOM 2686 O O . GLU B 1 44 ? 16.625 -27.531 3.121 1 98.19 44 GLU B O 1
ATOM 2691 N N . ILE B 1 45 ? 15.328 -25.828 2.645 1 98.56 45 ILE B N 1
ATOM 2692 C CA . ILE B 1 45 ? 15.906 -25 3.701 1 98.56 45 ILE B CA 1
ATOM 2693 C C . ILE B 1 45 ? 14.781 -24.344 4.508 1 98.56 45 ILE B C 1
ATOM 2695 O O . ILE B 1 45 ? 13.898 -23.703 3.943 1 98.56 45 ILE B O 1
ATOM 2699 N N . ALA B 1 46 ? 14.781 -24.578 5.809 1 98.5 46 ALA B N 1
ATOM 2700 C CA . ALA B 1 46 ? 13.875 -23.875 6.715 1 98.5 46 ALA B CA 1
ATOM 2701 C C . ALA B 1 46 ? 14.438 -22.5 7.074 1 98.5 46 ALA B C 1
ATOM 2703 O O . ALA B 1 46 ? 15.562 -22.391 7.566 1 98.5 46 ALA B O 1
ATOM 2704 N N . ALA B 1 47 ? 13.68 -21.422 6.777 1 98.38 47 ALA B N 1
ATOM 2705 C CA . ALA B 1 47 ? 14.109 -20.078 7.129 1 98.38 47 ALA B CA 1
ATOM 2706 C C . ALA B 1 47 ? 12.922 -19.125 7.188 1 98.38 47 ALA B C 1
ATOM 2708 O O . ALA B 1 47 ? 11.914 -19.328 6.512 1 98.38 47 ALA B O 1
ATOM 2709 N N . ASP B 1 48 ? 13.016 -18.188 8.062 1 97.56 48 ASP B N 1
ATOM 2710 C CA . ASP B 1 48 ? 12.117 -17.047 8.078 1 97.56 48 ASP B CA 1
ATOM 2711 C C . ASP B 1 48 ? 12.508 -16.031 7.008 1 97.56 48 ASP B C 1
ATOM 2713 O O . ASP B 1 48 ? 13.562 -15.391 7.102 1 97.56 48 ASP B O 1
ATOM 2717 N N . ALA B 1 49 ? 11.688 -15.852 6.027 1 97.62 49 ALA B N 1
ATOM 2718 C CA . ALA B 1 49 ? 12 -15.016 4.875 1 97.62 49 ALA B CA 1
ATOM 2719 C C . ALA B 1 49 ? 12.133 -13.547 5.277 1 97.62 49 ALA B C 1
ATOM 2721 O O . ALA B 1 49 ? 12.625 -12.727 4.504 1 97.62 49 ALA B O 1
ATOM 2722 N N . THR B 1 50 ? 11.688 -13.18 6.504 1 97.38 50 THR B N 1
ATOM 2723 C CA . THR B 1 50 ? 11.828 -11.797 6.961 1 97.38 50 THR B CA 1
ATOM 2724 C C . THR B 1 50 ? 13.227 -11.555 7.516 1 97.38 50 THR B C 1
ATOM 2726 O O . THR B 1 50 ? 13.586 -10.422 7.828 1 97.38 50 THR B O 1
ATOM 2729 N N . ASP B 1 51 ? 14.016 -12.57 7.676 1 98.25 51 ASP B N 1
ATOM 2730 C CA . ASP B 1 51 ? 15.391 -12.477 8.164 1 98.25 51 ASP B CA 1
ATOM 2731 C C . ASP B 1 51 ? 16.359 -12.242 7.012 1 98.25 51 ASP B C 1
ATOM 2733 O O . ASP B 1 51 ? 16.875 -13.203 6.418 1 98.25 51 ASP B O 1
ATOM 2737 N N . ALA B 1 52 ? 16.688 -11.039 6.762 1 98.25 52 ALA B N 1
ATOM 2738 C CA . ALA B 1 52 ? 17.5 -10.656 5.613 1 98.25 52 ALA B CA 1
ATOM 2739 C C . ALA B 1 52 ? 18.891 -11.266 5.703 1 98.25 52 ALA B C 1
ATOM 2741 O O . ALA B 1 52 ? 19.484 -11.625 4.688 1 98.25 52 ALA B O 1
ATOM 2742 N N . VAL B 1 53 ? 19.438 -11.32 6.855 1 98.56 53 VAL B N 1
ATOM 2743 C CA . VAL B 1 53 ? 20.766 -11.875 7.047 1 98.56 53 VAL B CA 1
ATOM 2744 C C . VAL B 1 53 ? 20.781 -13.344 6.645 1 98.56 53 VAL B C 1
ATOM 2746 O O . VAL B 1 53 ? 21.641 -13.773 5.859 1 98.56 53 VAL B O 1
ATOM 2749 N N . ARG B 1 54 ? 19.797 -14.086 7.156 1 98.75 54 ARG B N 1
ATOM 2750 C CA . ARG B 1 54 ? 19.719 -15.508 6.852 1 98.75 54 ARG B CA 1
ATOM 2751 C C . ARG B 1 54 ? 19.469 -15.742 5.363 1 98.75 54 ARG B C 1
ATOM 2753 O O . ARG B 1 54 ? 20.094 -16.609 4.75 1 98.75 54 ARG B O 1
ATOM 2760 N N . ILE B 1 55 ? 18.594 -14.984 4.754 1 98.88 55 ILE B N 1
ATOM 2761 C CA . ILE B 1 55 ? 18.281 -15.141 3.336 1 98.88 55 ILE B CA 1
ATOM 2762 C C . ILE B 1 55 ? 19.516 -14.805 2.498 1 98.88 55 ILE B C 1
ATOM 2764 O O . ILE B 1 55 ? 19.766 -15.445 1.478 1 98.88 55 ILE B O 1
ATOM 2768 N N . THR B 1 56 ? 20.266 -13.766 2.938 1 98.88 56 THR B N 1
ATOM 2769 C CA . THR B 1 56 ? 21.5 -13.414 2.232 1 98.88 56 THR B CA 1
ATOM 2770 C C . THR B 1 56 ? 22.469 -14.594 2.217 1 98.88 56 THR B C 1
ATOM 2772 O O . THR B 1 56 ? 23.047 -14.914 1.178 1 98.88 56 THR B O 1
ATOM 2775 N N . GLU B 1 57 ? 22.578 -15.25 3.338 1 98.88 57 GLU B N 1
ATOM 2776 C CA . GLU B 1 57 ? 23.438 -16.422 3.428 1 98.88 57 GLU B CA 1
ATOM 2777 C C . GLU B 1 57 ? 22.969 -17.516 2.471 1 98.88 57 GLU B C 1
ATOM 2779 O O . GLU B 1 57 ? 23.781 -18.125 1.766 1 98.88 57 GLU B O 1
ATOM 2784 N N . ILE B 1 58 ? 21.703 -17.734 2.424 1 98.81 58 ILE B N 1
ATOM 2785 C CA . ILE B 1 58 ? 21.109 -18.781 1.595 1 98.81 58 ILE B CA 1
ATOM 2786 C C . ILE B 1 58 ? 21.328 -18.453 0.119 1 98.81 58 ILE B C 1
ATOM 2788 O O . ILE B 1 58 ? 21.562 -19.344 -0.697 1 98.81 58 ILE B O 1
ATOM 2792 N N . CYS B 1 59 ? 21.391 -17.188 -0.244 1 98.81 59 CYS B N 1
ATOM 2793 C CA . CYS B 1 59 ? 21.453 -16.734 -1.629 1 98.81 59 CYS B CA 1
ATOM 2794 C C . CYS B 1 59 ? 22.906 -16.688 -2.113 1 98.81 59 CYS B C 1
ATOM 2796 O O . CYS B 1 59 ? 23.172 -16.312 -3.26 1 98.81 59 CYS B O 1
ATOM 2798 N N . ALA B 1 60 ? 23.859 -17.062 -1.261 1 98.56 60 ALA B N 1
ATOM 2799 C CA . ALA B 1 60 ? 25.266 -17.016 -1.681 1 98.56 60 ALA B CA 1
ATOM 2800 C C . ALA B 1 60 ? 25.469 -17.766 -2.988 1 98.56 60 ALA B C 1
ATOM 2802 O O . ALA B 1 60 ? 25.125 -18.953 -3.086 1 98.56 60 ALA B O 1
ATOM 2803 N N . GLY B 1 61 ? 25.953 -17.062 -4.051 1 98.5 61 GLY B N 1
ATOM 2804 C CA . GLY B 1 61 ? 26.266 -17.672 -5.332 1 98.5 61 GLY B CA 1
ATOM 2805 C C . GLY B 1 61 ? 25.062 -17.797 -6.246 1 98.5 61 GLY B C 1
ATOM 2806 O O . GLY B 1 61 ? 25.188 -18.266 -7.375 1 98.5 61 GLY B O 1
ATOM 2807 N N . ALA B 1 62 ? 23.906 -17.359 -5.832 1 98.75 62 ALA B N 1
ATOM 2808 C CA . ALA B 1 62 ? 22.688 -17.531 -6.609 1 98.75 62 ALA B CA 1
ATOM 2809 C C . ALA B 1 62 ? 22.641 -16.547 -7.773 1 98.75 62 ALA B C 1
ATOM 2811 O O . ALA B 1 62 ? 23.062 -15.398 -7.645 1 98.75 62 ALA B O 1
ATOM 2812 N N . THR B 1 63 ? 22.078 -17.016 -8.852 1 98.31 63 THR B N 1
ATOM 2813 C CA . THR B 1 63 ? 21.859 -16.172 -10.016 1 98.31 63 THR B CA 1
ATOM 2814 C C . THR B 1 63 ? 20.531 -15.43 -9.891 1 98.31 63 THR B C 1
ATOM 2816 O O . THR B 1 63 ? 20.422 -14.273 -10.312 1 98.31 63 THR B O 1
ATOM 2819 N N . SER B 1 64 ? 19.531 -16.109 -9.352 1 98.81 64 SER B N 1
ATOM 2820 C CA . SER B 1 64 ? 18.219 -15.508 -9.188 1 98.81 64 SER B CA 1
ATOM 2821 C C . SER B 1 64 ? 17.609 -15.867 -7.844 1 98.81 64 SER B C 1
ATOM 2823 O O . SER B 1 64 ? 17.891 -16.938 -7.297 1 98.81 64 SER B O 1
ATOM 2825 N N . LEU B 1 65 ? 16.891 -14.984 -7.258 1 98.94 65 LEU B N 1
ATOM 2826 C CA . LEU B 1 65 ? 16.047 -15.117 -6.074 1 98.94 65 LEU B CA 1
ATOM 2827 C C . LEU B 1 65 ? 14.586 -14.867 -6.418 1 98.94 65 LEU B C 1
ATOM 2829 O O . LEU B 1 65 ? 14.242 -13.812 -6.953 1 98.94 65 LEU B O 1
ATOM 2833 N N . TYR B 1 66 ? 13.75 -15.867 -6.188 1 98.94 66 TYR B N 1
ATOM 2834 C CA . TYR B 1 66 ? 12.336 -15.781 -6.543 1 98.94 66 TYR B CA 1
ATOM 2835 C C . TYR B 1 66 ? 11.484 -15.508 -5.312 1 98.94 66 TYR B C 1
ATOM 2837 O O . TYR B 1 66 ? 11.523 -16.25 -4.336 1 98.94 66 TYR B O 1
ATOM 2845 N N . HIS B 1 67 ? 10.727 -14.414 -5.336 1 98.94 67 HIS B N 1
ATOM 2846 C CA . HIS B 1 67 ? 9.742 -14.062 -4.312 1 98.94 67 HIS B CA 1
ATOM 2847 C C . HIS B 1 67 ? 8.383 -14.68 -4.621 1 98.94 67 HIS B C 1
ATOM 2849 O O . HIS B 1 67 ? 7.504 -14.016 -5.172 1 98.94 67 HIS B O 1
ATOM 2855 N N . CYS B 1 68 ? 8.156 -15.883 -4.137 1 98.56 68 CYS B N 1
ATOM 2856 C CA . CYS B 1 68 ? 6.895 -16.578 -4.324 1 98.56 68 CYS B CA 1
ATOM 2857 C C . CYS B 1 68 ? 6.16 -16.75 -3 1 98.56 68 CYS B C 1
ATOM 2859 O O . CYS B 1 68 ? 5.188 -17.5 -2.916 1 98.56 68 CYS B O 1
ATOM 2861 N N . ALA B 1 69 ? 6.637 -16.094 -2.012 1 96.44 69 ALA B N 1
ATOM 2862 C CA . ALA B 1 69 ? 6.082 -16.281 -0.675 1 96.44 69 ALA B CA 1
ATOM 2863 C C . ALA B 1 69 ? 4.879 -15.375 -0.445 1 96.44 69 ALA B C 1
ATOM 2865 O O . ALA B 1 69 ? 4.938 -14.18 -0.745 1 96.44 69 ALA B O 1
ATOM 2866 N N . LEU B 1 70 ? 3.867 -15.945 0.002 1 91.44 70 LEU B N 1
ATOM 2867 C CA . LEU B 1 70 ? 2.682 -15.242 0.485 1 91.44 70 LEU B CA 1
ATOM 2868 C C . LEU B 1 70 ? 2.303 -15.719 1.884 1 91.44 70 LEU B C 1
ATOM 2870 O O . LEU B 1 70 ? 1.888 -16.859 2.062 1 91.44 70 LEU B O 1
ATOM 2874 N N . PRO B 1 71 ? 2.428 -14.859 2.883 1 89.38 71 PRO B N 1
ATOM 2875 C CA . PRO B 1 71 ? 1.948 -15.242 4.211 1 89.38 71 PRO B CA 1
ATOM 2876 C C . PRO B 1 71 ? 0.439 -15.477 4.25 1 89.38 71 PRO B C 1
ATOM 2878 O O . PRO B 1 71 ? -0.272 -15.102 3.316 1 89.38 71 PRO B O 1
ATOM 2881 N N . PRO B 1 72 ? 0.04 -16.156 5.352 1 82.81 72 PRO B N 1
ATOM 2882 C CA . PRO B 1 72 ? -1.416 -16.219 5.5 1 82.81 72 PRO B CA 1
ATOM 2883 C C . PRO B 1 72 ? -2.072 -14.844 5.48 1 82.81 72 PRO B C 1
ATOM 2885 O O . PRO B 1 72 ? -1.516 -13.883 6.016 1 82.81 72 PRO B O 1
ATOM 2888 N N . MET B 1 73 ? -3.168 -14.758 4.82 1 76.81 73 MET B N 1
ATOM 2889 C CA . MET B 1 73 ? -3.805 -13.484 4.508 1 76.81 73 MET B CA 1
ATOM 2890 C C . MET B 1 73 ? -4.012 -12.656 5.773 1 76.81 73 MET B C 1
ATOM 2892 O O . MET B 1 73 ? -3.875 -11.43 5.746 1 76.81 73 MET B O 1
ATOM 2896 N N . GLY B 1 74 ? -4.387 -13.305 6.887 1 78.5 74 GLY B N 1
ATOM 2897 C CA . GLY B 1 74 ? -4.578 -12.609 8.148 1 78.5 74 GLY B CA 1
ATOM 2898 C C . GLY B 1 74 ? -3.297 -12.023 8.703 1 78.5 74 GLY B C 1
ATOM 2899 O O . GLY B 1 74 ? -3.334 -11.188 9.609 1 78.5 74 GLY B O 1
ATOM 2900 N N . SER B 1 75 ? -2.168 -12.344 8.055 1 86 75 SER B N 1
ATOM 2901 C CA . SER B 1 75 ? -0.876 -11.93 8.594 1 86 75 SER B CA 1
ATOM 2902 C C . SER B 1 75 ? -0.062 -11.164 7.551 1 86 75 SER B C 1
ATOM 2904 O O . SER B 1 75 ? 1.167 -11.117 7.629 1 86 75 SER B O 1
ATOM 2906 N N . TRP B 1 76 ? -0.7 -10.609 6.633 1 92.38 76 TRP B N 1
ATOM 2907 C CA . TRP B 1 76 ? 0.04 -9.914 5.586 1 92.38 76 TRP B CA 1
ATOM 2908 C C . TRP B 1 76 ? 0.798 -8.719 6.156 1 92.38 76 TRP B C 1
ATOM 2910 O O . TRP B 1 76 ? 1.945 -8.469 5.781 1 92.38 76 TRP B O 1
ATOM 2920 N N . LEU B 1 77 ? 0.136 -8.047 7.141 1 93.38 77 LEU B N 1
ATOM 2921 C CA . LEU B 1 77 ? 0.817 -6.902 7.734 1 93.38 77 LEU B CA 1
ATOM 2922 C C . LEU B 1 77 ? 1.325 -7.238 9.133 1 93.38 77 LEU B C 1
ATOM 2924 O O . LEU B 1 77 ? 0.593 -7.812 9.945 1 93.38 77 LEU B O 1
ATOM 2928 N N . PRO B 1 78 ? 2.492 -6.953 9.336 1 95.69 78 PRO B N 1
ATOM 2929 C CA . PRO B 1 78 ? 3.484 -6.293 8.484 1 95.69 78 PRO B CA 1
ATOM 2930 C C . PRO B 1 78 ? 4.34 -7.281 7.699 1 95.69 78 PRO B C 1
ATOM 2932 O O . PRO B 1 78 ? 5.219 -6.875 6.938 1 95.69 78 PRO B O 1
ATOM 2935 N N . THR B 1 79 ? 4.043 -8.508 7.789 1 96.5 79 THR B N 1
ATOM 2936 C CA . THR B 1 79 ? 4.93 -9.594 7.391 1 96.5 79 THR B CA 1
ATOM 2937 C C . THR B 1 79 ? 5.238 -9.516 5.898 1 96.5 79 THR B C 1
ATOM 2939 O O . THR B 1 79 ? 6.379 -9.719 5.48 1 96.5 79 THR B O 1
ATOM 2942 N N . TYR B 1 80 ? 4.305 -9.266 5.047 1 97.62 80 TYR B N 1
ATOM 2943 C CA . TYR B 1 80 ? 4.5 -9.242 3.602 1 97.62 80 TYR B CA 1
ATOM 2944 C C . TYR B 1 80 ? 5.492 -8.148 3.205 1 97.62 80 TYR B C 1
ATOM 2946 O O . TYR B 1 80 ? 6.332 -8.359 2.326 1 97.62 80 TYR B O 1
ATOM 2954 N N . VAL B 1 81 ? 5.402 -6.992 3.857 1 98 81 VAL B N 1
ATOM 2955 C CA . VAL B 1 81 ? 6.32 -5.891 3.604 1 98 81 VAL B CA 1
ATOM 2956 C C . VAL B 1 81 ? 7.723 -6.266 4.078 1 98 81 VAL B C 1
ATOM 2958 O O . VAL B 1 81 ? 8.703 -6.07 3.354 1 98 81 VAL B O 1
ATOM 2961 N N . ASP B 1 82 ? 7.816 -6.852 5.289 1 97.38 82 ASP B N 1
ATOM 2962 C CA . ASP B 1 82 ? 9.094 -7.277 5.852 1 97.38 82 ASP B CA 1
ATOM 2963 C C . ASP B 1 82 ? 9.789 -8.281 4.938 1 97.38 82 ASP B C 1
ATOM 2965 O O . ASP B 1 82 ? 10.992 -8.188 4.703 1 97.38 82 ASP B O 1
ATOM 2969 N N . LEU B 1 83 ? 9.016 -9.203 4.492 1 97.31 83 LEU B N 1
ATOM 2970 C CA . LEU B 1 83 ? 9.586 -10.25 3.65 1 97.31 83 LEU B CA 1
ATOM 2971 C C . LEU B 1 83 ? 10.062 -9.672 2.32 1 97.31 83 LEU B C 1
ATOM 2973 O O . LEU B 1 83 ? 11.133 -10.039 1.83 1 97.31 83 LEU B O 1
ATOM 2977 N N . THR B 1 84 ? 9.32 -8.781 1.729 1 98.44 84 THR B N 1
ATOM 2978 C CA . THR B 1 84 ? 9.719 -8.133 0.486 1 98.44 84 THR B CA 1
ATOM 2979 C C . THR B 1 84 ? 11.016 -7.355 0.673 1 98.44 84 THR B C 1
ATOM 2981 O O . THR B 1 84 ? 11.945 -7.48 -0.132 1 98.44 84 THR B O 1
ATOM 2984 N N . ARG B 1 85 ? 11.117 -6.609 1.72 1 98.06 85 ARG B N 1
ATOM 2985 C CA . ARG B 1 85 ? 12.32 -5.848 2.023 1 98.06 85 ARG B CA 1
ATOM 2986 C C . ARG B 1 85 ? 13.523 -6.773 2.209 1 98.06 85 ARG B C 1
ATOM 2988 O O . ARG B 1 85 ? 14.617 -6.488 1.719 1 98.06 85 ARG B O 1
ATOM 2995 N N . SER B 1 86 ? 13.297 -7.828 2.949 1 98.56 86 SER B N 1
ATOM 2996 C CA . SER B 1 86 ? 14.352 -8.805 3.201 1 98.56 86 SER B CA 1
ATOM 2997 C C . SER B 1 86 ? 14.891 -9.383 1.897 1 98.56 86 SER B C 1
ATOM 2999 O O . SER B 1 86 ? 16.109 -9.484 1.715 1 98.56 86 SER B O 1
ATOM 3001 N N . LEU B 1 87 ? 14.039 -9.719 1.009 1 98.88 87 LEU B N 1
ATOM 3002 C CA . LEU B 1 87 ? 14.445 -10.336 -0.252 1 98.88 87 LEU B CA 1
ATOM 3003 C C . LEU B 1 87 ? 15.141 -9.32 -1.148 1 98.88 87 LEU B C 1
ATOM 3005 O O . LEU B 1 87 ? 16.094 -9.664 -1.854 1 98.88 87 LEU B O 1
ATOM 3009 N N . ILE B 1 88 ? 14.703 -8.07 -1.157 1 98.75 88 ILE B N 1
ATOM 3010 C CA . ILE B 1 88 ? 15.391 -6.996 -1.869 1 98.75 88 ILE B CA 1
ATOM 3011 C C . ILE B 1 88 ? 16.828 -6.871 -1.358 1 98.75 88 ILE B C 1
ATOM 3013 O O . ILE B 1 88 ? 17.766 -6.836 -2.148 1 98.75 88 ILE B O 1
ATOM 3017 N N . THR B 1 89 ? 16.938 -6.836 -0.045 1 98.69 89 THR B N 1
ATOM 3018 C CA . THR B 1 89 ? 18.234 -6.688 0.585 1 98.69 89 THR B CA 1
ATOM 3019 C C . THR B 1 89 ? 19.156 -7.852 0.221 1 98.69 89 THR B C 1
ATOM 3021 O O . THR B 1 89 ? 20.297 -7.648 -0.196 1 98.69 89 THR B O 1
ATOM 3024 N N . ALA B 1 90 ? 18.641 -9.062 0.335 1 98.88 90 ALA B N 1
ATOM 3025 C CA . ALA B 1 90 ? 19.422 -10.266 0.065 1 98.88 90 ALA B CA 1
ATOM 3026 C C . ALA B 1 90 ? 19.875 -10.312 -1.394 1 98.88 90 ALA B C 1
ATOM 3028 O O . ALA B 1 90 ? 21.047 -10.562 -1.684 1 98.88 90 ALA B O 1
ATOM 3029 N N . ALA B 1 91 ? 18.938 -10.086 -2.314 1 98.88 91 ALA B N 1
ATOM 3030 C CA . ALA B 1 91 ? 19.266 -10.078 -3.736 1 98.88 91 ALA B CA 1
ATOM 3031 C C . ALA B 1 91 ? 20.359 -9.047 -4.035 1 98.88 91 ALA B C 1
ATOM 3033 O O . ALA B 1 91 ? 21.312 -9.336 -4.773 1 98.88 91 ALA B O 1
ATOM 3034 N N . GLY B 1 92 ? 20.219 -7.863 -3.457 1 98.69 92 GLY B N 1
ATOM 3035 C CA . GLY B 1 92 ? 21.203 -6.816 -3.648 1 98.69 92 GLY B CA 1
ATOM 3036 C C . GLY B 1 92 ? 22.578 -7.188 -3.117 1 98.69 92 GLY B C 1
ATOM 3037 O O . GLY B 1 92 ? 23.594 -6.91 -3.76 1 98.69 92 GLY B O 1
ATOM 3038 N N . ASN B 1 93 ? 22.594 -7.77 -1.961 1 98.62 93 ASN B N 1
ATOM 3039 C CA . ASN B 1 93 ? 23.844 -8.125 -1.302 1 98.62 93 ASN B CA 1
ATOM 3040 C C . ASN B 1 93 ? 24.641 -9.125 -2.127 1 98.62 93 ASN B C 1
ATOM 3042 O O . ASN B 1 93 ? 25.875 -9.062 -2.164 1 98.62 93 ASN B O 1
ATOM 3046 N N . VAL B 1 94 ? 23.984 -10.055 -2.834 1 98.62 94 VAL B N 1
ATOM 3047 C CA . VAL B 1 94 ? 24.703 -11.141 -3.482 1 98.62 94 VAL B CA 1
ATOM 3048 C C . VAL B 1 94 ? 24.734 -10.906 -4.992 1 98.62 94 VAL B C 1
ATOM 3050 O O . VAL B 1 94 ? 25.391 -11.656 -5.723 1 98.62 94 VAL B O 1
ATOM 3053 N N . GLY B 1 95 ? 23.953 -9.922 -5.461 1 98.31 95 GLY B N 1
ATOM 3054 C CA . GLY B 1 95 ? 23.922 -9.625 -6.883 1 98.31 95 GLY B CA 1
ATOM 3055 C C . GLY B 1 95 ? 23.016 -10.555 -7.664 1 98.31 95 GLY B C 1
ATOM 3056 O O . GLY B 1 95 ? 23.219 -10.766 -8.859 1 98.31 95 GLY B O 1
ATOM 3057 N N . ALA B 1 96 ? 22.047 -11.188 -7.035 1 98.69 96 ALA B N 1
ATOM 3058 C CA . ALA B 1 96 ? 21.078 -12.055 -7.699 1 98.69 96 ALA B CA 1
ATOM 3059 C C . ALA B 1 96 ? 19.938 -11.242 -8.297 1 98.69 96 ALA B C 1
ATOM 3061 O O . ALA B 1 96 ? 19.547 -10.211 -7.754 1 98.69 96 ALA B O 1
ATOM 3062 N N . ARG B 1 97 ? 19.375 -11.695 -9.391 1 98.69 97 ARG B N 1
ATOM 3063 C CA . ARG B 1 97 ? 18.156 -11.102 -9.922 1 98.69 97 ARG B CA 1
ATOM 3064 C C . ARG B 1 97 ? 16.953 -11.453 -9.055 1 98.69 97 ARG B C 1
ATOM 3066 O O . ARG B 1 97 ? 16.719 -12.625 -8.766 1 98.69 97 ARG B O 1
ATOM 3073 N N . LEU B 1 98 ? 16.266 -10.445 -8.609 1 98.88 98 LEU B N 1
ATOM 3074 C CA . LEU B 1 98 ? 15.039 -10.664 -7.852 1 98.88 98 LEU B CA 1
ATOM 3075 C C . LEU B 1 98 ? 13.844 -10.812 -8.789 1 98.88 98 LEU B C 1
ATOM 3077 O O . LEU B 1 98 ? 13.531 -9.898 -9.547 1 98.88 98 LEU B O 1
ATOM 3081 N N . VAL B 1 99 ? 13.195 -11.977 -8.852 1 98.94 99 VAL B N 1
ATOM 3082 C CA . VAL B 1 99 ? 11.984 -12.25 -9.617 1 98.94 99 VAL B CA 1
ATOM 3083 C C . VAL B 1 99 ? 10.773 -12.242 -8.688 1 98.94 99 VAL B C 1
ATOM 3085 O O . VAL B 1 99 ? 10.711 -13.016 -7.734 1 98.94 99 VAL B O 1
ATOM 3088 N N . TYR B 1 100 ? 9.859 -11.391 -8.922 1 98.88 100 TYR B N 1
ATOM 3089 C CA . TYR B 1 100 ? 8.703 -11.219 -8.039 1 98.88 100 TYR B CA 1
ATOM 3090 C C . TYR B 1 100 ? 7.453 -11.828 -8.656 1 98.88 100 TYR B C 1
ATOM 3092 O O . TYR B 1 100 ? 7.039 -11.438 -9.75 1 98.88 100 TYR B O 1
ATOM 3100 N N . ALA B 1 101 ? 6.855 -12.828 -8 1 98.81 101 ALA B N 1
ATOM 3101 C CA . ALA B 1 101 ? 5.562 -13.391 -8.375 1 98.81 101 ALA B CA 1
ATOM 3102 C C . ALA B 1 101 ? 4.418 -12.484 -7.938 1 98.81 101 ALA B C 1
ATOM 3104 O O . ALA B 1 101 ? 4.008 -12.508 -6.773 1 98.81 101 ALA B O 1
ATOM 3105 N N . ASP B 1 102 ? 3.877 -11.734 -8.867 1 98.5 102 ASP B N 1
ATOM 3106 C CA . ASP B 1 102 ? 2.891 -10.703 -8.57 1 98.5 102 ASP B CA 1
ATOM 3107 C C . ASP B 1 102 ? 1.526 -11.062 -9.156 1 98.5 102 ASP B C 1
ATOM 3109 O O . ASP B 1 102 ? 1.344 -12.164 -9.688 1 98.5 102 ASP B O 1
ATOM 3113 N N . ASP B 1 103 ? 0.518 -10.25 -8.906 1 96.75 103 ASP B N 1
ATOM 3114 C CA . ASP B 1 103 ? -0.84 -10.422 -9.406 1 96.75 103 ASP B CA 1
ATOM 3115 C C . ASP B 1 103 ? -1.356 -9.133 -10.047 1 96.75 103 ASP B C 1
ATOM 3117 O O . ASP B 1 103 ? -0.569 -8.289 -10.477 1 96.75 103 ASP B O 1
ATOM 3121 N N . THR B 1 104 ? -2.686 -9.047 -10.25 1 97.19 104 THR B N 1
ATOM 3122 C CA . THR B 1 104 ? -3.234 -7.902 -10.969 1 97.19 104 THR B CA 1
ATOM 3123 C C . THR B 1 104 ? -4.109 -7.051 -10.062 1 97.19 104 THR B C 1
ATOM 3125 O O . THR B 1 104 ? -4.891 -6.223 -10.531 1 97.19 104 THR B O 1
ATOM 3128 N N . TRP B 1 105 ? -4.055 -7.289 -8.734 1 95.69 105 TRP B N 1
ATOM 3129 C CA . TRP B 1 105 ? -4.961 -6.621 -7.805 1 95.69 105 TRP B CA 1
ATOM 3130 C C . TRP B 1 105 ? -4.695 -5.117 -7.773 1 95.69 105 TRP B C 1
ATOM 3132 O O . TRP B 1 105 ? -5.602 -4.328 -7.492 1 95.69 105 TRP B O 1
ATOM 3142 N N . MET B 1 106 ? -3.502 -4.684 -8.094 1 97 106 MET B N 1
ATOM 3143 C CA . MET B 1 106 ? -3.129 -3.275 -8.008 1 97 106 MET B CA 1
ATOM 3144 C C . MET B 1 106 ? -3.818 -2.461 -9.094 1 97 106 MET B C 1
ATOM 3146 O O . MET B 1 106 ? -3.883 -1.233 -9.016 1 97 106 MET B O 1
ATOM 3150 N N . TYR B 1 107 ? -4.34 -3.109 -10.141 1 97.31 107 TYR B N 1
ATOM 3151 C CA . TYR B 1 107 ? -4.953 -2.389 -11.258 1 97.31 107 TYR B CA 1
ATOM 3152 C C . TYR B 1 107 ? -6.344 -1.89 -10.875 1 97.31 107 TYR B C 1
ATOM 3154 O O . TYR B 1 107 ? -6.824 -0.895 -11.43 1 97.31 107 TYR B O 1
ATOM 3162 N N . GLY B 1 108 ? -7.035 -2.631 -9.938 1 96.44 108 GLY B N 1
ATOM 3163 C CA . GLY B 1 108 ? -8.383 -2.238 -9.555 1 96.44 108 GLY B CA 1
ATOM 3164 C C . GLY B 1 108 ? -9.383 -2.359 -10.68 1 96.44 108 GLY B C 1
ATOM 3165 O O . GLY B 1 108 ? -9.359 -3.332 -11.438 1 96.44 108 GLY B O 1
ATOM 3166 N N . LYS B 1 109 ? -10.359 -1.443 -10.742 1 95.19 109 LYS B N 1
ATOM 3167 C CA . LYS B 1 109 ? -11.344 -1.401 -11.828 1 95.19 109 LYS B CA 1
ATOM 3168 C C . LYS B 1 109 ? -10.727 -0.839 -13.102 1 95.19 109 LYS B C 1
ATOM 3170 O O . LYS B 1 109 ? -10.016 0.169 -13.07 1 95.19 109 LYS B O 1
ATOM 3175 N N . VAL B 1 110 ? -10.906 -1.507 -14.156 1 95.75 110 VAL B N 1
ATOM 3176 C CA . VAL B 1 110 ? -10.273 -1.129 -15.414 1 95.75 110 VAL B CA 1
ATOM 3177 C C . VAL B 1 110 ? -11.328 -1.03 -16.516 1 95.75 110 VAL B C 1
ATOM 3179 O O . VAL B 1 110 ? -12.414 -1.614 -16.406 1 95.75 110 VAL B O 1
ATOM 3182 N N . ASN B 1 111 ? -10.961 -0.15 -17.5 1 92.38 111 ASN B N 1
ATOM 3183 C CA . ASN B 1 111 ? -11.742 -0.072 -18.719 1 92.38 111 ASN B CA 1
ATOM 3184 C C . ASN B 1 111 ? -11.047 -0.777 -19.875 1 92.38 111 ASN B C 1
ATOM 3186 O O . ASN B 1 111 ? -10.203 -0.187 -20.547 1 92.38 111 ASN B O 1
ATOM 3190 N N . GLY B 1 112 ? -11.344 -2.127 -20.078 1 95.25 112 GLY B N 1
ATOM 3191 C CA . GLY B 1 112 ? -10.695 -2.898 -21.125 1 95.25 112 GLY B CA 1
ATOM 3192 C C . GLY B 1 112 ? -9.625 -3.834 -20.609 1 95.25 112 GLY B C 1
ATOM 3193 O O . GLY B 1 112 ? -9.531 -4.074 -19.406 1 95.25 112 GLY B O 1
ATOM 3194 N N . PRO B 1 113 ? -8.812 -4.387 -21.547 1 97.56 113 PRO B N 1
ATOM 3195 C CA . PRO B 1 113 ? -7.781 -5.348 -21.141 1 97.56 113 PRO B CA 1
ATOM 3196 C C . PRO B 1 113 ? -6.664 -4.703 -20.312 1 97.56 113 PRO B C 1
ATOM 3198 O O . PRO B 1 113 ? -6.266 -3.57 -20.594 1 97.56 113 PRO B O 1
ATOM 3201 N N . MET B 1 114 ? -6.266 -5.406 -19.328 1 98.25 114 MET B N 1
ATOM 3202 C CA . MET B 1 114 ? -5.125 -4.977 -18.516 1 98.25 114 MET B CA 1
ATOM 3203 C C . MET B 1 114 ? -3.816 -5.18 -19.281 1 98.25 114 MET B C 1
ATOM 3205 O O . MET B 1 114 ? -3.611 -6.223 -19.906 1 98.25 114 MET B O 1
ATOM 3209 N N . ARG B 1 115 ? -2.994 -4.238 -19.25 1 98.25 115 ARG B N 1
ATOM 3210 C CA . ARG B 1 115 ? -1.639 -4.285 -19.781 1 98.25 115 ARG B CA 1
ATOM 3211 C C . ARG B 1 115 ? -0.608 -3.984 -18.703 1 98.25 115 ARG B C 1
ATOM 3213 O O . ARG B 1 115 ? -0.958 -3.506 -17.625 1 98.25 115 ARG B O 1
ATOM 3220 N N . GLU B 1 116 ? 0.641 -4.281 -19.016 1 98 116 GLU B N 1
ATOM 3221 C CA . GLU B 1 116 ? 1.683 -4.125 -18.016 1 98 116 GLU B CA 1
ATOM 3222 C C . GLU B 1 116 ? 1.826 -2.668 -17.578 1 98 116 GLU B C 1
ATOM 3224 O O . GLU B 1 116 ? 2.291 -2.381 -16.484 1 98 116 GLU B O 1
ATOM 3229 N N . ASP B 1 117 ? 1.372 -1.757 -18.5 1 95.06 117 ASP B N 1
ATOM 3230 C CA . ASP B 1 117 ? 1.495 -0.334 -18.188 1 95.06 117 ASP B CA 1
ATOM 3231 C C . ASP B 1 117 ? 0.163 0.244 -17.719 1 95.06 117 ASP B C 1
ATOM 3233 O O . ASP B 1 117 ? 0.016 1.462 -17.609 1 95.06 117 ASP B O 1
ATOM 3237 N N . SER B 1 118 ? -0.843 -0.651 -17.484 1 96.81 118 SER B N 1
ATOM 3238 C CA . SER B 1 118 ? -2.08 -0.168 -16.875 1 96.81 118 SER B CA 1
ATOM 3239 C C . SER B 1 118 ? -1.808 0.542 -15.555 1 96.81 118 SER B C 1
ATOM 3241 O O . SER B 1 118 ? -0.925 0.136 -14.797 1 96.81 118 SER B O 1
ATOM 3243 N N . PRO B 1 119 ? -2.572 1.555 -15.266 1 94.88 119 PRO B N 1
ATOM 3244 C CA . PRO B 1 119 ? -2.303 2.334 -14.062 1 94.88 119 PRO B CA 1
ATOM 3245 C C . PRO B 1 119 ? -2.549 1.542 -12.781 1 94.88 119 PRO B C 1
ATOM 3247 O O . PRO B 1 119 ? -3.469 0.722 -12.719 1 94.88 119 PRO B O 1
ATOM 3250 N N . VAL B 1 120 ? -1.724 1.783 -11.82 1 95.81 120 VAL B N 1
ATOM 3251 C CA . VAL B 1 120 ? -1.952 1.291 -10.469 1 95.81 120 VAL B CA 1
ATOM 3252 C C . VAL B 1 120 ? -3.098 2.068 -9.82 1 95.81 120 VAL B C 1
ATOM 3254 O O . VAL B 1 120 ? -2.938 3.236 -9.461 1 95.81 120 VAL B O 1
ATOM 3257 N N . ARG B 1 121 ? -4.238 1.46 -9.672 1 96.88 121 ARG B N 1
ATOM 3258 C CA . ARG B 1 121 ? -5.461 2.09 -9.188 1 96.88 121 ARG B CA 1
ATOM 3259 C C . ARG B 1 121 ? -6.262 1.133 -8.312 1 96.88 121 ARG B C 1
ATOM 3261 O O . ARG B 1 121 ? -7.414 0.82 -8.617 1 96.88 121 ARG B O 1
ATOM 3268 N N . PRO B 1 122 ? -5.574 0.72 -7.238 1 96.88 122 PRO B N 1
ATOM 3269 C CA . PRO B 1 122 ? -6.246 -0.28 -6.402 1 96.88 122 PRO B CA 1
ATOM 3270 C C . PRO B 1 122 ? -7.559 0.229 -5.809 1 96.88 122 PRO B C 1
ATOM 3272 O O . PRO B 1 122 ? -7.656 1.4 -5.438 1 96.88 122 PRO B O 1
ATOM 3275 N N . VAL B 1 123 ? -8.594 -0.623 -5.699 1 95.12 123 VAL B N 1
ATOM 3276 C CA . VAL B 1 123 ? -9.883 -0.271 -5.113 1 95.12 123 VAL B CA 1
ATOM 3277 C C . VAL B 1 123 ? -10.117 -1.084 -3.844 1 95.12 123 VAL B C 1
ATOM 3279 O O . VAL B 1 123 ? -11.18 -1.002 -3.234 1 95.12 123 VAL B O 1
ATOM 3282 N N . ALA B 1 124 ? -9.172 -1.904 -3.492 1 92.88 124 ALA B N 1
ATOM 3283 C CA . ALA B 1 124 ? -9.117 -2.672 -2.252 1 92.88 124 ALA B CA 1
ATOM 3284 C C . ALA B 1 124 ? -7.75 -2.543 -1.588 1 92.88 124 ALA B C 1
ATOM 3286 O O . ALA B 1 124 ? -6.73 -2.408 -2.271 1 92.88 124 ALA B O 1
ATOM 3287 N N . TYR B 1 125 ? -7.672 -2.621 -0.294 1 92.69 125 TYR B N 1
ATOM 3288 C CA . TYR B 1 125 ? -6.43 -2.385 0.433 1 92.69 125 TYR B CA 1
ATOM 3289 C C . TYR B 1 125 ? -5.426 -3.502 0.175 1 92.69 125 TYR B C 1
ATOM 3291 O O . TYR B 1 125 ? -4.215 -3.268 0.175 1 92.69 125 TYR B O 1
ATOM 3299 N N . LYS B 1 126 ? -5.898 -4.684 -0.079 1 93.12 126 LYS B N 1
ATOM 3300 C CA . LYS B 1 126 ? -4.977 -5.754 -0.442 1 93.12 126 LYS B CA 1
ATOM 3301 C C . LYS B 1 126 ? -4.273 -5.449 -1.762 1 93.12 126 LYS B C 1
ATOM 3303 O O . LYS B 1 126 ? -3.104 -5.797 -1.941 1 93.12 126 LYS B O 1
ATOM 3308 N N . GLY B 1 127 ? -5.008 -4.844 -2.691 1 95.94 127 GLY B N 1
ATOM 3309 C CA . GLY B 1 127 ? -4.387 -4.371 -3.918 1 95.94 127 GLY B CA 1
ATOM 3310 C C . GLY B 1 127 ? -3.338 -3.301 -3.684 1 95.94 127 GLY B C 1
ATOM 3311 O O . GLY B 1 127 ? -2.295 -3.289 -4.34 1 95.94 127 GLY B O 1
ATOM 3312 N N . ALA B 1 128 ? -3.613 -2.438 -2.721 1 96.88 128 ALA B N 1
ATOM 3313 C CA . ALA B 1 128 ? -2.646 -1.401 -2.369 1 96.88 128 ALA B CA 1
ATOM 3314 C C . ALA B 1 128 ? -1.379 -2.01 -1.777 1 96.88 128 ALA B C 1
ATOM 3316 O O . ALA B 1 128 ? -0.272 -1.534 -2.041 1 96.88 128 ALA B O 1
ATOM 3317 N N . LEU B 1 129 ? -1.562 -3.012 -0.962 1 96.75 129 LEU B N 1
ATOM 3318 C CA . LEU B 1 129 ? -0.415 -3.688 -0.365 1 96.75 129 LEU B CA 1
ATOM 3319 C C . LEU B 1 129 ? 0.447 -4.348 -1.438 1 96.75 129 LEU B C 1
ATOM 3321 O O . LEU B 1 129 ? 1.676 -4.258 -1.395 1 96.75 129 LEU B O 1
ATOM 3325 N N . ARG B 1 130 ? -0.183 -4.988 -2.389 1 97.06 130 ARG B N 1
ATOM 3326 C CA . ARG B 1 130 ? 0.565 -5.594 -3.486 1 97.06 130 ARG B CA 1
ATOM 3327 C C . ARG B 1 130 ? 1.271 -4.527 -4.32 1 97.06 130 ARG B C 1
ATOM 3329 O O . ARG B 1 130 ? 2.402 -4.73 -4.766 1 97.06 130 ARG B O 1
ATOM 3336 N N . ALA B 1 131 ? 0.59 -3.443 -4.535 1 98.19 131 ALA B N 1
ATOM 3337 C CA . ALA B 1 131 ? 1.21 -2.314 -5.223 1 98.19 131 ALA B CA 1
ATOM 3338 C C . ALA B 1 131 ? 2.449 -1.828 -4.477 1 98.19 131 ALA B C 1
ATOM 3340 O O . ALA B 1 131 ? 3.467 -1.506 -5.094 1 98.19 131 ALA B O 1
ATOM 3341 N N . LEU B 1 132 ? 2.334 -1.741 -3.139 1 98.44 132 LEU B N 1
ATOM 3342 C CA . LEU B 1 132 ? 3.463 -1.305 -2.326 1 98.44 132 LEU B CA 1
ATOM 3343 C C . LEU B 1 132 ? 4.66 -2.229 -2.52 1 98.44 132 LEU B C 1
ATOM 3345 O O . LEU B 1 132 ? 5.781 -1.762 -2.738 1 98.44 132 LEU B O 1
ATOM 3349 N N . ALA B 1 133 ? 4.449 -3.527 -2.473 1 98.25 133 ALA B N 1
ATOM 3350 C CA . ALA B 1 133 ? 5.531 -4.492 -2.656 1 98.25 133 ALA B CA 1
ATOM 3351 C C . ALA B 1 133 ? 6.195 -4.316 -4.02 1 98.25 133 ALA B C 1
ATOM 3353 O O . ALA B 1 133 ? 7.426 -4.262 -4.113 1 98.25 133 ALA B O 1
ATOM 3354 N N . ALA B 1 134 ? 5.398 -4.223 -5.066 1 98.25 134 ALA B N 1
ATOM 3355 C CA . ALA B 1 134 ? 5.922 -4.039 -6.418 1 98.25 134 ALA B CA 1
ATOM 3356 C C . ALA B 1 134 ? 6.707 -2.736 -6.531 1 98.25 134 ALA B C 1
ATOM 3358 O O . ALA B 1 134 ? 7.758 -2.689 -7.176 1 98.25 134 ALA B O 1
ATOM 3359 N N . GLU B 1 135 ? 6.199 -1.668 -5.914 1 97.56 135 GLU B N 1
ATOM 3360 C CA . GLU B 1 135 ? 6.871 -0.372 -5.945 1 97.56 135 GLU B CA 1
ATOM 3361 C C . GLU B 1 135 ? 8.211 -0.425 -5.219 1 97.56 135 GLU B C 1
ATOM 3363 O O . GLU B 1 135 ? 9.188 0.178 -5.664 1 97.56 135 GLU B O 1
ATOM 3368 N N . MET B 1 136 ? 8.234 -1.088 -4.07 1 97.88 136 MET B N 1
ATOM 3369 C CA . MET B 1 136 ? 9.492 -1.262 -3.344 1 97.88 136 MET B CA 1
ATOM 3370 C C . MET B 1 136 ? 10.547 -1.926 -4.227 1 97.88 136 MET B C 1
ATOM 3372 O O . MET B 1 136 ? 11.703 -1.514 -4.23 1 97.88 136 MET B O 1
ATOM 3376 N N . ILE B 1 137 ? 10.141 -2.912 -4.957 1 98.19 137 ILE B N 1
ATOM 3377 C CA . ILE B 1 137 ? 11.055 -3.643 -5.832 1 98.19 137 ILE B CA 1
ATOM 3378 C C . ILE B 1 137 ? 11.492 -2.744 -6.984 1 98.19 137 ILE B C 1
ATOM 3380 O O . ILE B 1 137 ? 12.68 -2.695 -7.328 1 98.19 137 ILE B O 1
ATOM 3384 N N . ALA B 1 138 ? 10.57 -2.035 -7.586 1 96.06 138 ALA B N 1
ATOM 3385 C CA . ALA B 1 138 ? 10.891 -1.103 -8.664 1 96.06 138 ALA B CA 1
ATOM 3386 C C . ALA B 1 138 ? 11.867 -0.031 -8.188 1 96.06 138 ALA B C 1
ATOM 3388 O O . ALA B 1 138 ? 12.805 0.329 -8.906 1 96.06 138 ALA B O 1
ATOM 3389 N N . SER B 1 139 ? 11.602 0.478 -6.988 1 96.06 139 SER B N 1
ATOM 3390 C CA . SER B 1 139 ? 12.469 1.504 -6.41 1 96.06 139 SER B CA 1
ATOM 3391 C C . SER B 1 139 ? 13.875 0.977 -6.184 1 96.06 139 SER B C 1
ATOM 3393 O O . SER B 1 139 ? 14.859 1.68 -6.445 1 96.06 139 SER B O 1
ATOM 3395 N N . ALA B 1 140 ? 13.984 -0.212 -5.664 1 97.19 140 ALA B N 1
ATOM 3396 C CA . ALA B 1 140 ? 15.289 -0.83 -5.438 1 97.19 140 ALA B CA 1
ATOM 3397 C C . ALA B 1 140 ? 16.078 -0.958 -6.738 1 97.19 140 ALA B C 1
ATOM 3399 O O . ALA B 1 140 ? 17.281 -0.695 -6.773 1 97.19 140 ALA B O 1
ATOM 3400 N N . TYR B 1 141 ? 15.414 -1.305 -7.816 1 97.25 141 TYR B N 1
ATOM 3401 C CA . TYR B 1 141 ? 16.047 -1.382 -9.125 1 97.25 141 TYR B CA 1
ATOM 3402 C C . TYR B 1 141 ? 16.5 -0.004 -9.602 1 97.25 141 TYR B C 1
ATOM 3404 O O . TYR B 1 141 ? 17.625 0.165 -10.062 1 97.25 141 TYR B O 1
ATOM 3412 N N . ALA B 1 142 ? 15.594 0.959 -9.445 1 94.81 142 ALA B N 1
ATOM 3413 C CA . ALA B 1 142 ? 15.875 2.314 -9.914 1 94.81 142 ALA B CA 1
ATOM 3414 C C . ALA B 1 142 ? 17.094 2.902 -9.203 1 94.81 142 ALA B C 1
ATOM 3416 O O . ALA B 1 142 ? 17.859 3.666 -9.797 1 94.81 142 ALA B O 1
ATOM 3417 N N . ARG B 1 143 ? 17.281 2.508 -7.941 1 94.62 143 ARG B N 1
ATOM 3418 C CA . ARG B 1 143 ? 18.391 3.035 -7.168 1 94.62 143 ARG B CA 1
ATOM 3419 C C . ARG B 1 143 ? 19.656 2.209 -7.395 1 94.62 143 ARG B C 1
ATOM 3421 O O . ARG B 1 143 ? 20.672 2.438 -6.746 1 94.62 143 ARG B O 1
ATOM 3428 N N . GLY B 1 144 ? 19.594 1.158 -8.211 1 96.31 144 GLY B N 1
ATOM 3429 C CA . GLY B 1 144 ? 20.75 0.34 -8.555 1 96.31 144 GLY B CA 1
ATOM 3430 C C . GLY B 1 144 ? 21.047 -0.727 -7.516 1 96.31 144 GLY B C 1
ATOM 3431 O O . GLY B 1 144 ? 22.109 -1.36 -7.562 1 96.31 144 GLY B O 1
ATOM 3432 N N . GLN B 1 145 ? 20.078 -0.927 -6.621 1 96.88 145 GLN B N 1
ATOM 3433 C CA . GLN B 1 145 ? 20.312 -1.884 -5.543 1 96.88 145 GLN B CA 1
ATOM 3434 C C . GLN B 1 145 ? 20.156 -3.318 -6.039 1 96.88 145 GLN B C 1
ATOM 3436 O O . GLN B 1 145 ? 20.906 -4.207 -5.613 1 96.88 145 GLN B O 1
ATOM 3441 N N . THR B 1 146 ? 19.156 -3.568 -6.918 1 96.69 146 THR B N 1
ATOM 3442 C CA . THR B 1 146 ? 18.875 -4.922 -7.383 1 96.69 146 THR B CA 1
ATOM 3443 C C . THR B 1 146 ? 18.547 -4.922 -8.875 1 96.69 146 THR B C 1
ATOM 3445 O O . THR B 1 146 ? 17.938 -3.973 -9.383 1 96.69 146 THR B O 1
ATOM 3448 N N . GLU B 1 147 ? 19 -5.98 -9.547 1 97.56 147 GLU B N 1
ATOM 3449 C CA . GLU B 1 147 ? 18.281 -6.359 -10.766 1 97.56 147 GLU B CA 1
ATOM 3450 C C . GLU B 1 147 ? 16.969 -7.07 -10.445 1 97.56 147 GLU B C 1
ATOM 3452 O O . GLU B 1 147 ? 16.938 -7.941 -9.57 1 97.56 147 GLU B O 1
ATOM 3457 N N . SER B 1 148 ? 15.906 -6.605 -11.047 1 98.44 148 SER B N 1
ATOM 3458 C CA . SER B 1 148 ? 14.641 -7.23 -10.695 1 98.44 148 SER B CA 1
ATOM 3459 C C . SER B 1 148 ? 13.727 -7.348 -11.914 1 98.44 148 SER B C 1
ATOM 3461 O O . SER B 1 148 ? 13.938 -6.668 -12.922 1 98.44 148 SER B O 1
ATOM 3463 N N . VAL B 1 149 ? 12.797 -8.242 -11.898 1 98.75 149 VAL B N 1
ATOM 3464 C CA . VAL B 1 149 ? 11.734 -8.414 -12.883 1 98.75 149 VAL B CA 1
ATOM 3465 C C . VAL B 1 149 ? 10.461 -8.906 -12.203 1 98.75 149 VAL B C 1
ATOM 3467 O O . VAL B 1 149 ? 10.523 -9.633 -11.203 1 98.75 149 VAL B O 1
ATOM 3470 N N . VAL B 1 150 ? 9.328 -8.438 -12.688 1 98.81 150 VAL B N 1
ATOM 3471 C CA . VAL B 1 150 ? 8.039 -8.781 -12.102 1 98.81 150 VAL B CA 1
ATOM 3472 C C . VAL B 1 150 ? 7.215 -9.602 -13.094 1 98.81 150 VAL B C 1
ATOM 3474 O O . VAL B 1 150 ? 7.074 -9.219 -14.258 1 98.81 150 VAL B O 1
ATOM 3477 N N . GLY B 1 151 ? 6.773 -10.758 -12.711 1 98.81 151 GLY B N 1
ATOM 3478 C CA . GLY B 1 151 ? 5.777 -11.531 -13.438 1 98.81 151 GLY B CA 1
ATOM 3479 C C . GLY B 1 151 ? 4.395 -11.453 -12.812 1 98.81 151 GLY B C 1
ATOM 3480 O O . GLY B 1 151 ? 4.207 -11.82 -11.648 1 98.81 151 GLY B O 1
ATOM 3481 N N . ARG B 1 152 ? 3.412 -10.938 -13.555 1 98.81 152 ARG B N 1
ATOM 3482 C CA . ARG B 1 152 ? 2.053 -10.781 -13.047 1 98.81 152 ARG B CA 1
ATOM 3483 C C . ARG B 1 152 ? 1.126 -11.844 -13.633 1 98.81 152 ARG B C 1
ATOM 3485 O O . ARG B 1 152 ? 1.033 -11.984 -14.852 1 98.81 152 ARG B O 1
ATOM 3492 N N . ALA B 1 153 ? 0.466 -12.516 -12.758 1 98.12 153 ALA B N 1
ATOM 3493 C CA . ALA B 1 153 ? -0.504 -13.531 -13.164 1 98.12 153 ALA B CA 1
ATOM 3494 C C . ALA B 1 153 ? -1.931 -13.008 -13.039 1 98.12 153 ALA B C 1
ATOM 3496 O O . ALA B 1 153 ? -2.227 -12.203 -12.156 1 98.12 153 ALA B O 1
ATOM 3497 N N . ALA B 1 154 ? -2.799 -13.477 -13.953 1 96.62 154 ALA B N 1
ATOM 3498 C CA . ALA B 1 154 ? -4.238 -13.352 -13.75 1 96.62 154 ALA B CA 1
ATOM 3499 C C . ALA B 1 154 ? -4.707 -14.242 -12.602 1 96.62 154 ALA B C 1
ATOM 3501 O O . ALA B 1 154 ? -3.891 -14.742 -11.828 1 96.62 154 ALA B O 1
ATOM 3502 N N . GLU B 1 155 ? -5.992 -14.344 -12.406 1 93.25 155 GLU B N 1
ATOM 3503 C CA . GLU B 1 155 ? -6.48 -15.289 -11.406 1 93.25 155 GLU B CA 1
ATOM 3504 C C . GLU B 1 155 ? -5.934 -16.688 -11.648 1 93.25 155 GLU B C 1
ATOM 3506 O O . GLU B 1 155 ? -6.051 -17.219 -12.75 1 93.25 155 GLU B O 1
ATOM 3511 N N . LEU B 1 156 ? -5.363 -17.203 -10.641 1 95.56 156 LEU B N 1
ATOM 3512 C CA . LEU B 1 156 ? -4.703 -18.5 -10.781 1 95.56 156 LEU B CA 1
ATOM 3513 C C . LEU B 1 156 ? -5.699 -19.641 -10.633 1 95.56 156 LEU B C 1
ATOM 3515 O O . LEU B 1 156 ? -6.664 -19.531 -9.867 1 95.56 156 LEU B O 1
ATOM 3519 N N . TYR B 1 157 ? -5.484 -20.656 -11.305 1 95 157 TYR B N 1
ATOM 3520 C CA . TYR B 1 157 ? -6.129 -21.938 -11.086 1 95 157 TYR B CA 1
ATOM 3521 C C . TYR B 1 157 ? -5.164 -23.094 -11.375 1 95 157 TYR B C 1
ATOM 3523 O O . TYR B 1 157 ? -4.129 -22.891 -12.016 1 95 157 TYR B O 1
ATOM 3531 N N . GLY B 1 158 ? -5.449 -24.203 -10.859 1 96.31 158 GLY B N 1
ATOM 3532 C CA . GLY B 1 158 ? -4.613 -25.375 -11.055 1 96.31 158 GLY B CA 1
ATOM 3533 C C . GLY B 1 158 ? -4.348 -26.125 -9.766 1 96.31 158 GLY B C 1
ATOM 3534 O O . GLY B 1 158 ? -4.871 -25.766 -8.711 1 96.31 158 GLY B O 1
ATOM 3535 N N . PRO B 1 159 ? -3.553 -27.188 -9.875 1 94.38 159 PRO B N 1
ATOM 3536 C CA . PRO B 1 159 ? -3.219 -27.984 -8.688 1 94.38 159 PRO B CA 1
ATOM 3537 C C . PRO B 1 159 ? -2.648 -27.141 -7.555 1 94.38 159 PRO B C 1
ATOM 3539 O O . PRO B 1 159 ? -1.775 -26.297 -7.785 1 94.38 159 PRO B O 1
ATOM 3542 N N . ARG B 1 160 ? -3.117 -27.25 -6.355 1 91.31 160 ARG B N 1
ATOM 3543 C CA . ARG B 1 160 ? -2.619 -26.672 -5.109 1 91.31 160 ARG B CA 1
ATOM 3544 C C . ARG B 1 160 ? -2.982 -25.203 -5.004 1 91.31 160 ARG B C 1
ATOM 3546 O O . ARG B 1 160 ? -2.664 -24.547 -4.004 1 91.31 160 ARG B O 1
ATOM 3553 N N . VAL B 1 161 ? -3.705 -24.672 -6.027 1 91.69 161 VAL B N 1
ATOM 3554 C CA . VAL B 1 161 ? -4.043 -23.266 -6.012 1 91.69 161 VAL B CA 1
ATOM 3555 C C . VAL B 1 161 ? -5.273 -23.031 -5.137 1 91.69 161 VAL B C 1
ATOM 3557 O O . VAL B 1 161 ? -6.273 -23.734 -5.262 1 91.69 161 VAL B O 1
ATOM 3560 N N . GLU B 1 162 ? -5.109 -22.172 -4.223 1 79.31 162 GLU B N 1
ATOM 3561 C CA . GLU B 1 162 ? -6.242 -21.656 -3.457 1 79.31 162 GLU B CA 1
ATOM 3562 C C . GLU B 1 162 ? -6.691 -20.297 -3.98 1 79.31 162 GLU B C 1
ATOM 3564 O O . GLU B 1 162 ? -6.012 -19.281 -3.775 1 79.31 162 GLU B O 1
ATOM 3569 N N . SER B 1 163 ? -7.715 -20.25 -4.758 1 78.38 163 SER B N 1
ATOM 3570 C CA . SER B 1 163 ? -8.219 -19.031 -5.363 1 78.38 163 SER B CA 1
ATOM 3571 C C . SER B 1 163 ? -9.742 -19.031 -5.445 1 78.38 163 SER B C 1
ATOM 3573 O O . SER B 1 163 ? -10.383 -20.016 -5.055 1 78.38 163 SER B O 1
ATOM 3575 N N . LEU B 1 164 ? -10.266 -17.969 -5.824 1 71.88 164 LEU B N 1
ATOM 3576 C CA . LEU B 1 164 ? -11.703 -17.859 -6.008 1 71.88 164 LEU B CA 1
ATOM 3577 C C . LEU B 1 164 ? -12.188 -18.844 -7.074 1 71.88 164 LEU B C 1
ATOM 3579 O O . LEU B 1 164 ? -13.344 -19.281 -7.043 1 71.88 164 LEU B O 1
ATOM 3583 N N . LEU B 1 165 ? -11.305 -19.219 -8.031 1 74.38 165 LEU B N 1
ATOM 3584 C CA . LEU B 1 165 ? -11.633 -20.188 -9.078 1 74.38 165 LEU B CA 1
ATOM 3585 C C . LEU B 1 165 ? -11.359 -21.609 -8.609 1 74.38 165 LEU B C 1
ATOM 3587 O O . LEU B 1 165 ? -11.727 -22.578 -9.289 1 74.38 165 LEU B O 1
ATOM 3591 N N . GLY B 1 166 ? -10.719 -21.656 -7.555 1 75.44 166 GLY B N 1
ATOM 3592 C CA . GLY B 1 166 ? -10.219 -22.938 -7.07 1 75.44 166 GLY B CA 1
ATOM 3593 C C . GLY B 1 166 ? -11.312 -23.812 -6.488 1 75.44 166 GLY B C 1
ATOM 3594 O O . GLY B 1 166 ? -12.305 -24.109 -7.16 1 75.44 166 GLY B O 1
ATOM 3595 N N . ALA B 1 167 ? -11.164 -23.906 -5.223 1 69.81 167 ALA B N 1
ATOM 3596 C CA . ALA B 1 167 ? -11.812 -25 -4.516 1 69.81 167 ALA B CA 1
ATOM 3597 C C . ALA B 1 167 ? -13.328 -24.938 -4.699 1 69.81 167 ALA B C 1
ATOM 3599 O O . ALA B 1 167 ? -13.961 -25.953 -5.016 1 69.81 167 ALA B O 1
ATOM 3600 N N . GLY B 1 168 ? -13.852 -23.734 -4.676 1 77.81 168 GLY B N 1
ATOM 3601 C CA . GLY B 1 168 ? -15.305 -23.688 -4.715 1 77.81 168 GLY B CA 1
ATOM 3602 C C . GLY B 1 168 ? -15.875 -24.078 -6.062 1 77.81 168 GLY B C 1
ATOM 3603 O O . GLY B 1 168 ? -16.812 -24.859 -6.137 1 77.81 168 GLY B O 1
ATOM 3604 N N . VAL B 1 169 ? -15.305 -23.625 -7.074 1 88.44 169 VAL B N 1
ATOM 3605 C CA . VAL B 1 169 ? -15.836 -23.844 -8.414 1 88.44 169 VAL B CA 1
ATOM 3606 C C . VAL B 1 169 ? -15.484 -25.25 -8.891 1 88.44 169 VAL B C 1
ATOM 3608 O O . VAL B 1 169 ? -16.344 -25.984 -9.398 1 88.44 169 VAL B O 1
ATOM 3611 N N . PHE B 1 170 ? -14.273 -25.688 -8.695 1 91.62 170 PHE B N 1
ATOM 3612 C CA . PHE B 1 170 ? -13.836 -27 -9.133 1 91.62 170 PHE B CA 1
ATOM 3613 C C . PHE B 1 170 ? -14.539 -28.094 -8.344 1 91.62 170 PHE B C 1
ATOM 3615 O O . PHE B 1 170 ? -14.992 -29.094 -8.914 1 91.62 170 PHE B O 1
ATOM 3622 N N . ALA B 1 171 ? -14.617 -27.891 -7.062 1 87.12 171 ALA B N 1
ATOM 3623 C CA . ALA B 1 171 ? -15.297 -28.891 -6.234 1 87.12 171 ALA B CA 1
ATOM 3624 C C . ALA B 1 171 ? -16.75 -29.062 -6.672 1 87.12 171 ALA B C 1
ATOM 3626 O O . ALA B 1 171 ? -17.219 -30.203 -6.789 1 87.12 171 ALA B O 1
ATOM 3627 N N . ALA B 1 172 ? -17.406 -28.016 -6.836 1 88.94 172 ALA B N 1
ATOM 3628 C CA . ALA B 1 172 ? -18.797 -28.078 -7.273 1 88.94 172 ALA B CA 1
ATOM 3629 C C . ALA B 1 172 ? -18.922 -28.75 -8.633 1 88.94 172 ALA B C 1
ATOM 3631 O O . ALA B 1 172 ? -19.766 -29.625 -8.828 1 88.94 172 ALA B O 1
ATOM 3632 N N . GLY B 1 173 ? -18.125 -28.406 -9.586 1 90 173 GLY B N 1
ATOM 3633 C CA . GLY B 1 173 ? -18.156 -29 -10.914 1 90 173 GLY B CA 1
ATOM 3634 C C . GLY B 1 173 ? -17.859 -30.484 -10.922 1 90 173 GLY B C 1
ATOM 3635 O O . GLY B 1 173 ? -18.5 -31.234 -11.656 1 90 173 GLY B O 1
ATOM 3636 N N . ILE B 1 174 ? -16.922 -30.844 -10.055 1 90.94 174 ILE B N 1
ATOM 3637 C CA . ILE B 1 174 ? -16.484 -32.25 -9.992 1 90.94 174 ILE B CA 1
ATOM 3638 C C . ILE B 1 174 ? -17.578 -33.094 -9.344 1 90.94 174 ILE B C 1
ATOM 3640 O O . ILE B 1 174 ? -17.797 -34.219 -9.727 1 90.94 174 ILE B O 1
ATOM 3644 N N . THR B 1 175 ? -18.312 -32.5 -8.375 1 89.94 175 THR B N 1
ATOM 3645 C CA . THR B 1 175 ? -19.297 -33.25 -7.598 1 89.94 175 THR B CA 1
ATOM 3646 C C . THR B 1 175 ? -20.703 -33.094 -8.188 1 89.94 175 THR B C 1
ATOM 3648 O O . THR B 1 175 ? -21.656 -33.688 -7.703 1 89.94 175 THR B O 1
ATOM 3651 N N . GLY B 1 176 ? -20.828 -32.219 -9.109 1 91.5 176 GLY B N 1
ATOM 3652 C CA . GLY B 1 176 ? -22.125 -32.031 -9.742 1 91.5 176 GLY B CA 1
ATOM 3653 C C . GLY B 1 176 ? -23.031 -31.078 -8.977 1 91.5 176 GLY B C 1
ATOM 3654 O O . GLY B 1 176 ? -24.234 -31.031 -9.211 1 91.5 176 GLY B O 1
ATOM 3655 N N . ARG B 1 177 ? -22.484 -30.422 -8.07 1 91.69 177 ARG B N 1
ATOM 3656 C CA . ARG B 1 177 ? -23.234 -29.422 -7.316 1 91.69 177 ARG B CA 1
ATOM 3657 C C . ARG B 1 177 ? -23.234 -28.078 -8.031 1 91.69 177 ARG B C 1
ATOM 3659 O O . ARG B 1 177 ? -22.5 -27.891 -9.016 1 91.69 177 ARG B O 1
ATOM 3666 N N . LYS B 1 178 ? -24.109 -27.188 -7.543 1 93.06 178 LYS B N 1
ATOM 3667 C CA . LYS B 1 178 ? -24.172 -25.844 -8.109 1 93.06 178 LYS B CA 1
ATOM 3668 C C . LYS B 1 178 ? -22.906 -25.062 -7.805 1 93.06 178 LYS B C 1
ATOM 3670 O O . LYS B 1 178 ? -22.5 -24.938 -6.645 1 93.06 178 LYS B O 1
ATOM 3675 N N . ALA B 1 179 ? -22.219 -24.656 -8.859 1 92.38 179 ALA B N 1
ATOM 3676 C CA . ALA B 1 179 ? -21.031 -23.812 -8.703 1 92.38 179 ALA B CA 1
ATOM 3677 C C . ALA B 1 179 ? -21.438 -22.344 -8.562 1 92.38 179 ALA B C 1
ATOM 3679 O O . ALA B 1 179 ? -22.016 -21.766 -9.484 1 92.38 179 ALA B O 1
ATOM 3680 N N . ILE B 1 180 ? -21.125 -21.734 -7.453 1 88.94 180 ILE B N 1
ATOM 3681 C CA . ILE B 1 180 ? -21.469 -20.328 -7.219 1 88.94 180 ILE B CA 1
ATOM 3682 C C . ILE B 1 180 ? -20.344 -19.438 -7.719 1 88.94 180 ILE B C 1
ATOM 3684 O O . ILE B 1 180 ? -19.234 -19.453 -7.18 1 88.94 180 ILE B O 1
ATOM 3688 N N . TRP B 1 181 ? -20.562 -18.688 -8.742 1 91.19 181 TRP B N 1
ATOM 3689 C CA . TRP B 1 181 ? -19.594 -17.766 -9.32 1 91.19 181 TRP B CA 1
ATOM 3690 C C . TRP B 1 181 ? -19.578 -16.438 -8.555 1 91.19 181 TRP B C 1
ATOM 3692 O O . TRP B 1 181 ? -20.641 -15.875 -8.266 1 91.19 181 TRP B O 1
ATOM 3702 N N . PRO B 1 182 ? -18.375 -16 -8.156 1 86.19 182 PRO B N 1
ATOM 3703 C CA . PRO B 1 182 ? -18.281 -14.734 -7.422 1 86.19 182 PRO B CA 1
ATOM 3704 C C . PRO B 1 182 ? -18.516 -13.516 -8.312 1 86.19 182 PRO B C 1
ATOM 3706 O O . PRO B 1 182 ? -17.594 -12.711 -8.523 1 86.19 182 PRO B O 1
ATOM 3709 N N . GLY B 1 183 ? -19.672 -13.211 -8.789 1 89.19 183 GLY B N 1
ATOM 3710 C CA . GLY B 1 183 ? -20 -12.109 -9.68 1 89.19 183 GLY B CA 1
ATOM 3711 C C . GLY B 1 183 ? -20.812 -12.539 -10.891 1 89.19 183 GLY B C 1
ATOM 3712 O O . GLY B 1 183 ? -21.641 -13.445 -10.789 1 89.19 183 GLY B O 1
ATOM 3713 N N . ASP B 1 184 ? -20.641 -11.891 -12.016 1 93.12 184 ASP B N 1
ATOM 3714 C CA . ASP B 1 184 ? -21.406 -12.188 -13.227 1 93.12 184 ASP B CA 1
ATOM 3715 C C . ASP B 1 184 ? -20.734 -13.289 -14.039 1 93.12 184 ASP B C 1
ATOM 3717 O O . ASP B 1 184 ? -19.688 -13.078 -14.641 1 93.12 184 ASP B O 1
ATOM 3721 N N . PRO B 1 185 ? -21.359 -14.477 -14.094 1 95.19 185 PRO B N 1
ATOM 3722 C CA . PRO B 1 185 ? -20.719 -15.609 -14.773 1 95.19 185 PRO B CA 1
ATOM 3723 C C . PRO B 1 185 ? -20.672 -15.438 -16.281 1 95.19 185 PRO B C 1
ATOM 3725 O O . PRO B 1 185 ? -20.031 -16.234 -16.984 1 95.19 185 PRO B O 1
ATOM 3728 N N . ASP B 1 186 ? -21.266 -14.414 -16.766 1 97.19 186 ASP B N 1
ATOM 3729 C CA . ASP B 1 186 ? -21.359 -14.25 -18.203 1 97.19 186 ASP B CA 1
ATOM 3730 C C . ASP B 1 186 ? -20.359 -13.203 -18.703 1 97.19 186 ASP B C 1
ATOM 3732 O O . ASP B 1 186 ? -20.297 -12.914 -19.891 1 97.19 186 ASP B O 1
ATOM 3736 N N . LEU B 1 187 ? -19.547 -12.664 -17.812 1 96.69 187 LEU B N 1
ATOM 3737 C CA . LEU B 1 187 ? -18.484 -11.742 -18.203 1 96.69 187 LEU B CA 1
ATOM 3738 C C . LEU B 1 187 ? -17.234 -12.5 -18.641 1 96.69 187 LEU B C 1
ATOM 3740 O O . LEU B 1 187 ? -16.906 -13.539 -18.062 1 96.69 187 LEU B O 1
ATOM 3744 N N . PRO B 1 188 ? -16.562 -11.969 -19.625 1 97.69 188 PRO B N 1
ATOM 3745 C CA . PRO B 1 188 ? -15.328 -12.633 -20.062 1 97.69 188 PRO B CA 1
ATOM 3746 C C . PRO B 1 188 ? -14.195 -12.523 -19.047 1 97.69 188 PRO B C 1
ATOM 3748 O O . PRO B 1 188 ? -14.062 -11.492 -18.375 1 97.69 188 PRO B O 1
ATOM 3751 N N . MET B 1 189 ? -13.453 -13.578 -18.969 1 96 189 MET B N 1
ATOM 3752 C CA . MET B 1 189 ? -12.312 -13.57 -18.047 1 96 189 MET B CA 1
ATOM 3753 C C . MET B 1 189 ? -11.148 -14.375 -18.625 1 96 189 MET B C 1
ATOM 3755 O O . MET B 1 189 ? -11.344 -15.227 -19.484 1 96 189 MET B O 1
ATOM 3759 N N . THR B 1 190 ? -9.977 -13.992 -18.234 1 97.12 190 THR B N 1
ATOM 3760 C CA . THR B 1 190 ? -8.766 -14.781 -18.406 1 97.12 190 THR B CA 1
ATOM 3761 C C . THR B 1 190 ? -8.25 -15.273 -17.062 1 97.12 190 THR B C 1
ATOM 3763 O O . THR B 1 190 ? -8.586 -14.711 -16.016 1 97.12 190 THR B O 1
ATOM 3766 N N . ALA B 1 191 ? -7.578 -16.359 -17.078 1 96.38 191 ALA B N 1
ATOM 3767 C CA . ALA B 1 191 ? -6.938 -16.922 -15.898 1 96.38 191 ALA B CA 1
ATOM 3768 C C . ALA B 1 191 ? -5.574 -17.516 -16.234 1 96.38 191 ALA B C 1
ATOM 3770 O O . ALA B 1 191 ? -5.285 -17.797 -17.406 1 96.38 191 ALA B O 1
ATOM 3771 N N . THR B 1 192 ? -4.777 -17.578 -15.312 1 97.44 192 THR B N 1
ATOM 3772 C CA . THR B 1 192 ? -3.453 -18.156 -15.477 1 97.44 192 THR B CA 1
ATOM 3773 C C . THR B 1 192 ? -3.398 -19.547 -14.852 1 97.44 192 THR B C 1
ATOM 3775 O O . THR B 1 192 ? -3.734 -19.719 -13.672 1 97.44 192 THR B O 1
ATOM 3778 N N . PHE B 1 193 ? -3.09 -20.531 -15.688 1 98.25 193 PHE B N 1
ATOM 3779 C CA . PHE B 1 193 ? -2.811 -21.859 -15.156 1 98.25 193 PHE B CA 1
ATOM 3780 C C . PHE B 1 193 ? -1.519 -21.859 -14.344 1 98.25 193 PHE B C 1
ATOM 3782 O O . PHE B 1 193 ? -0.51 -21.297 -14.773 1 98.25 193 PHE B O 1
ATOM 3789 N N . ILE B 1 194 ? -1.518 -22.469 -13.164 1 97.94 194 ILE B N 1
ATOM 3790 C CA . ILE B 1 194 ? -0.416 -22.406 -12.203 1 97.94 194 ILE B CA 1
ATOM 3791 C C . ILE B 1 194 ? 0.857 -22.953 -12.852 1 97.94 194 ILE B C 1
ATOM 3793 O O . ILE B 1 194 ? 1.952 -22.438 -12.602 1 97.94 194 ILE B O 1
ATOM 3797 N N . GLY B 1 195 ? 0.774 -23.953 -13.68 1 98.12 195 GLY B N 1
ATOM 3798 C CA . GLY B 1 195 ? 1.919 -24.484 -14.414 1 98.12 195 GLY B CA 1
ATOM 3799 C C . GLY B 1 195 ? 2.592 -23.438 -15.289 1 98.12 195 GLY B C 1
ATOM 3800 O O . GLY B 1 195 ? 3.822 -23.375 -15.344 1 98.12 195 GLY B O 1
ATOM 3801 N N . ASP B 1 196 ? 1.807 -22.641 -15.945 1 98.5 196 ASP B N 1
ATOM 3802 C CA . ASP B 1 196 ? 2.328 -21.594 -16.812 1 98.5 196 ASP B CA 1
ATOM 3803 C C . ASP B 1 196 ? 2.996 -20.484 -16 1 98.5 196 ASP B C 1
ATOM 3805 O O . ASP B 1 196 ? 3.982 -19.891 -16.438 1 98.5 196 ASP B O 1
ATOM 3809 N N . PHE B 1 197 ? 2.418 -20.188 -14.828 1 98.56 197 PHE B N 1
ATOM 3810 C CA . PHE B 1 197 ? 2.99 -19.156 -13.984 1 98.56 197 PHE B CA 1
ATOM 3811 C C . PHE B 1 197 ? 4.391 -19.531 -13.531 1 98.56 197 PHE B C 1
ATOM 3813 O O . PHE B 1 197 ? 5.332 -18.75 -13.672 1 98.56 197 PHE B O 1
ATOM 3820 N N . GLY B 1 198 ? 4.559 -20.75 -13 1 98.19 198 GLY B N 1
ATOM 3821 C CA . GLY B 1 198 ? 5.871 -21.219 -12.578 1 98.19 198 GLY B CA 1
ATOM 3822 C C . GLY B 1 198 ? 6.895 -21.203 -13.695 1 98.19 198 GLY B C 1
ATOM 3823 O O . GLY B 1 198 ? 8.023 -20.734 -13.508 1 98.19 198 GLY B O 1
ATOM 3824 N N . LYS B 1 199 ? 6.504 -21.719 -14.859 1 98 199 LYS B N 1
ATOM 3825 C CA . LYS B 1 199 ? 7.395 -21.75 -16.016 1 98 199 LYS B CA 1
ATOM 3826 C C . LYS B 1 199 ? 7.801 -20.328 -16.438 1 98 199 LYS B C 1
ATOM 3828 O O . LYS B 1 199 ? 8.961 -20.094 -16.766 1 98 199 LYS B O 1
ATOM 3833 N N . ALA B 1 200 ? 6.816 -19.453 -16.438 1 98.62 200 ALA B N 1
ATOM 3834 C CA . ALA B 1 200 ? 7.074 -18.078 -16.844 1 98.62 200 ALA B CA 1
ATOM 3835 C C . ALA B 1 200 ? 8.078 -17.422 -15.891 1 98.62 200 ALA B C 1
ATOM 3837 O O . ALA B 1 200 ? 8.977 -16.688 -16.328 1 98.62 200 ALA B O 1
ATOM 3838 N N . LEU B 1 201 ? 7.934 -17.656 -14.586 1 98.75 201 LEU B N 1
ATOM 3839 C CA . LEU B 1 201 ? 8.867 -17.078 -13.617 1 98.75 201 LEU B CA 1
ATOM 3840 C C . LEU B 1 201 ? 10.273 -17.625 -13.836 1 98.75 201 LEU B C 1
ATOM 3842 O O . LEU B 1 201 ? 11.25 -16.875 -13.719 1 98.75 201 LEU B O 1
ATOM 3846 N N . ALA B 1 202 ? 10.383 -18.906 -14.148 1 98.56 202 ALA B N 1
ATOM 3847 C CA . ALA B 1 202 ? 11.688 -19.484 -14.461 1 98.56 202 ALA B CA 1
ATOM 3848 C C . ALA B 1 202 ? 12.328 -18.781 -15.648 1 98.56 202 ALA B C 1
ATOM 3850 O O . ALA B 1 202 ? 13.516 -18.453 -15.625 1 98.56 202 ALA B O 1
ATOM 3851 N N . ASP B 1 203 ? 11.531 -18.547 -16.703 1 98.06 203 ASP B N 1
ATOM 3852 C CA . ASP B 1 203 ? 12.023 -17.812 -17.875 1 98.06 203 ASP B CA 1
ATOM 3853 C C . ASP B 1 203 ? 12.516 -16.422 -17.5 1 98.06 203 ASP B C 1
ATOM 3855 O O . ASP B 1 203 ? 13.609 -16.016 -17.906 1 98.06 203 ASP B O 1
ATOM 3859 N N . LEU B 1 204 ? 11.75 -15.711 -16.703 1 98.31 204 LEU B N 1
ATOM 3860 C CA . LEU B 1 204 ? 12.078 -14.344 -16.312 1 98.31 204 LEU B CA 1
ATOM 3861 C C . LEU B 1 204 ? 13.344 -14.297 -15.477 1 98.31 204 LEU B C 1
ATOM 3863 O O . LEU B 1 204 ? 14.109 -13.336 -15.547 1 98.31 204 LEU B O 1
ATOM 3867 N N . GLY B 1 205 ? 13.57 -15.328 -14.664 1 98.25 205 GLY B N 1
ATOM 3868 C CA . GLY B 1 205 ? 14.766 -15.398 -13.836 1 98.25 205 GLY B CA 1
ATOM 3869 C C . GLY B 1 205 ? 16.031 -15.648 -14.641 1 98.25 205 GLY B C 1
ATOM 3870 O O . GLY B 1 205 ? 17.141 -15.445 -14.133 1 98.25 205 GLY B O 1
ATOM 3871 N N . GLN B 1 206 ? 15.883 -16.016 -15.938 1 96.88 206 GLN B N 1
ATOM 3872 C CA . GLN B 1 206 ? 17.047 -16.469 -16.703 1 96.88 206 GLN B CA 1
ATOM 3873 C C . GLN B 1 206 ? 17.219 -15.641 -17.969 1 96.88 206 GLN B C 1
ATOM 3875 O O . GLN B 1 206 ? 18.312 -15.57 -18.531 1 96.88 206 GLN B O 1
ATOM 3880 N N . HIS B 1 207 ? 16.172 -14.984 -18.469 1 96.06 207 HIS B N 1
ATOM 3881 C CA . HIS B 1 207 ? 16.219 -14.273 -19.734 1 96.06 207 HIS B CA 1
ATOM 3882 C C . HIS B 1 207 ? 17 -12.969 -19.609 1 96.06 207 HIS B C 1
ATOM 3884 O O . HIS B 1 207 ? 16.734 -12.18 -18.703 1 96.06 207 HIS B O 1
ATOM 3890 N N . PRO B 1 208 ? 17.875 -12.617 -20.453 1 93.69 208 PRO B N 1
ATOM 3891 C CA . PRO B 1 208 ? 18.75 -11.445 -20.312 1 93.69 208 PRO B CA 1
ATOM 3892 C C . PRO B 1 208 ? 18 -10.133 -20.578 1 93.69 208 PRO B C 1
ATOM 3894 O O . PRO B 1 208 ? 18.438 -9.078 -20.109 1 93.69 208 PRO B O 1
ATOM 3897 N N . ALA B 1 209 ? 16.875 -10.039 -21.266 1 94.19 209 ALA B N 1
ATOM 3898 C CA . ALA B 1 209 ? 16.266 -8.805 -21.734 1 94.19 209 ALA B CA 1
ATOM 3899 C C . ALA B 1 209 ? 15.039 -8.438 -20.891 1 94.19 209 ALA B C 1
ATOM 3901 O O . ALA B 1 209 ? 14.117 -7.777 -21.391 1 94.19 209 ALA B O 1
ATOM 3902 N N . VAL B 1 210 ? 15.102 -8.773 -19.562 1 96.25 210 VAL B N 1
ATOM 3903 C CA . VAL B 1 210 ? 13.828 -8.625 -18.844 1 96.25 210 VAL B CA 1
ATOM 3904 C C . VAL B 1 210 ? 14.023 -7.711 -17.641 1 96.25 210 VAL B C 1
ATOM 3906 O O . VAL B 1 210 ? 13.047 -7.316 -17 1 96.25 210 VAL B O 1
ATOM 3909 N N . VAL B 1 211 ? 15.266 -7.277 -17.375 1 95.5 211 VAL B N 1
ATOM 3910 C CA . VAL B 1 211 ? 15.586 -6.625 -16.109 1 95.5 211 VAL B CA 1
ATOM 3911 C C . VAL B 1 211 ? 14.891 -5.266 -16.031 1 95.5 211 VAL B C 1
ATOM 3913 O O . VAL B 1 211 ? 14.891 -4.508 -17.016 1 95.5 211 VAL B O 1
ATOM 3916 N N . GLY B 1 212 ? 14.258 -4.984 -14.891 1 96.06 212 GLY B N 1
ATOM 3917 C CA . GLY B 1 212 ? 13.602 -3.713 -14.641 1 96.06 212 GLY B CA 1
ATOM 3918 C C . GLY B 1 212 ? 12.203 -3.639 -15.219 1 96.06 212 GLY B C 1
ATOM 3919 O O . GLY B 1 212 ? 11.539 -2.602 -15.133 1 96.06 212 GLY B O 1
ATOM 3920 N N . GLN B 1 213 ? 11.695 -4.762 -15.773 1 97.62 213 GLN B N 1
ATOM 3921 C CA . GLN B 1 213 ? 10.43 -4.742 -16.5 1 97.62 213 GLN B CA 1
ATOM 3922 C C . GLN B 1 213 ? 9.367 -5.57 -15.797 1 97.62 213 GLN B C 1
ATOM 3924 O O . GLN B 1 213 ? 9.656 -6.246 -14.805 1 97.62 213 GLN B O 1
ATOM 3929 N N . VAL B 1 214 ? 8.141 -5.387 -16.188 1 98.38 214 VAL B N 1
ATOM 3930 C CA . VAL B 1 214 ? 6.969 -6.145 -15.758 1 98.38 214 VAL B CA 1
ATOM 3931 C C . VAL B 1 214 ? 6.387 -6.922 -16.938 1 98.38 214 VAL B C 1
ATOM 3933 O O . VAL B 1 214 ? 6.281 -6.395 -18.047 1 98.38 214 VAL B O 1
ATOM 3936 N N . PHE B 1 215 ? 6.051 -8.148 -16.703 1 98.75 215 PHE B N 1
ATOM 3937 C CA . PHE B 1 215 ? 5.438 -8.977 -17.734 1 98.75 215 PHE B CA 1
ATOM 3938 C C . PHE B 1 215 ? 4.18 -9.656 -17.203 1 98.75 215 PHE B C 1
ATOM 3940 O O . PHE B 1 215 ? 4.176 -10.195 -16.094 1 98.75 215 PHE B O 1
ATOM 3947 N N . HIS B 1 216 ? 3.088 -9.578 -17.969 1 98.75 216 HIS B N 1
ATOM 3948 C CA . HIS B 1 216 ? 1.979 -10.5 -17.75 1 98.75 216 HIS B CA 1
ATOM 3949 C C . HIS B 1 216 ? 2.318 -11.898 -18.25 1 98.75 216 HIS B C 1
ATOM 3951 O O . HIS B 1 216 ? 2.795 -12.055 -19.375 1 98.75 216 HIS B O 1
ATOM 3957 N N . VAL B 1 217 ? 2.094 -12.859 -17.453 1 98.44 217 VAL B N 1
ATOM 3958 C CA . VAL B 1 217 ? 2.398 -14.234 -17.828 1 98.44 217 VAL B CA 1
ATOM 3959 C C . VAL B 1 217 ? 1.259 -14.797 -18.672 1 98.44 217 VAL B C 1
ATOM 3961 O O . VAL B 1 217 ? 0.177 -14.203 -18.75 1 98.44 217 VAL B O 1
ATOM 3964 N N . PRO B 1 218 ? 1.464 -15.891 -19.266 1 97.69 218 PRO B N 1
ATOM 3965 C CA . PRO B 1 218 ? 0.533 -16.391 -20.281 1 97.69 218 PRO B CA 1
ATOM 3966 C C . PRO B 1 218 ? -0.861 -16.656 -19.719 1 97.69 218 PRO B C 1
ATOM 3968 O O . PRO B 1 218 ? -0.992 -17.203 -18.625 1 97.69 218 PRO B O 1
ATOM 3971 N N . VAL B 1 219 ? -1.837 -16.281 -20.438 1 97.94 219 VAL B N 1
ATOM 3972 C CA . VAL B 1 219 ? -3.238 -16.578 -20.156 1 97.94 219 VAL B CA 1
ATOM 3973 C C . VAL B 1 219 ? -3.891 -17.219 -21.375 1 97.94 219 VAL B C 1
ATOM 3975 O O . VAL B 1 219 ? -3.559 -16.891 -22.516 1 97.94 219 VAL B O 1
ATOM 3978 N N . ALA B 1 220 ? -4.766 -18.172 -21.172 1 96.75 220 ALA B N 1
ATOM 3979 C CA . ALA B 1 220 ? -5.559 -18.75 -22.25 1 96.75 220 ALA B CA 1
ATOM 3980 C C . ALA B 1 220 ? -6.578 -17.734 -22.781 1 96.75 220 ALA B C 1
ATOM 3982 O O . ALA B 1 220 ? -6.852 -16.734 -22.141 1 96.75 220 ALA B O 1
ATOM 3983 N N . PRO B 1 221 ? -7.105 -18 -23.984 1 97.06 221 PRO B N 1
ATOM 3984 C CA . PRO B 1 221 ? -8.117 -17.094 -24.531 1 97.06 221 PRO B CA 1
ATOM 3985 C C . PRO B 1 221 ? -9.305 -16.906 -23.594 1 97.06 221 PRO B C 1
ATOM 3987 O O . PRO B 1 221 ? -9.695 -17.828 -22.891 1 97.06 221 PRO B O 1
ATOM 3990 N N . ALA B 1 222 ? -9.914 -15.734 -23.641 1 98.06 222 ALA B N 1
ATOM 3991 C CA . ALA B 1 222 ? -10.992 -15.367 -22.734 1 98.06 222 ALA B CA 1
ATOM 3992 C C . ALA B 1 222 ? -12.164 -16.328 -22.844 1 98.06 222 ALA B C 1
ATOM 3994 O O . ALA B 1 222 ? -12.516 -16.766 -23.953 1 98.06 222 ALA B O 1
ATOM 3995 N N . ILE B 1 223 ? -12.711 -16.672 -21.719 1 97.88 223 ILE B N 1
ATOM 3996 C CA . ILE B 1 223 ? -13.969 -17.406 -21.609 1 97.88 223 ILE B CA 1
ATOM 3997 C C . ILE B 1 223 ? -14.844 -16.766 -20.531 1 97.88 223 ILE B C 1
ATOM 3999 O O . ILE B 1 223 ? -14.391 -15.906 -19.781 1 97.88 223 ILE B O 1
ATOM 4003 N N . THR B 1 224 ? -16.094 -17.125 -20.484 1 97.75 224 THR B N 1
ATOM 4004 C CA . THR B 1 224 ? -16.938 -16.656 -19.391 1 97.75 224 THR B CA 1
ATOM 4005 C C . THR B 1 224 ? -16.875 -17.594 -18.203 1 97.75 224 THR B C 1
ATOM 4007 O O . THR B 1 224 ? -16.438 -18.734 -18.328 1 97.75 224 THR B O 1
ATOM 4010 N N . GLY B 1 225 ? -17.297 -17.078 -17.078 1 95.94 225 GLY B N 1
ATOM 4011 C CA . GLY B 1 225 ? -17.422 -17.953 -15.922 1 95.94 225 GLY B CA 1
ATOM 4012 C C . GLY B 1 225 ? -18.328 -19.156 -16.172 1 95.94 225 GLY B C 1
ATOM 4013 O O . GLY B 1 225 ? -18 -20.266 -15.766 1 95.94 225 GLY B O 1
ATOM 4014 N N . ARG B 1 226 ? -19.391 -18.922 -16.859 1 97.06 226 ARG B N 1
ATOM 4015 C CA . ARG B 1 226 ? -20.328 -19.984 -17.219 1 97.06 226 ARG B CA 1
ATOM 4016 C C . ARG B 1 226 ? -19.641 -21.047 -18.078 1 97.06 226 ARG B C 1
ATOM 4018 O O . ARG B 1 226 ? -19.766 -22.234 -17.812 1 97.06 226 ARG B O 1
ATOM 4025 N N . GLN B 1 227 ? -18.922 -20.609 -19.078 1 97.62 227 GLN B N 1
ATOM 4026 C CA . GLN B 1 227 ? -18.203 -21.531 -19.953 1 97.62 227 GLN B CA 1
ATOM 4027 C C . GLN B 1 227 ? -17.141 -22.312 -19.172 1 97.62 227 GLN B C 1
ATOM 4029 O O . GLN B 1 227 ? -16.938 -23.5 -19.422 1 97.62 227 GLN B O 1
ATOM 4034 N N . PHE B 1 228 ? -16.453 -21.672 -18.25 1 97.31 228 PHE B N 1
ATOM 4035 C CA . PHE B 1 228 ? -15.453 -22.297 -17.406 1 97.31 228 PHE B CA 1
ATOM 4036 C C . PHE B 1 228 ? -16.062 -23.438 -16.594 1 97.31 228 PHE B C 1
ATOM 4038 O O . PHE B 1 228 ? -15.531 -24.547 -16.562 1 97.31 228 PHE B O 1
ATOM 4045 N N . ILE B 1 229 ? -17.203 -23.156 -15.969 1 96.12 229 ILE B N 1
ATOM 4046 C CA . ILE B 1 229 ? -17.922 -24.141 -15.156 1 96.12 229 ILE B CA 1
ATOM 4047 C C . ILE B 1 229 ? -18.391 -25.281 -16.047 1 96.12 229 ILE B C 1
ATOM 4049 O O . ILE B 1 229 ? -18.281 -26.453 -15.656 1 96.12 229 ILE B O 1
ATOM 4053 N N . GLU B 1 230 ? -18.875 -24.969 -17.188 1 97.44 230 GLU B N 1
ATOM 4054 C CA . GLU B 1 230 ? -19.344 -25.984 -18.125 1 97.44 230 GLU B CA 1
ATOM 4055 C C . GLU B 1 230 ? -18.203 -26.906 -18.562 1 97.44 230 GLU B C 1
ATOM 4057 O O . GLU B 1 230 ? -18.391 -28.109 -18.672 1 97.44 230 GLU B O 1
ATOM 4062 N N . LEU B 1 231 ? -17.062 -26.297 -18.844 1 97.56 231 LEU B N 1
ATOM 4063 C CA . LEU B 1 231 ? -15.898 -27.094 -19.234 1 97.56 231 LEU B CA 1
ATOM 4064 C C . LEU B 1 231 ? -15.477 -28.031 -18.109 1 97.56 231 LEU B C 1
ATOM 4066 O O . LEU B 1 231 ? -15.148 -29.188 -18.359 1 97.56 231 LEU B O 1
ATOM 4070 N N . ILE B 1 232 ? -15.453 -27.531 -16.875 1 97.12 232 ILE B N 1
ATOM 4071 C CA . ILE B 1 232 ? -15.094 -28.344 -15.711 1 97.12 232 ILE B CA 1
ATOM 4072 C C . ILE B 1 232 ? -16.062 -29.516 -15.586 1 97.12 232 ILE B C 1
ATOM 4074 O O . ILE B 1 232 ? -15.641 -30.656 -15.445 1 97.12 232 ILE B O 1
ATOM 4078 N N . ALA B 1 233 ? -17.359 -29.234 -15.664 1 97.06 233 ALA B N 1
ATOM 4079 C CA . ALA B 1 233 ? -18.391 -30.25 -15.516 1 97.06 233 ALA B CA 1
ATOM 4080 C C . ALA B 1 233 ? -18.281 -31.312 -16.609 1 97.06 233 ALA B C 1
ATOM 4082 O O . ALA B 1 233 ? -18.344 -32.5 -16.344 1 97.06 233 ALA B O 1
ATOM 4083 N N . SER B 1 234 ? -18.094 -30.812 -17.781 1 97.56 234 SER B N 1
ATOM 4084 C CA . SER B 1 234 ? -17.984 -31.719 -18.922 1 97.56 234 SER B CA 1
ATOM 4085 C C . SER B 1 234 ? -16.812 -32.688 -18.75 1 97.56 234 SER B C 1
ATOM 4087 O O . SER B 1 234 ? -16.953 -33.875 -18.969 1 97.56 234 SER B O 1
ATOM 4089 N N . GLN B 1 235 ? -15.656 -32.156 -18.344 1 97.81 235 GLN B N 1
ATOM 4090 C CA . GLN B 1 235 ? -14.461 -33 -18.172 1 97.81 235 GLN B CA 1
ATOM 4091 C C . GLN B 1 235 ? -14.578 -33.875 -16.938 1 97.81 235 GLN B C 1
ATOM 4093 O O . GLN B 1 235 ? -13.953 -34.938 -16.859 1 97.81 235 GLN B O 1
ATOM 4098 N N . ALA B 1 236 ? -15.375 -33.438 -16.016 1 96.44 236 ALA B N 1
ATOM 4099 C CA . ALA B 1 236 ? -15.57 -34.219 -14.789 1 96.44 236 ALA B CA 1
ATOM 4100 C C . ALA B 1 236 ? -16.672 -35.25 -14.961 1 96.44 236 ALA B C 1
ATOM 4102 O O . ALA B 1 236 ? -16.859 -36.125 -14.109 1 96.44 236 ALA B O 1
ATOM 4103 N N . GLY B 1 237 ? -17.422 -35.125 -16.047 1 97.12 237 GLY B N 1
ATOM 4104 C CA . GLY B 1 237 ? -18.516 -36.062 -16.312 1 97.12 237 GLY B CA 1
ATOM 4105 C C . GLY B 1 237 ? -19.766 -35.75 -15.523 1 97.12 237 GLY B C 1
ATOM 4106 O O . GLY B 1 237 ? -20.5 -36.656 -15.102 1 97.12 237 GLY B O 1
ATOM 4107 N N . THR B 1 238 ? -19.984 -34.469 -15.234 1 96.75 238 THR B N 1
ATOM 4108 C CA . THR B 1 238 ? -21.172 -34.031 -14.5 1 96.75 238 THR B CA 1
ATOM 4109 C C . THR B 1 238 ? -22 -33.062 -15.328 1 96.75 238 THR B C 1
ATOM 4111 O O . THR B 1 238 ? -21.609 -32.688 -16.438 1 96.75 238 THR B O 1
ATOM 4114 N N . VAL B 1 239 ? -23.234 -32.688 -14.789 1 96.5 239 VAL B N 1
ATOM 4115 C CA . VAL B 1 239 ? -24.094 -31.703 -15.414 1 96.5 239 VAL B CA 1
ATOM 4116 C C . VAL B 1 239 ? -23.828 -30.328 -14.781 1 96.5 239 VAL B C 1
ATOM 4118 O O . VAL B 1 239 ? -23.938 -30.172 -13.562 1 96.5 239 VAL B O 1
ATOM 4121 N N . PRO B 1 240 ? -23.422 -29.375 -15.586 1 94.75 240 PRO B N 1
ATOM 4122 C CA . PRO B 1 240 ? -23.078 -28.062 -15.039 1 94.75 240 PRO B CA 1
ATOM 4123 C C . PRO B 1 240 ? -24.281 -27.344 -14.43 1 94.75 240 PRO B C 1
ATOM 4125 O O . PRO B 1 240 ? -25.375 -27.359 -15.016 1 94.75 240 PRO B O 1
ATOM 4128 N N . LYS B 1 241 ? -24.156 -26.781 -13.289 1 95.56 241 LYS B N 1
ATOM 4129 C CA . LYS B 1 241 ? -25.078 -25.859 -12.625 1 95.56 241 LYS B CA 1
ATOM 4130 C C . LYS B 1 241 ? -24.375 -24.578 -12.195 1 95.56 241 LYS B C 1
ATOM 4132 O O . LYS B 1 241 ? -23.391 -24.625 -11.461 1 95.56 241 LYS B O 1
ATOM 4137 N N . VAL B 1 242 ? -24.891 -23.516 -12.711 1 94.94 242 VAL B N 1
ATOM 4138 C CA . VAL B 1 242 ? -24.203 -22.25 -12.477 1 94.94 242 VAL B CA 1
ATOM 4139 C C . VAL B 1 242 ? -25.047 -21.359 -11.586 1 94.94 242 VAL B C 1
ATOM 4141 O O . VAL B 1 242 ? -26.234 -21.172 -11.852 1 94.94 242 VAL B O 1
ATOM 4144 N N . GLY B 1 243 ? -24.5 -20.922 -10.492 1 92.19 243 GLY B N 1
ATOM 4145 C CA . GLY B 1 243 ? -25.078 -19.891 -9.641 1 92.19 243 GLY B CA 1
ATOM 4146 C C . GLY B 1 243 ? -24.25 -18.625 -9.562 1 92.19 243 GLY B C 1
ATOM 4147 O O . GLY B 1 243 ? -23.125 -18.578 -10.078 1 92.19 243 GLY B O 1
ATOM 4148 N N . ARG B 1 244 ? -24.875 -17.578 -8.984 1 89.56 244 ARG B N 1
ATOM 4149 C CA . ARG B 1 244 ? -24.203 -16.281 -8.867 1 89.56 244 ARG B CA 1
ATOM 4150 C C . ARG B 1 244 ? -24.281 -15.742 -7.445 1 89.56 244 ARG B C 1
ATOM 4152 O O . ARG B 1 244 ? -25.328 -15.836 -6.801 1 89.56 244 ARG B O 1
ATOM 4159 N N . LEU B 1 245 ? -23.172 -15.391 -6.961 1 83.94 245 LEU B N 1
ATOM 4160 C CA . LEU B 1 245 ? -23.141 -14.648 -5.703 1 83.94 245 LEU B CA 1
ATOM 4161 C C . LEU B 1 245 ? -23.484 -13.18 -5.934 1 83.94 245 LEU B C 1
ATOM 4163 O O . LEU B 1 245 ? -22.672 -12.43 -6.48 1 83.94 245 LEU B O 1
ATOM 4167 N N . THR B 1 246 ? -24.672 -12.703 -5.543 1 80.88 246 THR B N 1
ATOM 4168 C CA . THR B 1 246 ? -25.156 -11.344 -5.789 1 80.88 246 THR B CA 1
ATOM 4169 C C . THR B 1 246 ? -24.688 -10.398 -4.684 1 80.88 246 THR B C 1
ATOM 4171 O O . THR B 1 246 ? -24.375 -10.836 -3.578 1 80.88 246 THR B O 1
ATOM 4174 N N . PRO B 1 247 ? -24.594 -9.125 -5.102 1 77.94 247 PRO B N 1
ATOM 4175 C CA . PRO B 1 247 ? -24.156 -8.148 -4.105 1 77.94 247 PRO B CA 1
ATOM 4176 C C . PRO B 1 247 ? -24.969 -8.203 -2.816 1 77.94 247 PRO B C 1
ATOM 4178 O O . PRO B 1 247 ? -24.406 -8.164 -1.721 1 77.94 247 PRO B O 1
ATOM 4181 N N . PRO B 1 248 ? -26.266 -8.352 -2.832 1 78.75 248 PRO B N 1
ATOM 4182 C CA . PRO B 1 248 ? -27.031 -8.461 -1.588 1 78.75 248 PRO B CA 1
ATOM 4183 C C . PRO B 1 248 ? -26.656 -9.703 -0.777 1 78.75 248 PRO B C 1
ATOM 4185 O O . PRO B 1 248 ? -26.641 -9.656 0.456 1 78.75 248 PRO B O 1
ATOM 4188 N N . MET B 1 249 ? -26.312 -10.82 -1.474 1 79.94 249 MET B N 1
ATOM 4189 C CA . MET B 1 249 ? -25.875 -12.031 -0.782 1 79.94 249 MET B CA 1
ATOM 4190 C C . MET B 1 249 ? -24.547 -11.805 -0.085 1 79.94 249 MET B C 1
ATOM 4192 O O . MET B 1 249 ? -24.328 -12.273 1.034 1 79.94 249 MET B O 1
ATOM 4196 N N . VAL B 1 250 ? -23.688 -11.156 -0.793 1 78.94 250 VAL B N 1
ATOM 4197 C CA . VAL B 1 250 ? -22.375 -10.844 -0.234 1 78.94 250 VAL B CA 1
ATOM 4198 C C . VAL B 1 250 ? -22.547 -9.984 1.021 1 78.94 250 VAL B C 1
ATOM 4200 O O . VAL B 1 250 ? -21.875 -10.219 2.033 1 78.94 250 VAL B O 1
ATOM 4203 N N . ALA B 1 251 ? -23.406 -8.961 0.932 1 77.5 251 ALA B N 1
ATOM 4204 C CA . ALA B 1 251 ? -23.656 -8.078 2.062 1 77.5 251 ALA B CA 1
ATOM 4205 C C . ALA B 1 251 ? -24.141 -8.859 3.279 1 77.5 251 ALA B C 1
ATOM 4207 O O . ALA B 1 251 ? -23.734 -8.57 4.41 1 77.5 251 ALA B O 1
ATOM 4208 N N . LEU B 1 252 ? -24.938 -9.828 3.037 1 75.31 252 LEU B N 1
ATOM 4209 C CA . LEU B 1 252 ? -25.469 -10.656 4.109 1 75.31 252 LEU B CA 1
ATOM 4210 C C . LEU B 1 252 ? -24.391 -11.562 4.691 1 75.31 252 LEU B C 1
ATOM 4212 O O . LEU B 1 252 ? -24.281 -11.695 5.91 1 75.31 252 LEU B O 1
ATOM 4216 N N . LEU B 1 253 ? -23.594 -12.07 3.77 1 73.62 253 LEU B N 1
ATOM 4217 C CA . LEU B 1 253 ? -22.578 -13.031 4.199 1 73.62 253 LEU B CA 1
ATOM 4218 C C . LEU B 1 253 ? -21.438 -12.328 4.914 1 73.62 253 LEU B C 1
ATOM 4220 O O . LEU B 1 253 ? -20.797 -12.914 5.789 1 73.62 253 LEU B O 1
ATOM 4224 N N . LYS B 1 254 ? -21.188 -11.047 4.512 1 70.31 254 LYS B N 1
ATOM 4225 C CA . LYS B 1 254 ? -20.109 -10.258 5.121 1 70.31 254 LYS B CA 1
ATOM 4226 C C . LYS B 1 254 ? -20.312 -10.117 6.625 1 70.31 254 LYS B C 1
ATOM 4228 O O . LYS B 1 254 ? -19.359 -10.016 7.383 1 70.31 254 LYS B O 1
ATOM 4233 N N . VAL B 1 255 ? -21.609 -10.117 7 1 65.19 255 VAL B N 1
ATOM 4234 C CA . VAL B 1 255 ? -21.953 -9.891 8.398 1 65.19 255 VAL B CA 1
ATOM 4235 C C . VAL B 1 255 ? -21.609 -11.125 9.227 1 65.19 255 VAL B C 1
ATOM 4237 O O . VAL B 1 255 ? -21.266 -11.008 10.406 1 65.19 255 VAL B O 1
ATOM 4240 N N . VAL B 1 256 ? -21.5 -12.266 8.602 1 59.19 256 VAL B N 1
ATOM 4241 C CA . VAL B 1 256 ? -21.453 -13.461 9.438 1 59.19 256 VAL B CA 1
ATOM 4242 C C . VAL B 1 256 ? -20.156 -14.227 9.172 1 59.19 256 VAL B C 1
ATOM 4244 O O . VAL B 1 256 ? -19.75 -15.078 9.977 1 59.19 256 VAL B O 1
ATOM 4247 N N . ALA B 1 257 ? -19.453 -13.953 8.117 1 63.72 257 ALA B N 1
ATOM 4248 C CA . ALA B 1 257 ? -18.312 -14.773 7.75 1 63.72 257 ALA B CA 1
ATOM 4249 C C . ALA B 1 257 ? -17.094 -13.906 7.441 1 63.72 257 ALA B C 1
ATOM 4251 O O . ALA B 1 257 ? -17.031 -13.273 6.387 1 63.72 257 ALA B O 1
ATOM 4252 N N . PRO B 1 258 ? -16.094 -13.953 8.406 1 59.72 258 PRO B N 1
ATOM 4253 C CA . PRO B 1 258 ? -14.898 -13.133 8.211 1 59.72 258 PRO B CA 1
ATOM 4254 C C . PRO B 1 258 ? -14.219 -13.398 6.867 1 59.72 258 PRO B C 1
ATOM 4256 O O . PRO B 1 258 ? -13.727 -12.461 6.227 1 59.72 258 PRO B O 1
ATOM 4259 N N . ILE B 1 259 ? -14.297 -14.617 6.402 1 58.41 259 ILE B N 1
ATOM 4260 C CA . ILE B 1 259 ? -13.641 -14.977 5.152 1 58.41 259 ILE B CA 1
ATOM 4261 C C . ILE B 1 259 ? -14.32 -14.266 3.986 1 58.41 259 ILE B C 1
ATOM 4263 O O . ILE B 1 259 ? -13.664 -13.867 3.023 1 58.41 259 ILE B O 1
ATOM 4267 N N . VAL B 1 260 ? -15.57 -14.047 4.215 1 64.06 260 VAL B N 1
ATOM 4268 C CA . VAL B 1 260 ? -16.312 -13.352 3.176 1 64.06 260 VAL B CA 1
ATOM 4269 C C . VAL B 1 260 ? -15.938 -11.875 3.168 1 64.06 260 VAL B C 1
ATOM 4271 O O . VAL B 1 260 ? -15.812 -11.266 2.104 1 64.06 260 VAL B O 1
ATOM 4274 N N . ARG B 1 261 ? -15.633 -11.375 4.301 1 64.5 261 ARG B N 1
ATOM 4275 C CA . ARG B 1 261 ? -15.234 -9.969 4.371 1 64.5 261 ARG B CA 1
ATOM 4276 C C . ARG B 1 261 ? -13.914 -9.734 3.639 1 64.5 261 ARG B C 1
ATOM 4278 O O . ARG B 1 261 ? -13.789 -8.781 2.873 1 64.5 261 ARG B O 1
ATOM 4285 N N . GLU B 1 262 ? -13.117 -10.75 3.85 1 65.19 262 GLU B N 1
ATOM 4286 C CA . GLU B 1 262 ? -11.797 -10.617 3.227 1 65.19 262 GLU B CA 1
ATOM 4287 C C . GLU B 1 262 ? -11.891 -10.805 1.714 1 65.19 262 GLU B C 1
ATOM 4289 O O . GLU B 1 262 ? -11.234 -10.078 0.958 1 65.19 262 GLU B O 1
ATOM 4294 N N . GLY B 1 263 ? -12.672 -11.711 1.346 1 71.38 263 GLY B N 1
ATOM 4295 C CA . GLY B 1 263 ? -12.82 -12 -0.072 1 71.38 263 GLY B CA 1
ATOM 4296 C C . GLY B 1 263 ? -13.711 -11 -0.789 1 71.38 263 GLY B C 1
ATOM 4297 O O . GLY B 1 263 ? -13.547 -10.766 -1.988 1 71.38 263 GLY B O 1
ATOM 4298 N N . ALA B 1 264 ? -14.523 -10.352 0.032 1 75.94 264 ALA B N 1
ATOM 4299 C CA . ALA B 1 264 ? -15.516 -9.445 -0.541 1 75.94 264 ALA B CA 1
ATOM 4300 C C . ALA B 1 264 ? -14.844 -8.234 -1.192 1 75.94 264 ALA B C 1
ATOM 4302 O O . ALA B 1 264 ? -15.328 -7.719 -2.203 1 75.94 264 ALA B O 1
ATOM 4303 N N . GLU B 1 265 ? -13.711 -7.941 -0.677 1 80.75 265 GLU B N 1
ATOM 4304 C CA . GLU B 1 265 ? -13.039 -6.754 -1.196 1 80.75 265 GLU B CA 1
ATOM 4305 C C . GLU B 1 265 ? -12.484 -7.004 -2.596 1 80.75 265 GLU B C 1
ATOM 4307 O O . GLU B 1 265 ? -12.203 -6.059 -3.332 1 80.75 265 GLU B O 1
ATOM 4312 N N . LEU B 1 266 ? -12.391 -8.234 -3.006 1 83.25 266 LEU B N 1
ATOM 4313 C CA . LEU B 1 266 ? -11.805 -8.555 -4.301 1 83.25 266 LEU B CA 1
ATOM 4314 C C . LEU B 1 266 ? -12.875 -8.961 -5.301 1 83.25 266 LEU B C 1
ATOM 4316 O O . LEU B 1 266 ? -12.578 -9.242 -6.461 1 83.25 266 LEU B O 1
ATOM 4320 N N . LEU B 1 267 ? -14.117 -8.906 -4.891 1 86.25 267 LEU B N 1
ATOM 4321 C CA . LEU B 1 267 ? -15.219 -9.359 -5.734 1 86.25 267 LEU B CA 1
ATOM 4322 C C . LEU B 1 267 ? -15.383 -8.445 -6.949 1 86.25 267 LEU B C 1
ATOM 4324 O O . LEU B 1 267 ? -15.969 -8.852 -7.957 1 86.25 267 LEU B O 1
ATOM 4328 N N . TYR B 1 268 ? -14.836 -7.234 -6.855 1 87.62 268 TYR B N 1
ATOM 4329 C CA . TYR B 1 268 ? -14.922 -6.289 -7.961 1 87.62 268 TYR B CA 1
ATOM 4330 C C . TYR B 1 268 ? -14.336 -6.887 -9.234 1 87.62 268 TYR B C 1
ATOM 4332 O O . TYR B 1 268 ? -14.781 -6.566 -10.344 1 87.62 268 TYR B O 1
ATOM 4340 N N . GLN B 1 269 ? -13.406 -7.789 -9.109 1 88.94 269 GLN B N 1
ATOM 4341 C CA . GLN B 1 269 ? -12.719 -8.391 -10.25 1 88.94 269 GLN B CA 1
ATOM 4342 C C . GLN B 1 269 ? -13.688 -9.195 -11.109 1 88.94 269 GLN B C 1
ATOM 4344 O O . GLN B 1 269 ? -13.477 -9.336 -12.32 1 88.94 269 GLN B O 1
ATOM 4349 N N . PHE B 1 270 ? -14.742 -9.648 -10.469 1 88.75 270 PHE B N 1
ATOM 4350 C CA . PHE B 1 270 ? -15.672 -10.539 -11.156 1 88.75 270 PHE B CA 1
ATOM 4351 C C . PHE B 1 270 ? -16.938 -9.797 -11.539 1 88.75 270 PHE B C 1
ATOM 4353 O O . PHE B 1 270 ? -17.922 -10.406 -11.953 1 88.75 270 PHE B O 1
ATOM 4360 N N . GLU B 1 271 ? -16.906 -8.508 -11.367 1 90.5 271 GLU B N 1
ATOM 4361 C CA . GLU B 1 271 ? -18.016 -7.652 -11.758 1 90.5 271 GLU B CA 1
ATOM 4362 C C . GLU B 1 271 ? -17.672 -6.812 -12.977 1 90.5 271 GLU B C 1
ATOM 4364 O O . GLU B 1 271 ? -18.375 -5.859 -13.312 1 90.5 271 GLU B O 1
ATOM 4369 N N . GLN B 1 272 ? -16.609 -7.141 -13.555 1 94 272 GLN B N 1
ATOM 4370 C CA . GLN B 1 272 ? -16.109 -6.543 -14.789 1 94 272 GLN B CA 1
ATOM 4371 C C . GLN B 1 272 ? -15.406 -7.582 -15.656 1 94 272 GLN B C 1
ATOM 4373 O O . GLN B 1 272 ? -15 -8.633 -15.164 1 94 272 GLN B O 1
ATOM 4378 N N . PRO B 1 273 ? -15.336 -7.297 -17.031 1 96.69 273 PRO B N 1
ATOM 4379 C CA . PRO B 1 273 ? -14.438 -8.164 -17.797 1 96.69 273 PRO B CA 1
ATOM 4380 C C . PRO B 1 273 ? -13.031 -8.227 -17.203 1 96.69 273 PRO B C 1
ATOM 4382 O O . PRO B 1 273 ? -12.469 -7.191 -16.828 1 96.69 273 PRO B O 1
ATOM 4385 N N . PHE B 1 274 ? -12.562 -9.391 -16.984 1 96.5 274 PHE B N 1
ATOM 4386 C CA . PHE B 1 274 ? -11.227 -9.617 -16.453 1 96.5 274 PHE B CA 1
ATOM 4387 C C . PHE B 1 274 ? -10.281 -10.117 -17.547 1 96.5 274 PHE B C 1
ATOM 4389 O O . PHE B 1 274 ? -10.102 -11.32 -17.703 1 96.5 274 PHE B O 1
ATOM 4396 N N . LEU B 1 275 ? -9.719 -9.219 -18.297 1 98.25 275 LEU B N 1
ATOM 4397 C CA . LEU B 1 275 ? -8.914 -9.531 -19.484 1 98.25 275 LEU B CA 1
ATOM 4398 C C . LEU B 1 275 ? -7.473 -9.07 -19.297 1 98.25 275 LEU B C 1
ATOM 4400 O O . LEU B 1 275 ? -7.219 -7.891 -19.047 1 98.25 275 LEU B O 1
ATOM 4404 N N . VAL B 1 276 ? -6.562 -9.984 -19.328 1 98.44 276 VAL B N 1
ATOM 4405 C CA . VAL B 1 276 ? -5.137 -9.711 -19.188 1 98.44 276 VAL B CA 1
ATOM 4406 C C . VAL B 1 276 ? -4.438 -9.906 -20.531 1 98.44 276 VAL B C 1
ATOM 4408 O O . VAL B 1 276 ? -4.602 -10.938 -21.172 1 98.44 276 VAL B O 1
ATOM 4411 N N . ASP B 1 277 ? -3.725 -8.914 -21 1 98.5 277 ASP B N 1
ATOM 4412 C CA . ASP B 1 277 ? -2.932 -8.984 -22.219 1 98.5 277 ASP B CA 1
ATOM 4413 C C . ASP B 1 277 ? -1.522 -9.5 -21.938 1 98.5 277 ASP B C 1
ATOM 4415 O O . ASP B 1 277 ? -0.743 -8.836 -21.25 1 98.5 277 ASP B O 1
ATOM 4419 N N . ASP B 1 278 ? -1.212 -10.711 -22.453 1 98.25 278 ASP B N 1
ATOM 4420 C CA . ASP B 1 278 ? 0.095 -11.297 -22.188 1 98.25 278 ASP B CA 1
ATOM 4421 C C . ASP B 1 278 ? 0.996 -11.219 -23.406 1 98.25 278 ASP B C 1
ATOM 4423 O O . ASP B 1 278 ? 1.976 -11.961 -23.516 1 98.25 278 ASP B O 1
ATOM 4427 N N . SER B 1 279 ? 0.73 -10.367 -24.375 1 97.81 279 SER B N 1
ATOM 4428 C CA . SER B 1 279 ? 1.426 -10.305 -25.656 1 97.81 279 SER B CA 1
ATOM 4429 C C . SER B 1 279 ? 2.91 -10.016 -25.469 1 97.81 279 SER B C 1
ATOM 4431 O O . SER B 1 279 ? 3.752 -10.539 -26.203 1 97.81 279 SER B O 1
ATOM 4433 N N . ARG B 1 280 ? 3.271 -9.148 -24.516 1 97.56 280 ARG B N 1
ATOM 4434 C CA . ARG B 1 280 ? 4.664 -8.789 -24.266 1 97.56 280 ARG B CA 1
ATOM 4435 C C . ARG B 1 280 ? 5.5 -10.016 -23.922 1 97.56 280 ARG B C 1
ATOM 4437 O O . ARG B 1 280 ? 6.598 -10.195 -24.453 1 97.56 280 ARG B O 1
ATOM 4444 N N . PHE B 1 281 ? 4.969 -10.859 -23.062 1 98.19 281 PHE B N 1
ATOM 4445 C CA . PHE B 1 281 ? 5.672 -12.062 -22.641 1 98.19 281 PHE B CA 1
ATOM 4446 C C . PHE B 1 281 ? 5.781 -13.055 -23.797 1 98.19 281 PHE B C 1
ATOM 4448 O O . PHE B 1 281 ? 6.844 -13.648 -24.016 1 98.19 281 PHE B O 1
ATOM 4455 N N . ARG B 1 282 ? 4.699 -13.242 -24.484 1 96.88 282 ARG B N 1
ATOM 4456 C CA . ARG B 1 282 ? 4.684 -14.156 -25.625 1 96.88 282 ARG B CA 1
ATOM 4457 C C . ARG B 1 282 ? 5.695 -13.734 -26.688 1 96.88 282 ARG B C 1
ATOM 4459 O O . ARG B 1 282 ? 6.383 -14.57 -27.266 1 96.88 282 ARG B O 1
ATOM 4466 N N . ALA B 1 283 ? 5.75 -12.492 -26.953 1 96.56 283 ALA B N 1
ATOM 4467 C CA . ALA B 1 283 ? 6.695 -11.977 -27.938 1 96.56 283 ALA B CA 1
ATOM 4468 C C . ALA B 1 283 ? 8.133 -12.234 -27.5 1 96.56 283 ALA B C 1
ATOM 4470 O O . ALA B 1 283 ? 9.008 -12.5 -28.328 1 96.56 283 ALA B O 1
ATOM 4471 N N . LEU B 1 284 ? 8.336 -12.195 -26.219 1 95.62 284 LEU B N 1
ATOM 4472 C CA . LEU B 1 284 ? 9.68 -12.336 -25.641 1 95.62 284 LEU B CA 1
ATOM 4473 C C . LEU B 1 284 ? 10.117 -13.797 -25.656 1 95.62 284 LEU B C 1
ATOM 4475 O O . LEU B 1 284 ? 11.266 -14.102 -25.984 1 95.62 284 LEU B O 1
ATOM 4479 N N . THR B 1 285 ? 9.219 -14.75 -25.312 1 95.56 285 THR B N 1
ATOM 4480 C CA . THR B 1 285 ? 9.641 -16.109 -24.984 1 95.56 285 THR B CA 1
ATOM 4481 C C . THR B 1 285 ? 9.102 -17.109 -26.016 1 95.56 285 THR B C 1
ATOM 4483 O O . THR B 1 285 ? 9.586 -18.234 -26.094 1 95.56 285 THR B O 1
ATOM 4486 N N . GLY B 1 286 ? 8.023 -16.75 -26.688 1 94.5 286 GLY B N 1
ATOM 4487 C CA . GLY B 1 286 ? 7.344 -17.672 -27.594 1 94.5 286 GLY B CA 1
ATOM 4488 C C . GLY B 1 286 ? 6.438 -18.641 -26.859 1 94.5 286 GLY B C 1
ATOM 4489 O O . GLY B 1 286 ? 5.773 -19.469 -27.5 1 94.5 286 GLY B O 1
ATOM 4490 N N . ARG B 1 287 ? 6.328 -18.531 -25.578 1 94.12 287 ARG B N 1
ATOM 4491 C CA . ARG B 1 287 ? 5.508 -19.438 -24.781 1 94.12 287 ARG B CA 1
ATOM 4492 C C . ARG B 1 287 ? 4.027 -19.109 -24.922 1 94.12 287 ARG B C 1
ATOM 4494 O O . ARG B 1 287 ? 3.648 -17.938 -24.922 1 94.12 287 ARG B O 1
ATOM 4501 N N . THR B 1 288 ? 3.305 -20.188 -25.078 1 93 288 THR B N 1
ATOM 4502 C CA . THR B 1 288 ? 1.856 -20.016 -25.109 1 93 288 THR B CA 1
ATOM 4503 C C . THR B 1 288 ? 1.214 -20.641 -23.875 1 93 288 THR B C 1
ATOM 4505 O O . THR B 1 288 ? 1.798 -21.516 -23.234 1 93 288 THR B O 1
ATOM 4508 N N . ALA B 1 289 ? 0.081 -20.188 -23.625 1 97.94 289 ALA B N 1
ATOM 4509 C CA . ALA B 1 289 ? -0.637 -20.641 -22.438 1 97.94 289 ALA B CA 1
ATOM 4510 C C . ALA B 1 289 ? -1.129 -22.078 -22.609 1 97.94 289 ALA B C 1
ATOM 4512 O O . ALA B 1 289 ? -1.486 -22.484 -23.703 1 97.94 289 ALA B O 1
ATOM 4513 N N . THR B 1 290 ? -1.063 -22.844 -21.516 1 98.31 290 THR B N 1
ATOM 4514 C CA . THR B 1 290 ? -1.812 -24.094 -21.453 1 98.31 290 THR B CA 1
ATOM 4515 C C . THR B 1 290 ? -3.277 -23.875 -21.812 1 98.31 290 THR B C 1
ATOM 4517 O O . THR B 1 290 ? -3.883 -22.891 -21.375 1 98.31 290 THR B O 1
ATOM 4520 N N . THR B 1 291 ? -3.844 -24.75 -22.641 1 98.19 291 THR B N 1
ATOM 4521 C CA . THR B 1 291 ? -5.246 -24.609 -23.016 1 98.19 291 THR B CA 1
ATOM 4522 C C . THR B 1 291 ? -6.148 -24.797 -21.797 1 98.19 291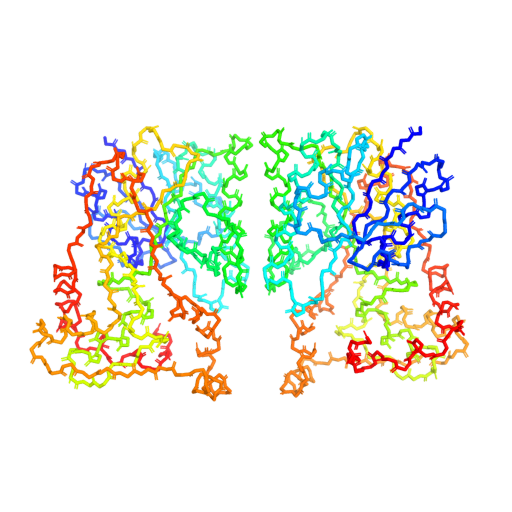 THR B C 1
ATOM 4524 O O . THR B 1 291 ? -5.766 -25.438 -20.828 1 98.19 291 THR B O 1
ATOM 4527 N N . TRP B 1 292 ? -7.371 -24.219 -21.875 1 98.12 292 TRP B N 1
ATOM 4528 C CA . TRP B 1 292 ? -8.352 -24.422 -20.812 1 98.12 292 TRP B CA 1
ATOM 4529 C C . TRP B 1 292 ? -8.586 -25.906 -20.547 1 98.12 292 TRP B C 1
ATOM 4531 O O . TRP B 1 292 ? -8.586 -26.344 -19.406 1 98.12 292 TRP B O 1
ATOM 4541 N N . ARG B 1 293 ? -8.75 -26.688 -21.609 1 98.06 293 ARG B N 1
ATOM 4542 C CA . ARG B 1 293 ? -9.031 -28.109 -21.484 1 98.06 293 ARG B CA 1
ATOM 4543 C C . ARG B 1 293 ? -7.918 -28.828 -20.734 1 98.06 293 ARG B C 1
ATOM 4545 O O . ARG B 1 293 ? -8.18 -29.578 -19.797 1 98.06 293 ARG B O 1
ATOM 4552 N N . ALA B 1 294 ? -6.656 -28.594 -21.141 1 98.5 294 ALA B N 1
ATOM 4553 C CA . ALA B 1 294 ? -5.512 -29.25 -20.531 1 98.5 294 ALA B CA 1
ATOM 4554 C C . ALA B 1 294 ? -5.352 -28.844 -19.062 1 98.5 294 ALA B C 1
ATOM 4556 O O . ALA B 1 294 ? -5.113 -29.672 -18.188 1 98.5 294 ALA B O 1
ATOM 4557 N N . GLY B 1 295 ? -5.465 -27.516 -18.766 1 98.19 295 GLY B N 1
ATOM 4558 C CA . GLY B 1 295 ? -5.336 -27.016 -17.406 1 98.19 295 GLY B CA 1
ATOM 4559 C C . GLY B 1 295 ? -6.422 -27.531 -16.484 1 98.19 295 GLY B C 1
ATOM 4560 O O . GLY B 1 295 ? -6.145 -27.922 -15.344 1 98.19 295 GLY B O 1
ATOM 4561 N N . ILE B 1 296 ? -7.668 -27.531 -16.969 1 97.75 296 ILE B N 1
ATOM 4562 C CA . ILE B 1 296 ? -8.805 -28.016 -16.188 1 97.75 296 ILE B CA 1
ATOM 4563 C C . ILE B 1 296 ? -8.656 -29.5 -15.922 1 97.75 296 ILE B C 1
ATOM 4565 O O . ILE B 1 296 ? -8.891 -29.969 -14.797 1 97.75 296 ILE B O 1
ATOM 4569 N N . GLU B 1 297 ? -8.211 -30.266 -16.922 1 98.06 297 GLU B N 1
ATOM 4570 C CA . GLU B 1 297 ? -8.008 -31.703 -16.75 1 98.06 297 GLU B CA 1
ATOM 4571 C C . GLU B 1 297 ? -6.973 -31.984 -15.664 1 98.06 297 GLU B C 1
ATOM 4573 O O . GLU B 1 297 ? -7.191 -32.844 -14.797 1 98.06 297 GLU B O 1
ATOM 4578 N N . GLN B 1 298 ? -5.859 -31.266 -15.719 1 97.62 298 GLN B N 1
ATOM 4579 C CA . GLN B 1 298 ? -4.812 -31.438 -14.711 1 97.62 298 GLN B CA 1
ATOM 4580 C C . GLN B 1 298 ? -5.324 -31.078 -13.32 1 97.62 298 GLN B C 1
ATOM 4582 O O . GLN B 1 298 ? -4.969 -31.734 -12.336 1 97.62 298 GLN B O 1
ATOM 4587 N N . THR B 1 299 ? -6.16 -30.047 -13.227 1 96.56 299 THR B N 1
ATOM 4588 C CA . THR B 1 299 ? -6.707 -29.594 -11.945 1 96.56 299 THR B CA 1
ATOM 4589 C C . THR B 1 299 ? -7.684 -30.625 -11.383 1 96.56 299 THR B C 1
ATOM 4591 O O . THR B 1 299 ? -7.625 -30.969 -10.203 1 96.56 299 THR B O 1
ATOM 4594 N N . ILE B 1 300 ? -8.562 -31.172 -12.242 1 95.75 300 ILE B N 1
ATOM 4595 C CA . ILE B 1 300 ? -9.523 -32.188 -11.844 1 95.75 300 ILE B CA 1
ATOM 4596 C C . ILE B 1 300 ? -8.773 -33.438 -11.344 1 95.75 300 ILE B C 1
ATOM 4598 O O . ILE B 1 300 ? -9.117 -34 -10.305 1 95.75 300 ILE B O 1
ATOM 4602 N N . THR B 1 301 ? -7.742 -33.844 -12.102 1 96.38 301 THR B N 1
ATOM 4603 C CA . THR B 1 301 ? -6.941 -35 -11.727 1 96.38 301 THR B CA 1
ATOM 4604 C C . THR B 1 301 ? -6.336 -34.812 -10.336 1 96.38 301 THR B C 1
ATOM 4606 O O . THR B 1 301 ? -6.32 -35.75 -9.531 1 96.38 301 THR B O 1
ATOM 4609 N N . TRP B 1 302 ? -5.863 -33.625 -10.047 1 94.62 302 TRP B N 1
ATOM 4610 C CA . TRP B 1 302 ? -5.281 -33.312 -8.742 1 94.62 302 TRP B CA 1
ATOM 4611 C C . TRP B 1 302 ? -6.324 -33.438 -7.641 1 94.62 302 TRP B C 1
ATOM 4613 O O . TRP B 1 302 ? -6.051 -34.031 -6.598 1 94.62 302 TRP B O 1
ATOM 4623 N N . TYR B 1 303 ? -7.551 -32.906 -7.801 1 92 303 TYR B N 1
ATOM 4624 C CA . TYR B 1 303 ? -8.609 -33 -6.801 1 92 303 TYR B CA 1
ATOM 4625 C C . TYR B 1 303 ? -9.031 -34.438 -6.582 1 92 303 TYR B C 1
ATOM 4627 O O . TYR B 1 303 ? -9.281 -34.875 -5.445 1 92 303 TYR B O 1
ATOM 4635 N N . ARG B 1 304 ? -9.039 -35.219 -7.605 1 92.88 304 ARG B N 1
ATOM 4636 C CA . ARG B 1 304 ? -9.523 -36.594 -7.531 1 92.88 304 ARG B CA 1
ATOM 4637 C C . ARG B 1 304 ? -8.508 -37.5 -6.84 1 92.88 304 ARG B C 1
ATOM 4639 O O . ARG B 1 304 ? -8.867 -38.562 -6.301 1 92.88 304 ARG B O 1
ATOM 4646 N N . ALA B 1 305 ? -7.266 -37.094 -6.902 1 93 305 ALA B N 1
ATOM 4647 C CA . ALA B 1 305 ? -6.211 -37.906 -6.297 1 93 305 ALA B CA 1
ATOM 4648 C C . ALA B 1 305 ? -6.352 -37.938 -4.777 1 93 305 ALA B C 1
ATOM 4650 O O . ALA B 1 305 ? -5.824 -38.844 -4.117 1 93 305 ALA B O 1
ATOM 4651 N N . ASP B 1 306 ? -7.004 -37 -4.164 1 89.06 306 ASP B N 1
ATOM 4652 C CA . ASP B 1 306 ? -7.262 -36.938 -2.729 1 89.06 306 ASP B CA 1
ATOM 4653 C C . ASP B 1 306 ? -8.617 -36.281 -2.439 1 89.06 306 ASP B C 1
ATOM 4655 O O . ASP B 1 306 ? -8.742 -35.062 -2.449 1 89.06 306 ASP B O 1
ATOM 4659 N N . PRO B 1 307 ? -9.516 -37.094 -2.029 1 78.81 307 PRO B N 1
ATOM 4660 C CA . PRO B 1 307 ? -10.883 -36.594 -1.836 1 78.81 307 PRO B CA 1
ATOM 4661 C C . PRO B 1 307 ? -10.969 -35.531 -0.743 1 78.81 307 PRO B C 1
ATOM 4663 O O . PRO B 1 307 ? -11.93 -34.75 -0.712 1 78.81 307 PRO B O 1
ATOM 4666 N N . GLU B 1 308 ? -10.023 -35.469 0.151 1 81.75 308 GLU B N 1
ATOM 4667 C CA . GLU B 1 308 ? -10.039 -34.469 1.229 1 81.75 308 GLU B CA 1
ATOM 4668 C C . GLU B 1 308 ? -9.836 -33.062 0.691 1 81.75 308 GLU B C 1
ATOM 4670 O O . GLU B 1 308 ? -10.18 -32.094 1.359 1 81.75 308 GLU B O 1
ATOM 4675 N N . ARG B 1 309 ? -9.352 -32.969 -0.553 1 80.19 309 ARG B N 1
ATOM 4676 C CA . ARG B 1 309 ? -9.102 -31.672 -1.165 1 80.19 309 ARG B CA 1
ATOM 4677 C C . ARG B 1 309 ? -10.406 -30.984 -1.552 1 80.19 309 ARG B C 1
ATOM 4679 O O . ARG B 1 309 ? -10.453 -29.75 -1.678 1 80.19 309 ARG B O 1
ATOM 4686 N N . ILE B 1 310 ? -11.445 -31.734 -1.715 1 72.94 310 ILE B N 1
ATOM 4687 C CA . ILE B 1 310 ? -12.742 -31.203 -2.117 1 72.94 310 ILE B CA 1
ATOM 4688 C C . ILE B 1 310 ? -13.508 -30.719 -0.887 1 72.94 310 ILE B C 1
ATOM 4690 O O . ILE B 1 310 ? -14.273 -29.766 -0.959 1 72.94 310 ILE B O 1
ATOM 4694 N N . LYS B 1 311 ? -13.414 -31.344 0.4 1 59.03 311 LYS B N 1
ATOM 4695 C CA . LYS B 1 311 ? -14.133 -31.031 1.631 1 59.03 311 LYS B CA 1
ATOM 4696 C C . LYS B 1 311 ? -13.742 -29.641 2.148 1 59.03 311 LYS B C 1
ATOM 4698 O O . LYS B 1 311 ? -14.555 -28.969 2.789 1 59.03 311 LYS B O 1
ATOM 4703 N N . TYR B 1 312 ? -12.578 -29.375 2.223 1 49.66 312 TYR B N 1
ATOM 4704 C CA . TYR B 1 312 ? -11.969 -28.234 2.9 1 49.66 312 TYR B CA 1
ATOM 4705 C C . TYR B 1 312 ? -12.711 -26.938 2.564 1 49.66 312 TYR B C 1
ATOM 4707 O O . TYR B 1 312 ? -12.766 -26.016 3.379 1 49.66 312 TYR B O 1
ATOM 4715 N N . ARG B 1 313 ? -13.125 -26.516 1.334 1 47.75 313 ARG B N 1
ATOM 4716 C CA . ARG B 1 313 ? -12.914 -25.172 0.809 1 47.75 313 ARG B CA 1
ATOM 4717 C C . ARG B 1 313 ? -14.203 -24.359 0.848 1 47.75 313 ARG B C 1
ATOM 4719 O O . ARG B 1 313 ? -14.266 -23.25 0.313 1 47.75 313 ARG B O 1
ATOM 4726 N N . LEU B 1 314 ? -15.336 -25.109 1.091 1 43.22 314 LEU B N 1
ATOM 4727 C CA . LEU B 1 314 ? -16.469 -24.203 1.134 1 43.22 314 LEU B CA 1
ATOM 4728 C C . LEU B 1 314 ? -16.328 -23.203 2.283 1 43.22 314 LEU B C 1
ATOM 4730 O O . LEU B 1 314 ? -16.984 -22.156 2.289 1 43.22 314 LEU B O 1
ATOM 4734 N N . LEU B 1 315 ? -15.844 -23.688 3.451 1 40.56 315 LEU B N 1
ATOM 4735 C CA . LEU B 1 315 ? -15.594 -22.906 4.652 1 40.56 315 LEU B CA 1
ATOM 4736 C C . LEU B 1 315 ? -14.094 -22.672 4.852 1 40.56 315 LEU B C 1
ATOM 4738 O O . LEU B 1 315 ? -13.297 -23.594 4.645 1 40.56 315 LEU B O 1
ATOM 4742 N N . PRO B 1 316 ? -13.477 -21.438 4.609 1 38.09 316 PRO B N 1
ATOM 4743 C CA . PRO B 1 316 ? -12.055 -21.312 4.93 1 38.09 316 PRO B CA 1
ATOM 4744 C C . PRO B 1 316 ? -11.625 -22.234 6.07 1 38.09 316 PRO B C 1
ATOM 4746 O O . PRO B 1 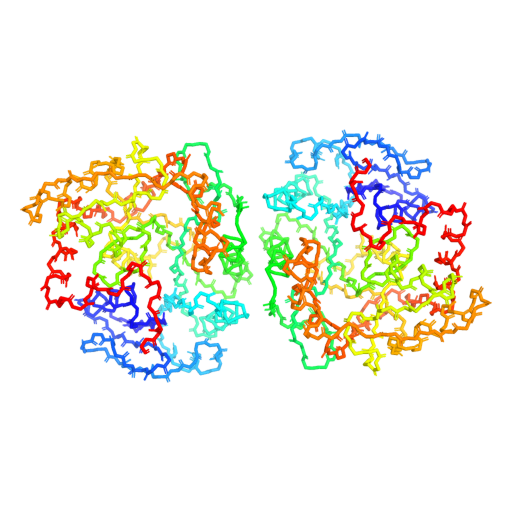316 ? -12.258 -22.25 7.133 1 38.09 316 PRO B O 1
ATOM 4749 N N . GLY B 1 317 ? -11.328 -23.406 5.82 1 33.25 317 GLY B N 1
ATOM 4750 C CA . GLY B 1 317 ? -10.969 -24.359 6.844 1 33.25 317 GLY B CA 1
ATOM 4751 C C . GLY B 1 317 ? -9.961 -23.828 7.84 1 33.25 317 GLY B C 1
ATOM 4752 O O . GLY B 1 317 ? -9.273 -22.844 7.566 1 33.25 317 GLY B O 1
ATOM 4753 N N . LYS B 1 318 ? -10.109 -24.141 9.211 1 37.19 318 LYS B N 1
ATOM 4754 C CA . LYS B 1 318 ? -9.125 -24.031 10.281 1 37.19 318 LYS B CA 1
ATOM 4755 C C . LYS B 1 318 ? -7.754 -24.516 9.82 1 37.19 318 LYS B C 1
ATOM 4757 O O . LYS B 1 318 ? -7.648 -25.547 9.156 1 37.19 318 LYS B O 1
ATOM 4762 N N . SER B 1 319 ? -6.863 -23.531 9.5 1 32.53 319 SER B N 1
ATOM 4763 C CA . SER B 1 319 ? -5.461 -23.828 9.234 1 32.53 319 SER B CA 1
ATOM 4764 C C . SER B 1 319 ? -5.062 -25.172 9.844 1 32.53 319 SER B C 1
ATOM 4766 O O . SER B 1 319 ? -5.332 -25.438 11.016 1 32.53 319 SER B O 1
ATOM 4768 N N . ARG B 1 320 ? -4.855 -26.234 9.008 1 28.88 320 ARG B N 1
ATOM 4769 C CA . ARG B 1 320 ? -4.195 -27.406 9.562 1 28.88 320 ARG B CA 1
ATOM 4770 C C . ARG B 1 320 ? -2.852 -27.047 10.188 1 28.88 320 ARG B C 1
ATOM 4772 O O . ARG B 1 320 ? -2.127 -26.203 9.656 1 28.88 320 ARG B O 1
#

InterPro domains:
  IPR001509 NAD-dependent epimerase/dehydratase [PF01370] (5-161)
  IPR036291 NAD(P)-binding domain superfamily [SSF51735] (5-309)
  IPR051783 NAD(P)-dependent oxidoreductase-like [PTHR48079] (5-302)

Radius of gyration: 26.4 Å; Cα contacts (8 Å, |Δi|>4): 1423; chains: 2; bounding box: 53×75×64 Å

Sequence (640 aa):
MGIHVVVGANGATGTVLCRELLAAGHTVRAVSRSGRGAPSGVDEIAADATDAVRITEICAGATSLYHCALPPMGSWLPTYVDLTRSLITAAGNVGARLVYADDTWMYGKVNGPMREDSPVRPVAYKGALRALAAEMIASAYARGQTESVVGRAAELYGPRVESLLGAGVFAAGITGRKAIWPGDPDLPMTATFIGDFGKALADLGQHPAVVGQVFHVPVAPAITGRQFIELIASQAGTVPKVGRLTPPMVALLKVVAPIVREGAELLYQFEQPFLVDDSRFRALTGRTATTWRAGIEQTITWYRADPERIKYRLLPGKSRMGIHVVVGANGATGTVLCRELLAAGHTVRAVSRSGRGAPSGVDEIAADATDAVRITEICAGATSLYHCALPPMGSWLPTYVDLTRSLITAAGNVGARLVYADDTWMYGKVNGPMREDSPVRPVAYKGALRALAAEMIASAYARGQTESVVGRAAELYGPRVESLLGAGVFAAGITGRKAIWPGDPDLPMTATFIGDFGKALADLGQHPAVVGQVFHVPVAPAITGRQFIELIASQAGTVPKVGRLTPPMVALLKVVAPIVREGAELLYQFEQPFLVDDSRFRALTGRTATTWRAGIEQTITWYRADPERIKYRLLPGKSR

Secondary structure (DSSP, 8-state):
--EEEEETTTSHHHHHHHHHHHHTT-EEEEEESSS--PPTTSEEEE--TT-HHHHHHHTTT-SEEEE-----GGGHHHHHHHHHHHHHHHHHHHT-EEEEEE-SGGG-S-SS-B-TTS----SSHHHHHHHHHHHHHHHHHHTTS--EEEEE--EEESTT--STTSHHHHHHHHHTPPEEESS-TTSEE-EEEHHHHHHHHHHHHH-TT-TT-EEEPP-PPPEEHHHHHHHHHHHHTS---EEE--HHHHHHHHHH-HHHHHHHTTGGGGSS-B-B--HHHHHHH---PPPHHHHHHHHHHHHHH-THHHHGGGS-----/--EEEEETTTSHHHHHHHHHHHHTT-EEEEEESSS--PPTTSEEEE--TT-HHHHHHHTTT-SEEEE-----GGG-TTHHHHHHHHHHHHHHHHT-EEEEEE-SGGG-S-SS-B-TT-----SSHHHHHHHHHHHHHHHHHHTTS--EEEEE--EEESTT--STTSHHHHHHHHHTPPEEESS-TTSEE-EEEHHHHHHHHHHHHH-TT-TT-EEEPP-PPPEEHHHHHHHHHHHHTS---EEE--HHHHHHHHHH-HHHHHHHTTGGGGSS-B-B--HHHHHHH---PPPHHHHHHHHHHHHHH-THHHHGGGS-----

Nearest PDB structures (foldseek):
  6zla-assembly1_B  TM=8.008E-01  e=5.896E-17  Bacillus cereus
  3m2p-assembly1_A  TM=8.254E-01  e=1.135E-12  Bacillus cereus ATCC 14579
  1n7g-assembly1_D  TM=7.152E-01  e=1.053E-13  Arabidopsis thaliana
  4yra-assembly3_C  TM=7.717E-01  e=1.720E-12  Mus musculus
  6jkh-assembly1_A  TM=6.845E-01  e=5.997E-08  Homo sapiens

Organism: Mycobacteroides abscessus (strain ATCC 19977 / DSM 44196 / CCUG 20993 / CIP 104536 / JCM 13569 / NCTC 13031 / TMC 1543 / L948) (NCBI:txid561007)

pLDDT: mean 92.11, std 12.21, range [28.38, 98.94]

Solvent-accessible surface area (backbone atoms only — not comparable to full-atom values): 32333 Å² total; per-residue (Å²): 124,51,33,34,32,31,36,22,11,52,40,47,52,19,32,40,27,51,52,50,43,46,73,72,59,30,49,40,39,30,26,23,74,79,30,60,76,49,61,88,90,48,47,64,34,59,43,62,63,57,38,32,69,62,48,31,62,70,36,61,81,21,51,21,35,35,46,45,60,73,63,61,78,94,43,35,59,33,49,51,52,40,26,49,52,15,48,51,51,20,20,32,75,59,67,11,33,34,30,37,68,47,61,60,52,24,35,41,82,71,94,63,67,42,46,76,82,51,62,71,32,20,64,33,62,70,14,33,46,53,41,29,52,53,43,53,52,52,31,36,31,51,66,67,49,29,51,28,32,36,39,25,35,52,58,47,30,36,61,76,40,84,39,87,63,15,43,50,35,49,36,16,18,55,71,43,38,68,19,63,31,67,28,52,36,80,37,44,28,37,38,14,44,38,66,43,49,12,47,45,49,51,47,60,54,66,47,87,90,38,70,78,40,66,34,30,40,47,45,34,80,70,41,26,47,50,55,51,46,40,52,43,1,56,76,51,73,32,63,62,39,84,42,64,50,43,71,71,55,49,60,57,40,39,75,75,31,71,66,42,47,65,50,53,58,56,38,63,57,33,68,42,66,30,40,68,50,26,61,70,38,28,73,71,70,66,58,71,42,64,48,66,67,60,42,47,50,54,25,51,51,49,42,67,74,38,67,69,64,52,68,46,49,82,49,86,56,79,80,128,124,51,34,36,33,31,35,22,12,51,40,47,51,19,33,40,26,51,52,49,44,44,73,71,59,31,48,41,42,30,27,24,73,80,31,57,76,49,61,89,90,48,47,65,32,59,44,61,63,55,38,32,69,61,47,31,61,71,38,62,81,20,52,19,34,33,46,45,62,74,64,62,78,95,41,35,59,34,47,51,52,40,28,50,52,15,48,51,50,20,21,32,74,58,66,11,33,33,31,37,68,46,60,60,50,23,36,41,81,70,91,62,67,42,45,75,81,51,62,72,33,21,65,32,63,68,14,33,46,53,41,30,52,53,43,54,51,51,30,36,31,50,67,68,49,28,50,28,32,36,40,25,34,52,58,49,31,35,61,78,40,84,39,88,62,16,45,48,35,49,36,16,18,56,72,43,37,70,18,63,31,68,28,52,36,80,36,44,29,36,39,14,44,39,66,44,49,12,47,44,49,51,47,60,55,67,47,86,90,40,72,76,40,65,34,29,39,45,45,33,82,70,42,26,47,50,56,52,44,40,50,44,1,54,78,51,72,33,64,65,39,84,42,63,47,45,70,72,54,48,60,58,39,39,75,75,30,71,68,40,47,64,50,51,57,57,38,63,57,32,69,43,66,32,40,68,51,27,61,70,37,29,73,72,70,68,59,72,42,62,47,66,69,61,41,48,50,52,25,52,53,50,42,67,74,38,68,69,62,52,68,45,48,83,49,86,58,79,81,127

Foldseek 3Di:
DFEEEEEQLQALLNQLLQVLCVVVPYAYEYEDCVQDRHDPPHNGDHDQLLPLVVLLVVCARGQAYEAPDDPDPVPVPPRVVSNLVSSLQSCLVRAHEYEYEAECQQLPDDDDADEQPRDRDHQFVVSVSRVVSVVVNLVCVVVVRHFYFYEYFYFEEFFNDDGLCYQQLLLCLLVQHEREHLADQQAKAWGAYSNQSSNLSNCLSPPPPGTSGYAYTATADIDGNQVLSCLSNVLSVYHYHYHYCDPVNLVVVVVPAVVSVVCVSVSSCRHHHHHYDRVVSCVRPVDHGDYSNRRSNNRNVNCVVDVVSNVCPVHVDDDD/DFEEEEEQLQALLNQLLQVLCVVVPYAYEYEDCVQDRHDPPHNGDHDQLLPLVVLLVVCARGQAYEAPDDPDPVPVPPRVVSNLVSSLQSCLVRAHEYEYEAECQQLPDDDDADDQPRDRDHQFVVSVSRVVSVVVNLVCVVVVRHFYFYEYFYFEEFFNDDGLCYQQLLLCLLVQHEREHLADQQAKAWGAYSNQSSNLSNCLSPPPPGTSGYAYTATADIDGNQVLSCLSNVLSVYDYHYHYCDPVNLVVVVVPAVVSVVCVSVSSCRHHHHHYDRVVSCVRPVDHGDYSNRRSNNRNVNCVVDVVSNVCRVHVHDDD